Protein 5HSQ (pdb70)

Sequence (488 aa):
LDSCGAEPIHIPGAIQEHGALLVLSAREFSVVQASDNLANYIGVDLPIGAVATEANLPFISVLSAWYSGAASNFRRYAWAEKKLDVSAHRSGTLVILEVEKAGVGESAEEKLMMGELTSLAKKKYLNSAPSLEDALFRTAQLVSSSISGHDRTLIYDFGLDWSGHHVVAEAGSGALPSYLGLRFPAGDIPPQARQLYTINRLRMIPDVDYKKPVPIRRPEEVNAETGAVLDMSFSQLRSVSPVHLEYMRNMGTAASMSVSIVVNNGALWGLIACHHATPHSVSLAVREACDFAAQLLSMMRIAMEQQSSQDASRRVELGHIQARLLKGMAAAAAWVDGLLGGEGEREDLLKKQVGADGAALVLGDDYELVGNTPSREQVEELILWLGEEREIADVFATDNLAGNYPTAAAYASVASSGIIAMRVSELHGSWLIWFRPEVIKTVRWGGDPHKTVQESGRIHPRKSSFEIWKEQLRNTSFFPWSEPELAAARELRGAIIGIVLRKKTEE

CATH classification: 3.30.450.40 (+2 more: 3.30.450.20, 3.30.450.270)

Organism: Agrobacterium fabrum (strain C58 / ATCC 33970) (NCBI:txid176299)

Foldseek 3Di:
DDPLQPPPFQFPQWFFDQKWKFKAFQPQRFTQKIWPCHCVQQVDDRDHRHGDDCVSPVCVVVVNVVSPDDDAKDWDQPPVSQKIKMWGDDPRMIMIMIGHHDPPDDPVVLVVLLVVLLVCLVVPPDLLSNQQSLQVSLCVQQVFQKKWWWFADPQQWTATRYMDGDPPADDQHGAIADNSLQHPVNQVLCLVAFKEKDQFLPTDITGMPPQARPVVRHGDRRSNPRRRDGDPQNSLVCVLRQFGIKMKGFQAAPSHGGIITIGTHNHGGDDHPSSRVSSNSSSPSSNVSVNVVVVVVLVVVLVVLVVLLVQLLVLLLVDPHSCCSQVVDPSNVVSLCVNQVFQKKWWCDPPDTDIGGFDDDPVVVVVVLVVVVPDDDPFKDWFQACCVVVVVCLVPQQKALIKIKGDAEPDPSTMMMGGHHKDWDKHWHQPDNPDWDDDPHDTHDDNGRPIDIDGDTSGGDHGDPSSVVSSRVSRVSRHVSNVVVVVD

Nearest PDB structures (foldseek):
  5hsq-assembly1_A-2  TM=1.002E+00  e=4.784E-102  Agrobacterium fabrum str. C58
  5i5l-assembly1_A-2  TM=8.794E-01  e=1.548E-91  Agrobacterium fabrum str. C58
  6r27-assembly1_A  TM=8.948E-01  e=1.274E-88  Agrobacterium fabrum str. C58
  6r26-assembly1_A-2  TM=8.748E-01  e=3.936E-88  Agrobacterium fabrum str. C58
  6r27-assembly1_B  TM=9.181E-01  e=3.206E-86  Agrobacterium fabrum str. C58

GO terms:
  GO:0004673 protein histidine kinase activity (F, TAS)
  GO:0009585 red, far-red light phototransduction (P, TAS)
  GO:0009883 red or far-red light photoreceptor activity (F, TAS)

B-factor: mean 38.37, std 11.37, range [20.73, 107.76]

Secondary structure (DSSP, 8-state):
--HHHHS-TT--SEE-TTEEEEEEETTT-BEEEEETTHHHHHSS---TTPBP-TTT-TTHHHHHHHHTSS-SEEEEEEGGGTEEEEEEEETTEEEEEEEEPPSS--HHHHHHHHHHHHHHHTT-S-HHHHHHHHHHHHHHHH--SEEEEEEE-TTS-EEEEEEEE-SSS---TT-EE-GGGS-HHHHHHHHH--EEEES-TTPPPEEEESSS-TTTSS----TT-TTBPPPHHHHHHHHHHT-SEEEEEEEEETTEEEEEEEEEESS-----HHHHHHHHHHHHHHHHHHHHHHHHHHHHHHHHHHHHHHHHHHHHHHSSSTTHHHHSSHHHHHHHHHTTT-SEEEEEETTEEEEEES---HHHHHHHHHHHHTS--SS-EEES-HHHH-GGGGGGHHHHSEEEEEE-SSSTT-EEEEEE----EEEEEES-TT-EEEETTEEEE-S--SEEEEEE-S-PSPPPHHHHHHHHHHHHHHHHHHHHHH--

Structure (mmCIF, N/CA/C/O backbone):
data_5HSQ
#
_entry.id   5HSQ
#
_cell.length_a   69.348
_cell.length_b   69.348
_cell.length_c   236.839
_cell.angle_alpha   90.00
_cell.angle_beta   90.00
_cell.angle_gamma   90.00
#
_symmetry.space_group_name_H-M   'P 43 21 2'
#
loop_
_entity.id
_entity.type
_entity.pdbx_description
1 polymer 'Bacteriophytochrome protein'
2 non-polymer 'BILIVERDINE IX ALPHA'
3 non-polymer 'CALCIUM ION'
4 non-polymer GLYCEROL
5 non-polymer IMIDAZOLE
6 water water
#
loop_
_atom_site.group_PDB
_atom_site.id
_atom_site.type_symbol
_atom_site.label_atom_id
_atom_site.label_alt_id
_atom_site.label_comp_id
_atom_site.label_asym_id
_atom_site.label_entity_id
_atom_site.label_seq_id
_atom_site.pdbx_PDB_ins_code
_atom_site.Cartn_x
_atom_site.Cartn_y
_atom_site.Cartn_z
_atom_site.occupancy
_atom_site.B_iso_or_equiv
_atom_site.auth_seq_id
_atom_site.auth_comp_id
_atom_site.auth_asym_id
_atom_site.auth_atom_id
_atom_site.pdbx_PDB_model_num
ATOM 1 N N . LEU A 1 8 ? 18.216 -12.550 -17.600 1.00 71.67 17 LEU A N 1
ATOM 2 C CA . LEU A 1 8 ? 17.923 -11.691 -16.417 1.00 73.26 17 LEU A CA 1
ATOM 3 C C . LEU A 1 8 ? 16.783 -12.348 -15.575 1.00 67.84 17 LEU A C 1
ATOM 4 O O . LEU A 1 8 ? 15.765 -12.799 -16.136 1.00 69.27 17 LEU A O 1
ATOM 9 N N . ASP A 1 9 ? 16.951 -12.410 -14.254 1.00 62.87 18 ASP A N 1
ATOM 10 C CA . ASP A 1 9 ? 15.953 -13.069 -13.375 1.00 56.90 18 ASP A CA 1
ATOM 11 C C . ASP A 1 9 ? 15.722 -12.219 -12.089 1.00 55.70 18 ASP A C 1
ATOM 12 O O . ASP A 1 9 ? 16.434 -12.385 -11.049 1.00 51.11 18 ASP A O 1
ATOM 17 N N . SER A 1 10 ? 14.725 -11.314 -12.148 1.00 52.71 19 SER A N 1
ATOM 18 C CA . SER A 1 10 ? 14.422 -10.424 -10.993 1.00 51.02 19 SER A CA 1
ATOM 19 C C . SER A 1 10 ? 13.983 -11.215 -9.764 1.00 47.94 19 SER A C 1
ATOM 20 O O . SER A 1 10 ? 14.359 -10.876 -8.601 1.00 47.34 19 SER A O 1
ATOM 23 N N . CYS A 1 11 ? 13.251 -12.299 -9.997 1.00 43.30 20 CYS A N 1
ATOM 24 C CA . CYS A 1 11 ? 12.951 -13.215 -8.864 1.00 42.46 20 CYS A CA 1
ATOM 25 C C . CYS A 1 11 ? 14.203 -13.732 -8.141 1.00 42.33 20 CYS A C 1
ATOM 26 O O . CYS A 1 11 ? 14.240 -13.824 -6.834 1.00 41.00 20 CYS A O 1
ATOM 29 N N . GLY A 1 12 ? 15.193 -14.116 -8.960 1.00 40.67 21 GLY A N 1
ATOM 30 C CA . GLY A 1 12 ? 16.439 -14.694 -8.460 1.00 41.89 21 GLY A CA 1
ATOM 31 C C . GLY A 1 12 ? 17.367 -13.665 -7.811 1.00 42.96 21 GLY A C 1
ATOM 32 O O . GLY A 1 12 ? 18.311 -14.048 -7.120 1.00 42.98 21 GLY A O 1
ATOM 33 N N . ALA A 1 13 ? 17.134 -12.380 -8.066 1.00 44.13 22 ALA A N 1
ATOM 34 C CA . ALA A 1 13 ? 17.993 -11.314 -7.530 1.00 46.30 22 ALA A CA 1
ATOM 35 C C . ALA A 1 13 ? 17.634 -10.830 -6.115 1.00 46.68 22 ALA A C 1
ATOM 36 O O . ALA A 1 13 ? 18.499 -10.239 -5.437 1.00 48.03 22 ALA A O 1
ATOM 38 N N . GLU A 1 14 ? 16.429 -11.121 -5.618 1.00 44.09 23 GLU A N 1
ATOM 39 C CA . GLU A 1 14 ? 16.085 -10.714 -4.263 1.00 43.70 23 GLU A CA 1
ATOM 40 C C . GLU A 1 14 ? 17.103 -11.273 -3.245 1.00 41.37 23 GLU A C 1
ATOM 41 O O . GLU A 1 14 ? 17.350 -12.502 -3.206 1.00 40.80 23 GLU A O 1
ATOM 47 N N . PRO A 1 15 ? 17.674 -10.391 -2.411 1.00 41.08 24 PRO A N 1
ATOM 48 C CA . PRO A 1 15 ? 18.646 -10.859 -1.445 1.00 40.59 24 PRO A CA 1
ATOM 49 C C . PRO A 1 15 ? 17.940 -11.460 -0.192 1.00 38.57 24 PRO A C 1
ATOM 50 O O . PRO A 1 15 ? 17.883 -10.839 0.873 1.00 38.97 24 PRO A O 1
ATOM 54 N N . ILE A 1 16 ? 17.444 -12.675 -0.356 1.00 36.46 25 ILE A N 1
ATOM 55 C CA . ILE A 1 16 ? 16.611 -13.313 0.649 1.00 35.54 25 ILE A CA 1
ATOM 56 C C . ILE A 1 16 ? 17.319 -13.577 1.996 1.00 35.06 25 ILE A C 1
ATOM 57 O O . ILE A 1 16 ? 16.653 -13.685 3.051 1.00 34.55 25 ILE A O 1
ATOM 62 N N . HIS A 1 17 ? 18.649 -13.682 1.960 1.00 35.56 26 HIS A N 1
ATOM 63 C CA . HIS A 1 17 ? 19.434 -13.944 3.196 1.00 35.62 26 HIS A CA 1
ATOM 64 C C . HIS A 1 17 ? 19.714 -12.721 4.118 1.00 35.90 26 HIS A C 1
ATOM 65 O O . HIS A 1 17 ? 20.318 -12.921 5.208 1.00 35.80 26 HIS A O 1
ATOM 72 N N . ILE A 1 18 ? 19.297 -11.519 3.723 1.00 36.22 27 ILE A N 1
ATOM 73 C CA . ILE A 1 18 ? 19.474 -10.292 4.463 1.00 36.55 27 ILE A CA 1
ATOM 74 C C . ILE A 1 18 ? 18.237 -9.419 4.594 1.00 36.80 27 ILE A C 1
ATOM 75 O O . ILE A 1 18 ? 18.249 -8.214 4.323 1.00 37.69 27 ILE A O 1
ATOM 80 N N . PRO A 1 19 ? 17.151 -9.984 5.114 1.00 35.72 28 PRO A N 1
ATOM 81 C CA . PRO A 1 19 ? 15.936 -9.167 5.272 1.00 35.69 28 PRO A CA 1
ATOM 82 C C . PRO A 1 19 ? 15.932 -8.201 6.517 1.00 35.74 28 PRO A C 1
ATOM 83 O O . PRO A 1 19 ? 15.105 -7.286 6.606 1.00 35.94 28 PRO A O 1
ATOM 87 N N . GLY A 1 20 ? 16.871 -8.345 7.406 1.00 35.32 29 GLY A N 1
ATOM 88 C CA . GLY A 1 20 ? 16.950 -7.517 8.665 1.00 35.68 29 GLY A CA 1
ATOM 89 C C . GLY A 1 20 ? 15.756 -7.633 9.651 1.00 35.93 29 GLY A C 1
ATOM 90 O O . GLY A 1 20 ? 15.442 -6.705 10.442 1.00 36.34 29 GLY A O 1
ATOM 91 N N . ALA A 1 21 ? 15.093 -8.782 9.603 1.00 34.43 30 ALA A N 1
ATOM 92 C CA . ALA A 1 21 ? 13.889 -9.025 10.371 1.00 34.68 30 ALA A CA 1
ATOM 93 C C . ALA A 1 21 ? 13.724 -10.511 10.514 1.00 33.23 30 ALA A C 1
ATOM 94 O O . ALA A 1 21 ? 14.301 -11.266 9.755 1.00 33.55 30 ALA A O 1
ATOM 96 N N . ILE A 1 22 ? 12.905 -10.926 11.485 1.00 33.34 31 ILE A N 1
ATOM 97 C CA . ILE A 1 22 ? 12.568 -12.298 11.721 1.00 31.35 31 ILE A CA 1
ATOM 98 C C . ILE A 1 22 ? 11.070 -12.451 11.766 1.00 31.71 31 ILE A C 1
ATOM 99 O O . ILE A 1 22 ? 10.285 -11.461 11.752 1.00 31.56 31 ILE A O 1
ATOM 104 N N . GLN A 1 23 ? 10.654 -13.713 11.824 1.00 30.81 32 GLN A N 1
ATOM 105 C CA . GLN A 1 23 ? 9.255 -14.018 12.043 1.00 31.24 32 GLN A CA 1
ATOM 106 C C . GLN A 1 23 ? 8.928 -13.822 13.560 1.00 31.67 32 GLN A C 1
ATOM 107 O O . GLN A 1 23 ? 9.825 -13.494 14.368 1.00 31.87 32 GLN A O 1
ATOM 113 N N . GLU A 1 24 ? 7.668 -14.037 13.952 1.00 32.74 33 GLU A N 1
ATOM 114 C CA . GLU A 1 24 ? 7.146 -13.644 15.289 1.00 34.53 33 GLU A CA 1
ATOM 115 C C . GLU A 1 24 ? 7.267 -14.709 16.357 1.00 33.85 33 GLU A C 1
ATOM 116 O O . GLU A 1 24 ? 7.134 -14.407 17.549 1.00 34.82 33 GLU A O 1
ATOM 122 N N . HIS A 1 25 ? 7.508 -15.939 15.933 1.00 31.71 34 HIS A N 1
ATOM 123 C CA . HIS A 1 25 ? 7.450 -17.051 16.858 1.00 32.14 34 HIS A CA 1
ATOM 124 C C . HIS A 1 25 ? 8.737 -17.263 17.615 1.00 31.46 34 HIS A C 1
ATOM 125 O O . HIS A 1 25 ? 8.880 -18.296 18.231 1.00 31.56 34 HIS A O 1
ATOM 132 N N . GLY A 1 26 ? 9.664 -16.318 17.552 1.00 31.07 35 GLY A N 1
ATOM 133 C CA . GLY A 1 26 ? 10.884 -16.452 18.343 1.00 31.56 35 GLY A CA 1
ATOM 134 C C . GLY A 1 26 ? 11.611 -15.145 18.408 1.00 31.43 35 GLY A C 1
ATOM 135 O O . GLY A 1 26 ? 11.192 -14.209 17.794 1.00 30.87 35 GLY A O 1
ATOM 136 N N . ALA A 1 27 ? 12.710 -15.128 19.143 1.00 31.11 36 ALA A N 1
ATOM 137 C CA . ALA A 1 27 ? 13.586 -13.968 19.123 1.00 32.18 36 ALA A CA 1
ATOM 138 C C . ALA A 1 27 ? 15.021 -14.317 18.823 1.00 31.07 36 ALA A C 1
ATOM 139 O O . ALA A 1 27 ? 15.435 -15.480 18.929 1.00 29.68 36 ALA A O 1
ATOM 141 N N . LEU A 1 28 ? 15.761 -13.292 18.419 1.00 31.77 37 LEU A N 1
ATOM 142 C CA . LEU A 1 28 ? 17.147 -13.432 17.901 1.00 32.04 37 LEU A CA 1
ATOM 143 C C . LEU A 1 28 ? 18.102 -12.450 18.624 1.00 34.09 37 LEU A C 1
ATOM 144 O O . LEU A 1 28 ? 17.763 -11.281 18.868 1.00 34.71 37 LEU A O 1
ATOM 149 N N . LEU A 1 29 ? 19.279 -12.939 18.987 1.00 33.71 38 LEU A N 1
ATOM 150 C CA . LEU A 1 29 ? 20.322 -12.162 19.602 1.00 35.51 38 LEU A CA 1
ATOM 151 C C . LEU A 1 29 ? 21.633 -12.431 18.848 1.00 34.81 38 LEU A C 1
ATOM 152 O O . LEU A 1 29 ? 21.933 -13.620 18.591 1.00 34.35 38 LEU A O 1
ATOM 157 N N . VAL A 1 30 ? 22.371 -11.390 18.441 1.00 35.29 39 VAL A N 1
ATOM 158 C CA . VAL A 1 30 ? 23.695 -11.548 17.882 1.00 35.19 39 VAL A CA 1
ATOM 159 C C . VAL A 1 30 ? 24.738 -11.195 18.912 1.00 37.80 39 VAL A C 1
ATOM 160 O O . VAL A 1 30 ? 24.803 -10.049 19.374 1.00 39.25 39 VAL A O 1
ATOM 164 N N . LEU A 1 31 ? 25.579 -12.175 19.253 1.00 38.28 40 LEU A N 1
ATOM 165 C CA . LEU A 1 31 ? 26.739 -11.971 20.118 1.00 41.23 40 LEU A CA 1
ATOM 166 C C . LEU A 1 31 ? 28.098 -11.941 19.389 1.00 42.97 40 LEU A C 1
ATOM 167 O O . LEU A 1 31 ? 28.270 -12.628 18.398 1.00 41.12 40 LEU A O 1
ATOM 172 N N . SER A 1 32 ? 29.049 -11.130 19.882 1.00 45.20 41 SER A N 1
ATOM 173 C CA . SER A 1 32 ? 30.449 -11.184 19.422 1.00 47.46 41 SER A CA 1
ATOM 174 C C . SER A 1 32 ? 31.121 -12.389 20.063 1.00 49.38 41 SER A C 1
ATOM 175 O O . SER A 1 32 ? 30.894 -12.680 21.234 1.00 48.25 41 SER A O 1
ATOM 178 N N . ALA A 1 33 ? 31.938 -13.104 19.312 1.00 52.83 42 ALA A N 1
ATOM 179 C CA . ALA A 1 33 ? 32.474 -14.399 19.799 1.00 56.44 42 ALA A CA 1
ATOM 180 C C . ALA A 1 33 ? 33.359 -14.264 20.998 1.00 59.05 42 ALA A C 1
ATOM 181 O O . ALA A 1 33 ? 33.190 -14.995 21.999 1.00 61.95 42 ALA A O 1
ATOM 183 N N . ARG A 1 34 ? 34.328 -13.368 20.902 1.00 62.26 43 ARG A N 1
ATOM 184 C CA . ARG A 1 34 ? 35.299 -13.233 21.994 1.00 65.13 43 ARG A CA 1
ATOM 185 C C . ARG A 1 34 ? 34.478 -12.988 23.291 1.00 67.18 43 ARG A C 1
ATOM 186 O O . ARG A 1 34 ? 34.235 -13.913 24.079 1.00 66.73 43 ARG A O 1
ATOM 188 N N . GLU A 1 35 ? 33.897 -11.802 23.392 1.00 65.55 44 GLU A N 1
ATOM 189 C CA . GLU A 1 35 ? 33.337 -11.306 24.654 1.00 63.99 44 GLU A CA 1
ATOM 190 C C . GLU A 1 35 ? 31.914 -11.893 24.928 1.00 58.65 44 GLU A C 1
ATOM 191 O O . GLU A 1 35 ? 31.455 -11.911 26.040 1.00 57.11 44 GLU A O 1
ATOM 197 N N . PHE A 1 36 ? 31.198 -12.367 23.913 1.00 53.16 45 PHE A N 1
ATOM 198 C CA . PHE A 1 36 ? 29.712 -12.483 24.000 1.00 50.63 45 PHE A CA 1
ATOM 199 C C . PHE A 1 36 ? 29.035 -11.121 24.328 1.00 50.92 45 PHE A C 1
ATOM 200 O O . PHE A 1 36 ? 28.055 -11.047 25.035 1.00 51.11 45 PHE A O 1
ATOM 208 N N . SER A 1 37 ? 29.525 -10.050 23.726 1.00 51.28 46 SER A N 1
ATOM 209 C CA . SER A 1 37 ? 28.865 -8.769 23.795 1.00 52.21 46 SER A CA 1
ATOM 210 C C . SER A 1 37 ? 27.643 -8.725 22.828 1.00 49.98 46 SER A C 1
ATOM 211 O O . SER A 1 37 ? 27.665 -9.357 21.785 1.00 47.65 46 SER A O 1
ATOM 214 N N . VAL A 1 38 ? 26.574 -8.023 23.212 1.00 48.56 47 VAL A N 1
ATOM 215 C CA . VAL A 1 38 ? 25.307 -8.004 22.471 1.00 47.92 47 VAL A CA 1
ATOM 216 C C . VAL A 1 38 ? 25.475 -6.996 21.345 1.00 46.63 47 VAL A C 1
ATOM 217 O O . VAL A 1 38 ? 25.686 -5.827 21.577 1.00 49.02 47 VAL A O 1
ATOM 221 N N . VAL A 1 39 ? 25.483 -7.462 20.130 1.00 45.07 48 VAL A N 1
ATOM 222 C CA . VAL A 1 39 ? 25.730 -6.594 18.988 1.00 45.28 48 VAL A CA 1
ATOM 223 C C . VAL A 1 39 ? 24.425 -6.202 18.300 1.00 43.98 48 VAL A C 1
ATOM 224 O O . VAL A 1 39 ? 24.321 -5.089 17.714 1.00 45.66 48 VAL A O 1
ATOM 228 N N . GLN A 1 40 ? 23.471 -7.126 18.240 1.00 41.15 49 GLN A N 1
ATOM 229 C CA . GLN A 1 40 ? 22.166 -6.871 17.633 1.00 39.68 49 GLN A CA 1
ATOM 230 C C . GLN A 1 40 ? 21.131 -7.719 18.315 1.00 38.26 49 GLN A C 1
ATOM 231 O O . GLN A 1 40 ? 21.439 -8.727 18.955 1.00 38.20 49 GLN A O 1
ATOM 237 N N . ALA A 1 41 ? 19.889 -7.299 18.185 1.00 37.93 50 ALA A N 1
ATOM 238 C CA . ALA A 1 41 ? 18.783 -8.052 18.771 1.00 36.87 50 ALA A CA 1
ATOM 239 C C . ALA A 1 41 ? 17.485 -7.768 18.028 1.00 35.93 50 ALA A C 1
ATOM 240 O O . ALA A 1 41 ? 17.230 -6.691 17.529 1.00 36.78 50 ALA A O 1
ATOM 242 N N . SER A 1 42 ? 16.663 -8.783 17.933 1.00 34.97 51 SER A N 1
ATOM 243 C CA . SER A 1 42 ? 15.306 -8.571 17.434 1.00 34.48 51 SER A CA 1
ATOM 244 C C . SER A 1 42 ? 14.534 -7.682 18.450 1.00 36.41 51 SER A C 1
ATOM 245 O O . SER A 1 42 ? 14.806 -7.748 19.672 1.00 36.96 51 SER A O 1
ATOM 248 N N . ASP A 1 43 ? 13.561 -6.930 17.955 1.00 37.94 52 ASP A N 1
ATOM 249 C CA . ASP A 1 43 ? 12.770 -5.946 18.760 1.00 40.95 52 ASP A CA 1
ATOM 250 C C . ASP A 1 43 ? 11.911 -6.639 19.833 1.00 41.20 52 ASP A C 1
ATOM 251 O O . ASP A 1 43 ? 11.577 -5.999 20.857 1.00 43.79 52 ASP A O 1
ATOM 256 N N . ASN A 1 44 ? 11.656 -7.941 19.631 1.00 39.89 53 ASN A N 1
ATOM 257 C CA . ASN A 1 44 ? 10.834 -8.737 20.543 1.00 41.34 53 ASN A CA 1
ATOM 258 C C . ASN A 1 44 ? 11.639 -9.574 21.570 1.00 41.65 53 ASN A C 1
ATOM 259 O O . ASN A 1 44 ? 11.055 -10.506 22.124 1.00 43.79 53 ASN A O 1
ATOM 264 N N . LEU A 1 45 ? 12.933 -9.278 21.783 1.00 42.79 54 LEU A N 1
ATOM 265 C CA . LEU A 1 45 ? 13.872 -10.106 22.632 1.00 45.13 54 LEU A CA 1
ATOM 266 C C . LEU A 1 45 ? 13.498 -10.152 24.057 1.00 48.29 54 LEU A C 1
ATOM 267 O O . LEU A 1 45 ? 13.186 -11.232 24.592 1.00 47.73 54 LEU A O 1
ATOM 272 N N . ALA A 1 46 ? 13.476 -8.974 24.701 1.00 51.74 55 ALA A N 1
ATOM 273 C CA . ALA A 1 46 ? 13.090 -8.866 26.137 1.00 56.58 55 ALA A CA 1
ATOM 274 C C . ALA A 1 46 ? 11.792 -9.646 26.484 1.00 58.27 55 ALA A C 1
ATOM 275 O O . ALA A 1 46 ? 11.754 -10.275 27.539 1.00 59.66 55 ALA A O 1
ATOM 277 N N . ASN A 1 47 ? 10.793 -9.629 25.579 1.00 58.89 56 ASN A N 1
ATOM 278 C CA . ASN A 1 47 ? 9.621 -10.527 25.618 1.00 60.01 56 ASN A CA 1
ATOM 279 C C . ASN A 1 47 ? 9.939 -12.028 25.820 1.00 60.01 56 ASN A C 1
ATOM 280 O O . ASN A 1 47 ? 9.525 -12.637 26.829 1.00 64.89 56 ASN A O 1
ATOM 285 N N . TYR A 1 48 ? 10.651 -12.639 24.884 1.00 54.65 57 TYR A N 1
ATOM 286 C CA . TYR A 1 48 ? 10.899 -14.078 24.979 1.00 52.72 57 TYR A CA 1
ATOM 287 C C . TYR A 1 48 ? 11.764 -14.423 26.168 1.00 49.56 57 TYR A C 1
ATOM 288 O O . TYR A 1 48 ? 11.531 -15.443 26.760 1.00 47.66 57 TYR A O 1
ATOM 297 N N . ILE A 1 49 ? 12.780 -13.618 26.452 1.00 50.45 58 ILE A N 1
ATOM 298 C CA . ILE A 1 49 ? 13.753 -13.948 27.447 1.00 50.87 58 ILE A CA 1
ATOM 299 C C . ILE A 1 49 ? 13.588 -13.191 28.779 1.00 56.64 58 ILE A C 1
ATOM 300 O O . ILE A 1 49 ? 14.259 -13.529 29.723 1.00 55.64 58 ILE A O 1
ATOM 305 N N . GLY A 1 50 ? 12.716 -12.193 28.843 1.00 62.20 59 GLY A N 1
ATOM 306 C CA . GLY A 1 50 ? 12.496 -11.424 30.093 1.00 68.70 59 GLY A CA 1
ATOM 307 C C . GLY A 1 50 ? 13.613 -10.557 30.687 1.00 72.65 59 GLY A C 1
ATOM 308 O O . GLY A 1 50 ? 13.589 -10.267 31.890 1.00 74.54 59 GLY A O 1
ATOM 309 N N . VAL A 1 51 ? 14.590 -10.142 29.887 1.00 72.14 60 VAL A N 1
ATOM 310 C CA . VAL A 1 51 ? 15.681 -9.291 30.390 1.00 74.33 60 VAL A CA 1
ATOM 311 C C . VAL A 1 51 ? 16.138 -8.448 29.221 1.00 76.12 60 VAL A C 1
ATOM 312 O O . VAL A 1 51 ? 16.289 -8.954 28.097 1.00 74.84 60 VAL A O 1
ATOM 314 N N . ASP A 1 52 ? 16.303 -7.150 29.446 1.00 80.13 61 ASP A N 1
ATOM 315 C CA . ASP A 1 52 ? 16.669 -6.252 28.337 1.00 82.86 61 ASP A CA 1
ATOM 316 C C . ASP A 1 52 ? 18.198 -6.251 28.215 1.00 79.83 61 ASP A C 1
ATOM 317 O O . ASP A 1 52 ? 18.915 -6.045 29.209 1.00 84.49 61 ASP A O 1
ATOM 322 N N . LEU A 1 53 ? 18.681 -6.512 27.001 1.00 72.20 62 LEU A N 1
ATOM 323 C CA . LEU A 1 53 ? 20.100 -6.594 26.748 1.00 68.20 62 LEU A CA 1
ATOM 324 C C . LEU A 1 53 ? 20.391 -5.389 25.920 1.00 67.47 62 LEU A C 1
ATOM 325 O O . LEU A 1 53 ? 20.055 -5.361 24.751 1.00 66.59 62 LEU A O 1
ATOM 330 N N . PRO A 1 54 ? 20.951 -4.337 26.545 1.00 70.16 63 PRO A N 1
ATOM 331 C CA . PRO A 1 54 ? 21.304 -3.219 25.681 1.00 69.50 63 PRO A CA 1
ATOM 332 C C . PRO A 1 54 ? 22.444 -3.625 24.774 1.00 65.50 63 PRO A C 1
ATOM 333 O O . PRO A 1 54 ? 23.246 -4.481 25.114 1.00 64.96 63 PRO A O 1
ATOM 337 N N . ILE A 1 55 ? 22.467 -3.003 23.619 1.00 63.17 64 ILE A N 1
ATOM 338 C CA . ILE A 1 55 ? 23.489 -3.214 22.645 1.00 61.78 64 ILE A CA 1
ATOM 339 C C . ILE A 1 55 ? 24.788 -2.738 23.225 1.00 61.94 64 ILE A C 1
ATOM 340 O O . ILE A 1 55 ? 24.832 -1.675 23.860 1.00 62.00 64 ILE A O 1
ATOM 345 N N . GLY A 1 56 ? 25.833 -3.547 23.050 1.00 59.60 65 GLY A N 1
ATOM 346 C CA . GLY A 1 56 ? 27.182 -3.226 23.523 1.00 59.50 65 GLY A CA 1
ATOM 347 C C . GLY A 1 56 ? 27.482 -3.831 24.871 1.00 59.83 65 GLY A C 1
ATOM 348 O O . GLY A 1 56 ? 28.636 -3.825 25.289 1.00 60.17 65 GLY A O 1
ATOM 349 N N . ALA A 1 57 ? 26.453 -4.351 25.543 1.00 59.70 66 ALA A N 1
ATOM 350 C CA . ALA A 1 57 ? 26.547 -4.865 26.878 1.00 62.21 66 ALA A CA 1
ATOM 351 C C . ALA A 1 57 ? 26.932 -6.329 26.831 1.00 62.38 66 ALA A C 1
ATOM 352 O O . ALA A 1 57 ? 26.675 -7.021 25.842 1.00 58.96 66 ALA A O 1
ATOM 354 N N . VAL A 1 58 ? 27.525 -6.784 27.913 1.00 64.23 67 VAL A N 1
ATOM 355 C CA . VAL A 1 58 ? 28.124 -8.092 27.980 1.00 66.38 67 VAL A CA 1
ATOM 356 C C . VAL A 1 58 ? 27.105 -9.025 28.575 1.00 65.65 67 VAL A C 1
ATOM 357 O O . VAL A 1 58 ? 26.576 -8.781 29.651 1.00 65.58 67 VAL A O 1
ATOM 361 N N . ALA A 1 59 ? 26.793 -10.078 27.834 1.00 65.22 68 ALA A N 1
ATOM 362 C CA . ALA A 1 59 ? 25.935 -11.126 28.342 1.00 63.83 68 ALA A CA 1
ATOM 363 C C . ALA A 1 59 ? 26.645 -11.788 29.487 1.00 63.75 68 ALA A C 1
ATOM 364 O O . ALA A 1 59 ? 27.824 -12.140 29.376 1.00 65.99 68 ALA A O 1
ATOM 366 N N . THR A 1 60 ? 25.918 -11.943 30.584 1.00 59.36 69 THR A N 1
ATOM 367 C CA . THR A 1 60 ? 26.373 -12.668 31.720 1.00 59.02 69 THR A CA 1
ATOM 368 C C . THR A 1 60 ? 25.450 -13.865 31.926 1.00 56.84 69 THR A C 1
ATOM 369 O O . THR A 1 60 ? 24.362 -13.923 31.360 1.00 53.51 69 THR A O 1
ATOM 373 N N . GLU A 1 61 ? 25.888 -14.758 32.798 1.00 58.46 70 GLU A N 1
ATOM 374 C CA . GLU A 1 61 ? 25.116 -15.911 33.250 1.00 58.25 70 GLU A CA 1
ATOM 375 C C . GLU A 1 61 ? 23.759 -15.547 33.830 1.00 59.14 70 GLU A C 1
ATOM 376 O O . GLU A 1 61 ? 22.822 -16.286 33.600 1.00 56.10 70 GLU A O 1
ATOM 382 N N . ALA A 1 62 ? 23.636 -14.431 34.576 1.00 60.87 71 ALA A N 1
ATOM 383 C CA . ALA A 1 62 ? 22.308 -13.981 35.094 1.00 62.94 71 ALA A CA 1
ATOM 384 C C . ALA A 1 62 ? 21.241 -13.699 34.002 1.00 64.88 71 ALA A C 1
ATOM 385 O O . ALA A 1 62 ? 20.080 -14.069 34.152 1.00 66.99 71 ALA A O 1
ATOM 387 N N . ASN A 1 63 ? 21.660 -13.062 32.905 1.00 64.65 72 ASN A N 1
ATOM 388 C CA . ASN A 1 63 ? 20.840 -12.817 31.706 1.00 63.63 72 ASN A CA 1
ATOM 389 C C . ASN A 1 63 ? 20.515 -14.135 30.922 1.00 59.53 72 ASN A C 1
ATOM 390 O O . ASN A 1 63 ? 19.437 -14.327 30.340 1.00 56.98 72 ASN A O 1
ATOM 395 N N . LEU A 1 64 ? 21.502 -15.029 30.913 1.00 56.25 73 LEU A N 1
ATOM 396 C CA . LEU A 1 64 ? 21.548 -16.186 30.018 1.00 51.91 73 LEU A CA 1
ATOM 397 C C . LEU A 1 64 ? 22.181 -17.382 30.771 1.00 49.51 73 LEU A C 1
ATOM 398 O O . LEU A 1 64 ? 23.407 -17.542 30.767 1.00 45.56 73 LEU A O 1
ATOM 403 N N . PRO A 1 65 ? 21.337 -18.166 31.498 1.00 49.80 74 PRO A N 1
ATOM 404 C CA . PRO A 1 65 ? 21.784 -19.274 32.335 1.00 51.00 74 PRO A CA 1
ATOM 405 C C . PRO A 1 65 ? 22.626 -20.325 31.610 1.00 48.51 74 PRO A C 1
ATOM 406 O O . PRO A 1 65 ? 23.479 -20.907 32.234 1.00 51.27 74 PRO A O 1
ATOM 410 N N . PHE A 1 66 ? 22.421 -20.465 30.314 1.00 46.52 75 PHE A N 1
ATOM 411 C CA . PHE A 1 66 ? 23.165 -21.369 29.469 1.00 45.24 75 PHE A CA 1
ATOM 412 C C . PHE A 1 66 ? 24.522 -20.832 28.950 1.00 45.59 75 PHE A C 1
ATOM 413 O O . PHE A 1 66 ? 25.167 -21.520 28.161 1.00 41.77 75 PHE A O 1
ATOM 421 N N . ILE A 1 67 ? 24.988 -19.652 29.399 1.00 45.43 76 ILE A N 1
ATOM 422 C CA . ILE A 1 67 ? 26.143 -19.007 28.722 1.00 44.83 76 ILE A CA 1
ATOM 423 C C . ILE A 1 67 ? 27.469 -19.836 28.903 1.00 42.70 76 ILE A C 1
ATOM 424 O O . ILE A 1 67 ? 28.332 -19.864 28.016 1.00 42.15 76 ILE A O 1
ATOM 429 N N . SER A 1 68 ? 27.612 -20.598 29.967 1.00 39.17 77 SER A N 1
ATOM 430 C CA . SER A 1 68 ? 28.834 -21.427 30.070 1.00 39.37 77 SER A CA 1
ATOM 431 C C . SER A 1 68 ? 28.778 -22.604 29.032 1.00 38.79 77 SER A C 1
ATOM 432 O O . SER A 1 68 ? 29.816 -23.030 28.464 1.00 38.14 77 SER A O 1
ATOM 435 N N . VAL A 1 69 ? 27.566 -23.064 28.757 1.00 37.78 78 VAL A N 1
ATOM 436 C CA . VAL A 1 69 ? 27.367 -24.160 27.814 1.00 36.30 78 VAL A CA 1
ATOM 437 C C . VAL A 1 69 ? 27.627 -23.558 26.427 1.00 36.26 78 VAL A C 1
ATOM 438 O O . VAL A 1 69 ? 28.269 -24.216 25.557 1.00 36.21 78 VAL A O 1
ATOM 442 N N . LEU A 1 70 ? 27.130 -22.339 26.193 1.00 36.09 79 LEU A N 1
ATOM 443 C CA . LEU A 1 70 ? 27.350 -21.692 24.933 1.00 35.67 79 LEU A CA 1
ATOM 444 C C . LEU A 1 70 ? 28.857 -21.501 24.699 1.00 36.69 79 LEU A C 1
ATOM 445 O O . LEU A 1 70 ? 29.374 -21.774 23.590 1.00 37.74 79 LEU A O 1
ATOM 450 N N . SER A 1 71 ? 29.544 -21.028 25.713 1.00 37.55 80 SER A N 1
ATOM 451 C CA . SER A 1 71 ? 31.001 -20.840 25.675 1.00 39.10 80 SER A CA 1
ATOM 452 C C . SER A 1 71 ? 31.795 -22.097 25.315 1.00 39.35 80 SER A C 1
ATOM 453 O O . SER A 1 71 ? 32.631 -22.069 24.410 1.00 40.93 80 SER A O 1
ATOM 456 N N . ALA A 1 72 ? 31.474 -23.206 25.962 1.00 39.57 81 ALA A N 1
ATOM 457 C CA . ALA A 1 72 ? 32.064 -24.507 25.688 1.00 39.78 81 ALA A CA 1
ATOM 458 C C . ALA A 1 72 ? 31.721 -24.999 24.293 1.00 39.90 81 ALA A C 1
ATOM 459 O O . ALA A 1 72 ? 32.574 -25.553 23.612 1.00 42.16 81 ALA A O 1
ATOM 461 N N . TRP A 1 73 ? 30.489 -24.760 23.839 1.00 39.35 82 TRP A N 1
ATOM 462 C CA . TRP A 1 73 ? 30.092 -25.126 22.516 1.00 37.54 82 TRP A CA 1
ATOM 463 C C . TRP A 1 73 ? 30.887 -24.332 21.486 1.00 39.54 82 TRP A C 1
ATOM 464 O O . TRP A 1 73 ? 31.326 -24.912 20.469 1.00 37.97 82 TRP A O 1
ATOM 475 N N . TYR A 1 74 ? 31.035 -23.031 21.746 1.00 41.13 83 TYR A N 1
ATOM 476 C CA . TYR A 1 74 ? 31.617 -22.143 20.782 1.00 44.31 83 TYR A CA 1
ATOM 477 C C . TYR A 1 74 ? 32.958 -22.654 20.334 1.00 48.44 83 TYR A C 1
ATOM 478 O O . TYR A 1 74 ? 33.208 -22.674 19.114 1.00 51.06 83 TYR A O 1
ATOM 487 N N . SER A 1 75 ? 33.775 -23.053 21.293 1.00 51.53 84 SER A N 1
ATOM 488 C CA . SER A 1 75 ? 35.131 -23.472 21.017 1.00 56.12 84 SER A CA 1
ATOM 489 C C . SER A 1 75 ? 35.332 -24.951 20.624 1.00 57.12 84 SER A C 1
ATOM 490 O O . SER A 1 75 ? 36.448 -25.358 20.359 1.00 61.10 84 SER A O 1
ATOM 493 N N . GLY A 1 76 ? 34.275 -25.745 20.543 1.00 58.39 85 GLY A N 1
ATOM 494 C CA . GLY A 1 76 ? 34.374 -27.111 20.028 1.00 57.15 85 GLY A CA 1
ATOM 495 C C . GLY A 1 76 ? 34.014 -27.217 18.574 1.00 57.98 85 GLY A C 1
ATOM 496 O O . GLY A 1 76 ? 34.003 -26.227 17.840 1.00 58.95 85 GLY A O 1
ATOM 497 N N . ALA A 1 77 ? 33.665 -28.430 18.172 1.00 58.85 86 ALA A N 1
ATOM 498 C CA . ALA A 1 77 ? 33.492 -28.777 16.766 1.00 58.00 86 ALA A CA 1
ATOM 499 C C . ALA A 1 77 ? 32.063 -28.743 16.276 1.00 55.30 86 ALA A C 1
ATOM 500 O O . ALA A 1 77 ? 31.865 -28.820 15.077 1.00 57.41 86 ALA A O 1
ATOM 502 N N . ALA A 1 78 ? 31.072 -28.721 17.165 1.00 49.62 87 ALA A N 1
ATOM 503 C CA . ALA A 1 78 ? 29.695 -28.928 16.729 1.00 47.30 87 ALA A CA 1
ATOM 504 C C . ALA A 1 78 ? 29.241 -27.696 15.990 1.00 46.13 87 ALA A C 1
ATOM 505 O O . ALA A 1 78 ? 29.623 -26.565 16.344 1.00 45.22 87 ALA A O 1
ATOM 507 N N . SER A 1 79 ? 28.476 -27.895 14.923 1.00 44.81 88 SER A N 1
ATOM 508 C CA . SER A 1 79 ? 28.130 -26.771 14.088 1.00 42.63 88 SER A CA 1
ATOM 509 C C . SER A 1 79 ? 26.972 -25.965 14.720 1.00 38.77 88 SER A C 1
ATOM 510 O O . SER A 1 79 ? 26.847 -24.778 14.476 1.00 38.08 88 SER A O 1
ATOM 513 N N . ASN A 1 80 ? 26.106 -26.621 15.466 1.00 37.10 89 ASN A N 1
ATOM 514 C CA . ASN A 1 80 ? 24.917 -25.986 16.016 1.00 35.31 89 ASN A CA 1
ATOM 515 C C . ASN A 1 80 ? 24.847 -26.236 17.524 1.00 35.02 89 ASN A C 1
ATOM 516 O O . ASN A 1 80 ? 25.220 -27.341 18.004 1.00 33.98 89 ASN A O 1
ATOM 521 N N . PHE A 1 81 ? 24.389 -25.186 18.225 1.00 33.14 90 PHE A N 1
ATOM 522 C CA . PHE A 1 81 ? 24.120 -25.175 19.660 1.00 32.06 90 PHE A CA 1
ATOM 523 C C . PHE A 1 81 ? 22.658 -25.502 19.894 1.00 30.78 90 PHE A C 1
ATOM 524 O O . PHE A 1 81 ? 21.868 -25.066 19.150 1.00 28.93 90 PHE A O 1
ATOM 532 N N . ARG A 1 82 ? 22.328 -26.308 20.915 1.00 30.31 91 ARG A N 1
ATOM 533 C CA A ARG A 1 82 ? 20.929 -26.510 21.336 0.50 30.81 91 ARG A CA 1
ATOM 534 C CA B ARG A 1 82 ? 20.947 -26.626 21.335 0.50 31.82 91 ARG A CA 1
ATOM 535 C C . ARG A 1 82 ? 20.915 -26.528 22.865 1.00 31.54 91 ARG A C 1
ATOM 536 O O . ARG A 1 82 ? 21.835 -27.093 23.492 1.00 32.66 91 ARG A O 1
ATOM 551 N N . TYR A 1 83 ? 19.894 -25.899 23.456 1.00 30.19 92 TYR A N 1
ATOM 552 C CA . TYR A 1 83 ? 19.765 -25.914 24.931 1.00 30.74 92 TYR A CA 1
ATOM 553 C C . TYR A 1 83 ? 18.310 -25.834 25.290 1.00 31.34 92 TYR A C 1
ATOM 554 O O . TYR A 1 83 ? 17.587 -24.962 24.732 1.00 30.75 92 TYR A O 1
ATOM 563 N N . ALA A 1 84 ? 17.838 -26.731 26.156 1.00 30.02 93 ALA A N 1
ATOM 564 C CA . ALA A 1 84 ? 16.434 -26.740 26.572 1.00 31.62 93 ALA A CA 1
ATOM 565 C C . ALA A 1 84 ? 16.263 -25.848 27.813 1.00 33.53 93 ALA A C 1
ATOM 566 O O . ALA A 1 84 ? 16.626 -26.267 28.938 1.00 34.03 93 ALA A O 1
ATOM 568 N N . TRP A 1 85 ? 15.768 -24.638 27.641 1.00 34.51 94 TRP A N 1
ATOM 569 C CA . TRP A 1 85 ? 15.654 -23.667 28.758 1.00 37.00 94 TRP A CA 1
ATOM 570 C C . TRP A 1 85 ? 14.315 -23.906 29.453 1.00 39.19 94 TRP A C 1
ATOM 571 O O . TRP A 1 85 ? 13.314 -23.235 29.166 1.00 39.47 94 TRP A O 1
ATOM 582 N N . ALA A 1 86 ? 14.308 -24.905 30.324 1.00 41.70 95 ALA A N 1
ATOM 583 C CA . ALA A 1 86 ? 13.060 -25.395 31.006 1.00 45.33 95 ALA A CA 1
ATOM 584 C C . ALA A 1 86 ? 12.223 -24.340 31.708 1.00 46.36 95 ALA A C 1
ATOM 585 O O . ALA A 1 86 ? 11.002 -24.328 31.574 1.00 45.39 95 ALA A O 1
ATOM 587 N N . GLU A 1 87 ? 12.890 -23.400 32.372 1.00 48.81 96 GLU A N 1
ATOM 588 C CA . GLU A 1 87 ? 12.256 -22.355 33.121 1.00 51.91 96 GLU A CA 1
ATOM 589 C C . GLU A 1 87 ? 11.366 -21.416 32.329 1.00 53.91 96 GLU A C 1
ATOM 590 O O . GLU A 1 87 ? 10.365 -20.894 32.839 1.00 56.57 96 GLU A O 1
ATOM 596 N N . LYS A 1 88 ? 11.786 -21.130 31.113 1.00 49.09 97 LYS A N 1
ATOM 597 C CA . LYS A 1 88 ? 11.061 -20.251 30.244 1.00 48.24 97 LYS A CA 1
ATOM 598 C C . LYS A 1 88 ? 10.289 -21.029 29.191 1.00 45.02 97 LYS A C 1
ATOM 599 O O . LYS A 1 88 ? 9.631 -20.412 28.355 1.00 45.37 97 LYS A O 1
ATOM 605 N N . LYS A 1 89 ? 10.380 -22.360 29.247 1.00 43.49 98 LYS A N 1
ATOM 606 C CA . LYS A 1 89 ? 9.845 -23.294 28.233 1.00 43.61 98 LYS A CA 1
ATOM 607 C C . LYS A 1 89 ? 10.258 -22.818 26.854 1.00 40.77 98 LYS A C 1
ATOM 608 O O . LYS A 1 89 ? 9.406 -22.685 25.986 1.00 40.75 98 LYS A O 1
ATOM 614 N N . LEU A 1 90 ? 11.562 -22.567 26.693 1.00 38.87 99 LEU A N 1
ATOM 615 C CA . LEU A 1 90 ? 12.154 -22.148 25.449 1.00 37.87 99 LEU A CA 1
ATOM 616 C C . LEU A 1 90 ? 13.152 -23.191 24.994 1.00 36.81 99 LEU A C 1
ATOM 617 O O . LEU A 1 90 ? 13.806 -23.849 25.827 1.00 34.19 99 LEU A O 1
ATOM 622 N N . ASP A 1 91 ? 13.229 -23.356 23.671 1.00 33.43 100 ASP A N 1
ATOM 623 C CA . ASP A 1 91 ? 14.337 -24.037 23.022 1.00 33.18 100 ASP A CA 1
ATOM 624 C C . ASP A 1 91 ? 15.283 -22.976 22.468 1.00 31.83 100 ASP A C 1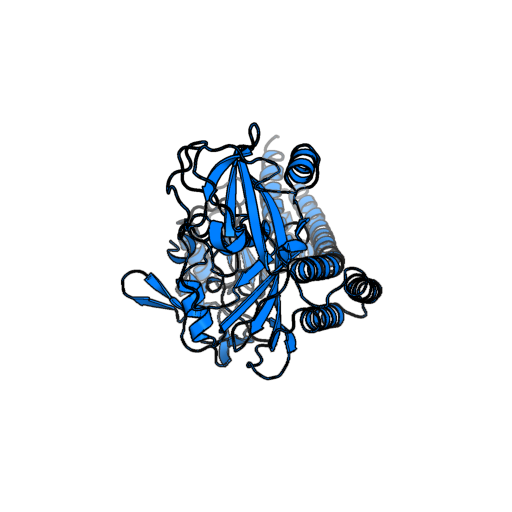
ATOM 625 O O . ASP A 1 91 ? 14.838 -22.071 21.734 1.00 31.29 100 ASP A O 1
ATOM 630 N N . VAL A 1 92 ? 16.566 -23.104 22.828 1.00 30.83 101 VAL A N 1
ATOM 631 C CA . VAL A 1 92 ? 17.623 -22.175 22.394 1.00 31.35 101 VAL A CA 1
ATOM 632 C C . VAL A 1 92 ? 18.489 -22.845 21.360 1.00 30.95 101 VAL A C 1
ATOM 633 O O . VAL A 1 92 ? 18.905 -23.999 21.552 1.00 31.19 101 VAL A O 1
ATOM 637 N N . SER A 1 93 ? 18.733 -22.167 20.235 1.00 30.70 102 SER A N 1
ATOM 638 C CA . SER A 1 93 ? 19.639 -22.691 19.261 1.00 31.13 102 SER A CA 1
ATOM 639 C C . SER A 1 93 ? 20.614 -21.598 18.839 1.00 32.03 102 SER A C 1
ATOM 640 O O . SER A 1 93 ? 20.396 -20.394 19.075 1.00 32.98 102 SER A O 1
ATOM 643 N N . ALA A 1 94 ? 21.750 -22.014 18.309 1.00 30.82 103 ALA A N 1
ATOM 644 C CA . ALA A 1 94 ? 22.689 -21.070 17.791 1.00 31.22 103 ALA A CA 1
ATOM 645 C C . ALA A 1 94 ? 23.579 -21.645 16.699 1.00 31.10 103 ALA A C 1
ATOM 646 O O . ALA A 1 94 ? 23.871 -22.853 16.692 1.00 31.51 103 ALA A O 1
ATOM 648 N N . HIS A 1 95 ? 24.125 -20.734 15.929 1.00 31.90 104 HIS A N 1
ATOM 649 C CA . HIS A 1 95 ? 25.182 -21.050 14.938 1.00 33.23 104 HIS A CA 1
ATOM 650 C C . HIS A 1 95 ? 26.268 -19.936 14.865 1.00 35.83 104 HIS A C 1
ATOM 651 O O . HIS A 1 95 ? 26.063 -18.809 15.364 1.00 36.18 104 HIS A O 1
ATOM 658 N N . ARG A 1 96 ? 27.406 -20.281 14.265 1.00 36.29 105 ARG A N 1
ATOM 659 C CA . ARG A 1 96 ? 28.569 -19.422 14.121 1.00 38.69 105 ARG A CA 1
ATOM 660 C C . ARG A 1 96 ? 28.462 -18.755 12.752 1.00 40.40 105 ARG A C 1
ATOM 661 O O . ARG A 1 96 ? 28.045 -19.425 11.765 1.00 36.77 105 ARG A O 1
ATOM 669 N N . SER A 1 97 ? 28.842 -17.487 12.662 1.00 41.15 106 SER A N 1
ATOM 670 C CA . SER A 1 97 ? 28.903 -16.800 11.350 1.00 43.80 106 SER A CA 1
ATOM 671 C C . SER A 1 97 ? 29.987 -15.755 11.445 1.00 45.41 106 SER A C 1
ATOM 672 O O . SER A 1 97 ? 29.882 -14.822 12.241 1.00 46.24 106 SER A O 1
ATOM 675 N N . GLY A 1 98 ? 31.094 -15.975 10.743 1.00 45.70 107 GLY A N 1
ATOM 676 C CA . GLY A 1 98 ? 32.243 -15.119 10.882 1.00 47.60 107 GLY A CA 1
ATOM 677 C C . GLY A 1 98 ? 32.728 -15.097 12.320 1.00 49.21 107 GLY A C 1
ATOM 678 O O . GLY A 1 98 ? 32.912 -16.147 12.920 1.00 47.19 107 GLY A O 1
ATOM 679 N N . THR A 1 99 ? 32.914 -13.891 12.873 1.00 51.35 108 THR A N 1
ATOM 680 C CA . THR A 1 99 ? 33.254 -13.717 14.309 1.00 51.75 108 THR A CA 1
ATOM 681 C C . THR A 1 99 ? 32.033 -13.662 15.266 1.00 49.85 108 THR A C 1
ATOM 682 O O . THR A 1 99 ? 32.217 -13.382 16.478 1.00 51.47 108 THR A O 1
ATOM 686 N N . LEU A 1 100 ? 30.825 -13.946 14.766 1.00 44.53 109 LEU A N 1
ATOM 687 C CA . LEU A 1 100 ? 29.612 -13.772 15.521 1.00 42.98 109 LEU A CA 1
ATOM 688 C C . LEU A 1 100 ? 29.011 -15.131 15.914 1.00 41.04 109 LEU A C 1
ATOM 689 O O . LEU A 1 100 ? 29.179 -16.148 15.205 1.00 40.79 109 LEU A O 1
ATOM 694 N N . VAL A 1 101 ? 28.202 -15.093 16.964 1.00 38.69 110 VAL A N 1
ATOM 695 C CA . VAL A 1 101 ? 27.243 -16.128 17.259 1.00 36.32 110 VAL A CA 1
ATOM 696 C C . VAL A 1 101 ? 25.869 -15.525 17.080 1.00 35.47 110 VAL A C 1
ATOM 697 O O . VAL A 1 101 ? 25.606 -14.468 17.643 1.00 36.61 110 VAL A O 1
ATOM 701 N N . ILE A 1 102 ? 25.021 -16.201 16.324 1.00 33.86 111 ILE A N 1
ATOM 702 C CA . ILE A 1 102 ? 23.634 -15.883 16.146 1.00 33.74 111 ILE A CA 1
ATOM 703 C C . ILE A 1 102 ? 22.799 -16.899 16.954 1.00 33.50 111 ILE A C 1
ATOM 704 O O . ILE A 1 102 ? 22.742 -18.137 16.639 1.00 32.01 111 ILE A O 1
ATOM 709 N N . LEU A 1 103 ? 22.124 -16.373 17.968 1.00 32.34 112 LEU A N 1
ATOM 710 C CA . LEU A 1 103 ? 21.367 -17.187 18.907 1.00 31.90 112 LEU A CA 1
ATOM 711 C C . LEU A 1 103 ? 19.898 -16.932 18.722 1.00 30.30 112 LEU A C 1
ATOM 712 O O . LEU A 1 103 ? 19.476 -15.817 18.432 1.00 30.69 112 LEU A O 1
ATOM 717 N N . GLU A 1 104 ? 19.114 -17.988 18.742 1.00 29.76 113 GLU A N 1
ATOM 718 C CA . GLU A 1 104 ? 17.667 -17.920 18.519 1.00 29.53 113 GLU A CA 1
ATOM 719 C C . GLU A 1 104 ? 16.972 -18.676 19.616 1.00 29.74 113 GLU A C 1
ATOM 720 O O . GLU A 1 104 ? 17.493 -19.710 20.100 1.00 30.14 113 GLU A O 1
ATOM 726 N N . VAL A 1 105 ? 15.778 -18.212 19.950 1.00 29.86 114 VAL A N 1
ATOM 727 C CA . VAL A 1 105 ? 14.950 -18.893 20.913 1.00 31.10 114 VAL A CA 1
ATOM 728 C C . VAL A 1 105 ? 13.529 -19.015 20.380 1.00 31.64 114 VAL A C 1
ATOM 729 O O . VAL A 1 105 ? 13.048 -18.093 19.726 1.00 31.09 114 VAL A O 1
ATOM 733 N N . GLU A 1 106 ? 12.835 -20.079 20.758 1.00 31.74 115 GLU A N 1
ATOM 734 C CA . GLU A 1 106 ? 11.415 -20.245 20.405 1.00 33.11 115 GLU A CA 1
ATOM 735 C C . GLU A 1 106 ? 10.711 -21.023 21.472 1.00 33.99 115 GLU A C 1
ATOM 736 O O . GLU A 1 106 ? 11.386 -21.590 22.351 1.00 33.43 115 GLU A O 1
ATOM 742 N N . LYS A 1 107 ? 9.390 -21.079 21.441 1.00 34.34 116 LYS A N 1
ATOM 743 C CA . LYS A 1 107 ? 8.724 -21.968 22.371 1.00 36.58 116 LYS A CA 1
ATOM 744 C C . LYS A 1 107 ? 9.140 -23.416 22.222 1.00 34.71 116 LYS A C 1
ATOM 745 O O . LYS A 1 107 ? 9.330 -23.959 21.111 1.00 32.80 116 LYS A O 1
ATOM 751 N N . ALA A 1 108 ? 9.323 -24.048 23.366 1.00 36.00 117 ALA A N 1
ATOM 752 C CA . ALA A 1 108 ? 9.690 -25.459 23.466 1.00 36.58 117 ALA A CA 1
ATOM 753 C C . ALA A 1 108 ? 8.546 -26.302 23.015 1.00 37.94 117 ALA A C 1
ATOM 754 O O . ALA A 1 108 ? 7.403 -25.869 23.095 1.00 38.82 117 ALA A O 1
ATOM 756 N N . GLY A 1 109 ? 8.835 -27.543 22.593 1.00 37.94 118 GLY A N 1
ATOM 757 C CA . GLY A 1 109 ? 7.744 -28.476 22.272 1.00 39.79 118 GLY A CA 1
ATOM 758 C C . GLY A 1 109 ? 7.037 -28.876 23.554 1.00 42.17 118 GLY A C 1
ATOM 759 O O . GLY A 1 109 ? 7.638 -28.820 24.632 1.00 43.55 118 GLY A O 1
ATOM 760 N N . VAL A 1 110 ? 5.766 -29.232 23.433 1.00 43.49 119 VAL A N 1
ATOM 761 C CA . VAL A 1 110 ? 4.984 -29.768 24.508 1.00 47.91 119 VAL A CA 1
ATOM 762 C C . VAL A 1 110 ? 4.707 -31.253 24.274 1.00 47.83 119 VAL A C 1
ATOM 763 O O . VAL A 1 110 ? 4.381 -31.690 23.155 1.00 46.69 119 VAL A O 1
ATOM 767 N N . GLY A 1 111 ? 4.927 -32.014 25.324 1.00 45.72 120 GLY A N 1
ATOM 768 C CA . GLY A 1 111 ? 4.654 -33.458 25.348 1.00 47.86 120 GLY A CA 1
ATOM 769 C C . GLY A 1 111 ? 5.430 -34.286 24.365 1.00 46.97 120 GLY A C 1
ATOM 770 O O . GLY A 1 111 ? 4.919 -35.289 23.866 1.00 47.83 120 GLY A O 1
ATOM 771 N N . GLU A 1 112 ? 6.678 -33.895 24.103 1.00 44.56 121 GLU A N 1
ATOM 772 C CA . GLU A 1 112 ? 7.537 -34.632 23.196 1.00 43.06 121 GLU A CA 1
ATOM 773 C C . GLU A 1 112 ? 8.679 -35.265 23.939 1.00 40.97 121 GLU A C 1
ATOM 774 O O . GLU A 1 112 ? 9.068 -34.788 25.003 1.00 41.94 121 GLU A O 1
ATOM 780 N N . SER A 1 113 ? 9.245 -36.328 23.396 1.00 39.75 122 SER A N 1
ATOM 781 C CA . SER A 1 113 ? 10.518 -36.842 23.928 1.00 39.41 122 SER A CA 1
ATOM 782 C C . SER A 1 113 ? 11.481 -37.208 22.882 1.00 38.06 122 SER A C 1
ATOM 783 O O . SER A 1 113 ? 11.084 -37.623 21.828 1.00 36.60 122 SER A O 1
ATOM 786 N N . ALA A 1 114 ? 12.760 -37.129 23.220 1.00 37.36 123 ALA A N 1
ATOM 787 C CA . ALA A 1 114 ? 13.810 -37.595 22.340 1.00 37.58 123 ALA A CA 1
ATOM 788 C C . ALA A 1 114 ? 13.663 -39.087 22.059 1.00 34.95 123 ALA A C 1
ATOM 789 O O . ALA A 1 114 ? 13.945 -39.577 20.950 1.00 31.47 123 ALA A O 1
ATOM 791 N N . GLU A 1 115 ? 13.286 -39.820 23.118 1.00 34.91 124 GLU A N 1
ATOM 792 C CA A GLU A 1 115 ? 13.197 -41.266 22.981 0.50 35.11 124 GLU A CA 1
ATOM 793 C CA B GLU A 1 115 ? 13.013 -41.278 23.169 0.50 36.05 124 GLU A CA 1
ATOM 794 C C . GLU A 1 115 ? 12.057 -41.689 22.027 1.00 34.40 124 GLU A C 1
ATOM 795 O O . GLU A 1 115 ? 12.264 -42.597 21.235 1.00 32.75 124 GLU A O 1
ATOM 806 N N . LYS A 1 116 ? 10.914 -41.038 22.054 1.00 34.90 125 LYS A N 1
ATOM 807 C CA . LYS A 1 116 ? 9.863 -41.341 21.050 1.00 34.96 125 LYS A CA 1
ATOM 808 C C . LYS A 1 116 ? 10.302 -41.032 19.611 1.00 32.89 125 LYS A C 1
ATOM 809 O O . LYS A 1 116 ? 10.190 -41.895 18.686 1.00 31.07 125 LYS A O 1
ATOM 815 N N . LEU A 1 117 ? 10.895 -39.855 19.437 1.00 31.92 126 LEU A N 1
ATOM 816 C CA . LEU A 1 117 ? 11.443 -39.490 18.090 1.00 31.99 126 LEU A CA 1
ATOM 817 C C . LEU A 1 117 ? 12.531 -40.440 17.665 1.00 32.09 126 LEU A C 1
ATOM 818 O O . LEU A 1 117 ? 12.516 -40.863 16.507 1.00 30.08 126 LEU A O 1
ATOM 823 N N . MET A 1 118 ? 13.403 -40.875 18.583 1.00 33.19 127 MET A N 1
ATOM 824 C CA A MET A 1 118 ? 14.446 -41.850 18.182 0.50 33.52 127 MET A CA 1
ATOM 825 C CA B MET A 1 118 ? 14.417 -41.870 18.224 0.50 34.28 127 MET A CA 1
ATOM 826 C C . MET A 1 118 ? 13.792 -43.160 17.739 1.00 33.38 127 MET A C 1
ATOM 827 O O . MET A 1 118 ? 14.216 -43.718 16.747 1.00 31.76 127 MET A O 1
ATOM 836 N N . GLY A 1 119 ? 12.780 -43.660 18.461 1.00 32.20 128 GLY A N 1
ATOM 837 C CA . GLY A 1 119 ? 12.178 -44.928 18.036 1.00 32.58 128 GLY A CA 1
ATOM 838 C C . GLY A 1 119 ? 11.525 -44.811 16.637 1.00 32.20 128 GLY A C 1
ATOM 839 O O . GLY A 1 119 ? 11.679 -45.686 15.800 1.00 31.25 128 GLY A O 1
ATOM 840 N N . GLU A 1 120 ? 10.879 -43.665 16.378 1.00 32.30 129 GLU A N 1
ATOM 841 C CA . GLU A 1 120 ? 10.239 -43.448 15.105 1.00 31.94 129 GLU A CA 1
ATOM 842 C C . GLU A 1 120 ? 11.254 -43.398 13.931 1.00 31.19 129 GLU A C 1
ATOM 843 O O . GLU A 1 120 ? 11.017 -43.967 12.876 1.00 29.39 129 GLU A O 1
ATOM 849 N N . LEU A 1 121 ? 12.343 -42.705 14.148 1.00 30.76 130 LEU A N 1
ATOM 850 C CA . LEU A 1 121 ? 13.393 -42.593 13.127 1.00 31.91 130 LEU A CA 1
ATOM 851 C C . LEU A 1 121 ? 14.131 -43.901 12.960 1.00 31.33 130 LEU A C 1
ATOM 852 O O . LEU A 1 121 ? 14.494 -44.251 11.858 1.00 29.42 130 LEU A O 1
ATOM 857 N N . THR A 1 122 ? 14.349 -44.634 14.039 1.00 30.16 131 THR A N 1
ATOM 858 C CA . THR A 1 122 ? 14.938 -45.982 13.912 1.00 31.74 131 THR A CA 1
ATOM 859 C C . THR A 1 122 ? 14.114 -46.917 13.072 1.00 31.08 131 THR A C 1
ATOM 860 O O . THR A 1 122 ? 14.654 -47.652 12.240 1.00 29.95 131 THR A O 1
ATOM 864 N N . SER A 1 123 ? 12.790 -46.879 13.259 1.00 30.61 132 SER A N 1
ATOM 865 C CA . SER A 1 123 ? 11.924 -47.711 12.457 1.00 30.67 132 SER A CA 1
ATOM 866 C C . SER A 1 123 ? 12.005 -47.280 10.978 1.00 30.12 132 SER A C 1
ATOM 867 O O . SER A 1 123 ? 11.982 -48.127 10.076 1.00 29.37 132 SER A O 1
ATOM 870 N N . LEU A 1 124 ? 11.966 -45.996 10.733 1.00 28.67 133 LEU A N 1
ATOM 871 C CA . LEU A 1 124 ? 12.194 -45.549 9.349 1.00 28.47 133 LEU A CA 1
ATOM 872 C C . LEU A 1 124 ? 13.537 -46.042 8.778 1.00 28.72 133 LEU A C 1
ATOM 873 O O . LEU A 1 124 ? 13.557 -46.514 7.615 1.00 28.97 133 LEU A O 1
ATOM 878 N N . ALA A 1 125 ? 14.632 -45.856 9.513 1.00 28.32 134 ALA A N 1
ATOM 879 C CA . ALA A 1 125 ? 15.962 -46.310 9.027 1.00 29.11 134 ALA A CA 1
ATOM 880 C C . ALA A 1 125 ? 15.928 -47.800 8.660 1.00 30.39 134 ALA A C 1
ATOM 881 O O . ALA A 1 125 ? 16.373 -48.218 7.598 1.00 30.10 134 ALA A O 1
ATOM 883 N N . LYS A 1 126 ? 15.284 -48.613 9.514 1.00 31.12 135 LYS A N 1
ATOM 884 C CA A LYS A 1 126 ? 15.190 -50.076 9.363 0.25 32.41 135 LYS A CA 1
ATOM 885 C CA B LYS A 1 126 ? 15.241 -50.077 9.314 0.25 32.30 135 LYS A CA 1
ATOM 886 C CA C LYS A 1 126 ? 15.272 -50.050 9.326 0.50 32.57 135 LYS A CA 1
ATOM 887 C C . LYS A 1 126 ? 14.476 -50.389 8.066 1.00 33.00 135 LYS A C 1
ATOM 888 O O . LYS A 1 126 ? 14.928 -51.228 7.256 1.00 34.82 135 LYS A O 1
ATOM 904 N N . TYR A 1 127 ? 13.367 -49.697 7.865 1.00 32.97 136 TYR A N 1
ATOM 905 C CA . TYR A 1 127 ? 12.513 -49.887 6.695 1.00 35.23 136 TYR A CA 1
ATOM 906 C C . TYR A 1 127 ? 13.321 -49.489 5.433 1.00 35.69 136 TYR A C 1
ATOM 907 O O . TYR A 1 127 ? 13.367 -50.263 4.499 1.00 38.99 136 TYR A O 1
ATOM 916 N N . LEU A 1 128 ? 13.925 -48.303 5.442 1.00 35.78 137 LEU A N 1
ATOM 917 C CA . LEU A 1 128 ? 14.772 -47.859 4.329 1.00 36.33 137 LEU A CA 1
ATOM 918 C C . LEU A 1 128 ? 15.924 -48.824 3.985 1.00 40.54 137 LEU A C 1
ATOM 919 O O . LEU A 1 128 ? 16.227 -48.997 2.803 1.00 40.10 137 LEU A O 1
ATOM 924 N N . ASN A 1 129 ? 16.508 -49.443 5.011 1.00 42.05 138 ASN A N 1
ATOM 925 C CA . ASN A 1 129 ? 17.624 -50.425 4.958 1.00 44.54 138 ASN A CA 1
ATOM 926 C C . ASN A 1 129 ? 17.221 -51.759 4.442 1.00 44.96 138 ASN A C 1
ATOM 927 O O . ASN A 1 129 ? 18.073 -52.535 4.204 1.00 42.13 138 ASN A O 1
ATOM 932 N N . SER A 1 130 ? 15.940 -52.057 4.286 1.00 48.20 139 SER A N 1
ATOM 933 C CA . SER A 1 130 ? 15.557 -53.110 3.364 1.00 55.38 139 SER A CA 1
ATOM 934 C C . SER A 1 130 ? 15.171 -52.403 2.035 1.00 61.33 139 SER A C 1
ATOM 935 O O . SER A 1 130 ? 15.864 -52.531 0.994 1.00 60.99 139 SER A O 1
ATOM 938 N N . ALA A 1 131 ? 14.071 -51.606 2.158 1.00 66.73 140 ALA A N 1
ATOM 939 C CA . ALA A 1 131 ? 13.395 -50.770 1.096 1.00 65.78 140 ALA A CA 1
ATOM 940 C C . ALA A 1 131 ? 12.988 -51.353 -0.252 1.00 63.97 140 ALA A C 1
ATOM 941 O O . ALA A 1 131 ? 13.411 -50.792 -1.301 1.00 69.61 140 ALA A O 1
ATOM 943 N N . PRO A 1 132 ? 12.062 -52.356 -0.256 1.00 64.13 141 PRO A N 1
ATOM 944 C CA . PRO A 1 132 ? 11.513 -52.904 -1.521 1.00 65.80 141 PRO A CA 1
ATOM 945 C C . PRO A 1 132 ? 11.826 -52.040 -2.769 1.00 57.86 141 PRO A C 1
ATOM 946 O O . PRO A 1 132 ? 12.536 -52.541 -3.690 1.00 55.68 141 PRO A O 1
ATOM 950 N N . SER A 1 133 ? 11.425 -50.746 -2.703 1.00 48.39 142 SER A N 1
ATOM 951 C CA . SER A 1 133 ? 11.501 -49.822 -3.846 1.00 44.29 142 SER A CA 1
ATOM 952 C C . SER A 1 133 ? 11.640 -48.394 -3.427 1.00 42.03 142 SER A C 1
ATOM 953 O O . SER A 1 133 ? 11.158 -47.981 -2.356 1.00 41.79 142 SER A O 1
ATOM 956 N N . LEU A 1 134 ? 12.236 -47.596 -4.279 1.00 41.44 143 LEU A N 1
ATOM 957 C CA . LEU A 1 134 ? 12.320 -46.172 -4.023 1.00 41.99 143 LEU A CA 1
ATOM 958 C C . LEU A 1 134 ? 10.936 -45.586 -3.754 1.00 38.36 143 LEU A C 1
ATOM 959 O O . LEU A 1 134 ? 10.802 -44.771 -2.864 1.00 34.76 143 LEU A O 1
ATOM 964 N N . GLU A 1 135 ? 9.952 -45.915 -4.615 1.00 37.34 144 GLU A N 1
ATOM 965 C CA . GLU A 1 135 ? 8.634 -45.353 -4.429 1.00 38.46 144 GLU A CA 1
ATOM 966 C C . GLU A 1 135 ? 8.178 -45.606 -2.968 1.00 35.65 144 GLU A C 1
ATOM 967 O O . GLU A 1 135 ? 7.740 -44.679 -2.321 1.00 34.48 144 GLU A O 1
ATOM 973 N N . ASP A 1 136 ? 8.300 -46.850 -2.497 1.00 34.84 145 ASP A N 1
ATOM 974 C CA . ASP A 1 136 ? 7.907 -47.232 -1.147 1.00 36.09 145 ASP A CA 1
ATOM 975 C C . ASP A 1 136 ? 8.702 -46.435 -0.127 1.00 33.26 145 ASP A C 1
ATOM 976 O O . ASP A 1 136 ? 8.124 -46.014 0.887 1.00 31.41 145 ASP A O 1
ATOM 981 N N . ALA A 1 137 ? 9.993 -46.208 -0.377 1.00 32.27 146 ALA A N 1
ATOM 982 C CA . ALA A 1 137 ? 10.854 -45.407 0.531 1.00 30.88 146 ALA A CA 1
ATOM 983 C C . ALA A 1 137 ? 10.362 -43.951 0.630 1.00 28.80 146 ALA A C 1
ATOM 984 O O . ALA A 1 137 ? 10.291 -43.366 1.688 1.00 28.47 146 ALA A O 1
ATOM 986 N N . LEU A 1 138 ? 9.951 -43.421 -0.512 1.00 27.88 147 LEU A N 1
ATOM 987 C CA . LEU A 1 138 ? 9.507 -42.049 -0.573 1.00 27.99 147 LEU A CA 1
ATOM 988 C C . LEU A 1 138 ? 8.190 -41.924 0.214 1.00 27.73 147 LEU A C 1
ATOM 989 O O . LEU A 1 138 ? 8.050 -41.004 1.009 1.00 26.80 147 LEU A O 1
ATOM 994 N N . PHE A 1 139 ? 7.268 -42.859 0.011 1.00 28.00 148 PHE A N 1
ATOM 995 C CA . PHE A 1 139 ? 5.949 -42.744 0.681 1.00 29.32 148 PHE A CA 1
ATOM 996 C C . PHE A 1 139 ? 6.100 -42.940 2.189 1.00 28.61 148 PHE A C 1
ATOM 997 O O . PHE A 1 139 ? 5.495 -42.217 2.992 1.00 27.31 148 PHE A O 1
ATOM 1005 N N . ARG A 1 140 ? 6.968 -43.869 2.579 1.00 28.86 149 ARG A N 1
ATOM 1006 C CA . ARG A 1 140 ? 7.187 -44.090 4.020 1.00 30.02 149 ARG A CA 1
ATOM 1007 C C . ARG A 1 140 ? 7.757 -42.873 4.660 1.00 27.95 149 ARG A C 1
ATOM 1008 O O . ARG A 1 140 ? 7.423 -42.579 5.833 1.00 26.78 149 ARG A O 1
ATOM 1016 N N . THR A 1 141 ? 8.658 -42.181 3.984 1.00 26.31 150 THR A N 1
ATOM 1017 C CA . THR A 1 141 ? 9.311 -41.030 4.561 1.00 26.26 150 THR A CA 1
ATOM 1018 C C . THR A 1 141 ? 8.304 -39.874 4.687 1.00 25.72 150 THR A C 1
ATOM 1019 O O . THR A 1 141 ? 8.255 -39.222 5.705 1.00 25.83 150 THR A O 1
ATOM 1023 N N . ALA A 1 142 ? 7.472 -39.676 3.654 1.00 26.14 151 ALA A N 1
ATOM 1024 C CA . ALA A 1 142 ? 6.424 -38.664 3.753 1.00 26.10 151 ALA A CA 1
ATOM 1025 C C . ALA A 1 142 ? 5.455 -38.971 4.871 1.00 26.50 151 ALA A C 1
ATOM 1026 O O . ALA A 1 142 ? 5.015 -38.066 5.528 1.00 26.34 151 ALA A O 1
ATOM 1028 N N . GLN A 1 143 ? 5.092 -40.227 5.032 1.00 27.35 152 GLN A N 1
ATOM 1029 C CA . GLN A 1 143 ? 4.146 -40.626 6.081 1.00 29.43 152 GLN A CA 1
ATOM 1030 C C . GL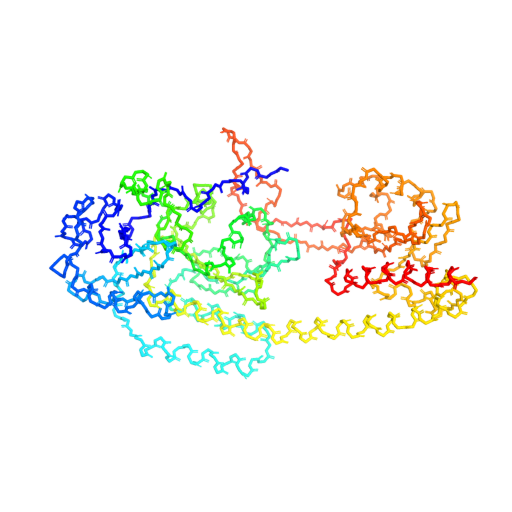N A 1 143 ? 4.747 -40.379 7.473 1.00 28.52 152 GLN A C 1
ATOM 1031 O O . GLN A 1 143 ? 4.046 -40.005 8.378 1.00 28.86 152 GLN A O 1
ATOM 1037 N N . LEU A 1 144 ? 6.030 -40.644 7.638 1.00 28.64 153 LEU A N 1
ATOM 1038 C CA . LEU A 1 144 ? 6.681 -40.417 8.940 1.00 30.16 153 LEU A CA 1
ATOM 1039 C C . LEU A 1 144 ? 6.664 -38.909 9.273 1.00 28.28 153 LEU A C 1
ATOM 1040 O O . LEU A 1 144 ? 6.328 -38.485 10.422 1.00 28.15 153 LEU A O 1
ATOM 1045 N N . VAL A 1 145 ? 7.138 -38.090 8.313 1.00 26.14 154 VAL A N 1
ATOM 1046 C CA . VAL A 1 145 ? 7.159 -36.680 8.484 1.00 25.90 154 VAL A CA 1
ATOM 1047 C C . VAL A 1 145 ? 5.744 -36.156 8.785 1.00 25.92 154 VAL A C 1
ATOM 1048 O O . VAL A 1 145 ? 5.590 -35.316 9.703 1.00 26.33 154 VAL A O 1
ATOM 1052 N N . SER A 1 146 ? 4.735 -36.636 8.057 1.00 25.58 155 SER A N 1
ATOM 1053 C CA . SER A 1 146 ? 3.354 -36.269 8.323 1.00 26.52 155 SER A CA 1
ATOM 1054 C C . SER A 1 146 ? 2.939 -36.569 9.791 1.00 28.07 155 SER A C 1
ATOM 1055 O O . SER A 1 146 ? 2.392 -35.706 10.466 1.00 29.51 155 SER A O 1
ATOM 1058 N N . SER A 1 147 ? 3.312 -37.761 10.263 1.00 28.45 156 SER A N 1
ATOM 1059 C CA A SER A 1 147 ? 2.975 -38.195 11.612 0.50 30.13 156 SER A CA 1
ATOM 1060 C CA B SER A 1 147 ? 3.029 -38.222 11.606 0.50 29.37 156 SER A CA 1
ATOM 1061 C C . SER A 1 147 ? 3.590 -37.297 12.664 1.00 29.24 156 SER A C 1
ATOM 1062 O O . SER A 1 147 ? 2.904 -36.885 13.607 1.00 30.18 156 SER A O 1
ATOM 1067 N N . ILE A 1 148 ? 4.846 -37.004 12.544 1.00 28.92 157 ILE A N 1
ATOM 1068 C CA . ILE A 1 148 ? 5.512 -36.269 13.577 1.00 28.83 157 ILE A CA 1
ATOM 1069 C C . ILE A 1 148 ? 5.278 -34.768 13.491 1.00 28.60 157 ILE A C 1
ATOM 1070 O O . ILE A 1 148 ? 5.306 -34.128 14.482 1.00 27.19 157 ILE A O 1
ATOM 1075 N N . SER A 1 149 ? 5.089 -34.207 12.282 1.00 27.51 158 SER A N 1
ATOM 1076 C CA . SER A 1 149 ? 4.959 -32.759 12.155 1.00 27.40 158 SER A CA 1
ATOM 1077 C C . SER A 1 149 ? 3.565 -32.251 12.384 1.00 28.30 158 SER A C 1
ATOM 1078 O O . SER A 1 149 ? 3.407 -31.112 12.851 1.00 29.24 158 SER A O 1
ATOM 1081 N N . GLY A 1 150 ? 2.549 -33.097 12.198 1.00 28.53 159 GLY A N 1
ATOM 1082 C CA . GLY A 1 150 ? 1.146 -32.727 12.360 1.00 29.32 159 GLY A CA 1
ATOM 1083 C C . GLY A 1 150 ? 0.586 -31.849 11.192 1.00 28.97 159 GLY A C 1
ATOM 1084 O O . GLY A 1 150 ? -0.595 -31.486 11.166 1.00 29.39 159 GLY A O 1
ATOM 1085 N N . HIS A 1 151 ? 1.356 -31.612 10.163 1.00 27.64 160 HIS A N 1
ATOM 1086 C CA . HIS A 1 151 ? 0.845 -30.805 9.042 1.00 28.22 160 HIS A CA 1
ATOM 1087 C C . HIS A 1 151 ? -0.277 -31.486 8.255 1.00 27.72 160 HIS A C 1
ATOM 1088 O O . HIS A 1 151 ? -0.325 -32.683 8.136 1.00 27.79 160 HIS A O 1
ATOM 1095 N N . ASP A 1 152 ? -1.161 -30.699 7.726 1.00 28.31 161 ASP A N 1
ATOM 1096 C CA . ASP A 1 152 ? -2.253 -31.157 6.898 1.00 29.03 161 ASP A CA 1
ATOM 1097 C C . ASP A 1 152 ? -1.733 -31.878 5.674 1.00 28.82 161 ASP A C 1
ATOM 1098 O O . ASP A 1 152 ? -2.450 -32.738 5.181 1.00 29.65 161 ASP A O 1
ATOM 1103 N N . ARG A 1 153 ? -0.579 -31.493 5.093 1.00 27.77 162 ARG A N 1
ATOM 1104 C CA . ARG A 1 153 ? -0.064 -32.226 3.926 1.00 27.51 162 ARG A CA 1
ATOM 1105 C C . ARG A 1 153 ? 1.426 -32.280 3.993 1.00 25.62 162 ARG A C 1
ATOM 1106 O O . ARG A 1 153 ? 2.053 -31.375 4.475 1.00 25.37 162 ARG A O 1
ATOM 1114 N N . THR A 1 154 ? 1.982 -33.403 3.619 1.00 25.05 163 THR A N 1
ATOM 1115 C CA . THR A 1 154 ? 3.412 -33.591 3.447 1.00 25.31 163 THR A CA 1
ATOM 1116 C C . THR A 1 154 ? 3.596 -34.187 2.086 1.00 25.63 163 THR A C 1
ATOM 1117 O O . THR A 1 154 ? 2.888 -35.149 1.751 1.00 25.82 163 THR A O 1
ATOM 1121 N N . LEU A 1 155 ? 4.494 -33.583 1.283 1.00 25.82 164 LEU A N 1
ATOM 1122 C CA . LEU A 1 155 ? 4.830 -34.176 0.020 1.00 25.86 164 LEU A CA 1
ATOM 1123 C C . LEU A 1 155 ? 6.339 -34.211 -0.210 1.00 26.15 164 LEU A C 1
ATOM 1124 O O . LEU A 1 155 ? 7.147 -33.532 0.493 1.00 25.91 164 LEU A O 1
ATOM 1129 N N . ILE A 1 156 ? 6.716 -35.032 -1.183 1.00 25.61 165 ILE A N 1
ATOM 1130 C CA . ILE A 1 156 ? 8.083 -35.092 -1.630 1.00 25.88 165 ILE A CA 1
ATOM 1131 C C . ILE A 1 156 ? 8.139 -34.610 -3.065 1.00 24.96 165 ILE A C 1
ATOM 1132 O O . ILE A 1 156 ? 7.411 -35.123 -3.955 1.00 26.37 165 ILE A O 1
ATOM 1137 N N . TYR A 1 157 ? 9.018 -33.657 -3.245 1.00 24.94 166 TYR A N 1
ATOM 1138 C CA . TYR A 1 157 ? 9.134 -32.876 -4.455 1.00 25.46 166 TYR A CA 1
ATOM 1139 C C . TYR A 1 157 ? 10.506 -33.197 -5.049 1.00 25.58 166 TYR A C 1
ATOM 1140 O O . TYR A 1 157 ? 11.513 -32.925 -4.441 1.00 24.57 166 TYR A O 1
ATOM 1149 N N . ASP A 1 158 ? 10.514 -33.817 -6.211 1.00 24.93 167 ASP A N 1
ATOM 1150 C CA . ASP A 1 158 ? 11.736 -34.328 -6.882 1.00 25.93 167 ASP A CA 1
ATOM 1151 C C . ASP A 1 158 ? 12.131 -33.381 -8.011 1.00 26.22 167 ASP A C 1
ATOM 1152 O O . ASP A 1 158 ? 11.407 -33.330 -9.023 1.00 25.58 167 ASP A O 1
ATOM 1157 N N . PHE A 1 159 ? 13.288 -32.750 -7.900 1.00 26.43 168 PHE A N 1
ATOM 1158 C CA . PHE A 1 159 ? 13.788 -31.859 -8.981 1.00 27.65 168 PHE A CA 1
ATOM 1159 C C . PHE A 1 159 ? 14.285 -32.562 -10.254 1.00 28.79 168 PHE A C 1
ATOM 1160 O O . PHE A 1 159 ? 14.975 -33.618 -10.217 1.00 27.78 168 PHE A O 1
ATOM 1168 N N . GLY A 1 160 ? 13.892 -31.982 -11.393 1.00 30.66 169 GLY A N 1
ATOM 1169 C CA . GLY A 1 160 ? 14.345 -32.400 -12.698 1.00 31.92 169 GLY A CA 1
ATOM 1170 C C . GLY A 1 160 ? 15.611 -31.636 -13.037 1.00 33.69 169 GLY A C 1
ATOM 1171 O O . GLY A 1 160 ? 16.080 -30.732 -12.307 1.00 31.41 169 GLY A O 1
ATOM 1172 N N . LEU A 1 161 ? 16.180 -32.044 -14.163 1.00 36.79 170 LEU A N 1
ATOM 1173 C CA . LEU A 1 161 ? 17.440 -31.479 -14.640 1.00 41.04 170 LEU A CA 1
ATOM 1174 C C . LEU A 1 161 ? 17.325 -29.982 -14.915 1.00 39.49 170 LEU A C 1
ATOM 1175 O O . LEU A 1 161 ? 18.242 -29.247 -14.673 1.00 39.34 170 LEU A O 1
ATOM 1180 N N . ASP A 1 162 ? 16.133 -29.545 -15.286 1.00 38.67 171 ASP A N 1
ATOM 1181 C CA . ASP A 1 162 ? 15.839 -28.118 -15.484 1.00 37.81 171 ASP A CA 1
ATOM 1182 C C . ASP A 1 162 ? 15.338 -27.385 -14.227 1.00 36.80 171 ASP A C 1
ATOM 1183 O O . ASP A 1 162 ? 14.907 -26.202 -14.277 1.00 34.35 171 ASP A O 1
ATOM 1188 N N . TRP A 1 163 ? 15.368 -28.086 -13.059 1.00 33.85 172 TRP A N 1
ATOM 1189 C CA . TRP A 1 163 ? 14.933 -27.476 -11.840 1.00 33.22 172 TRP A CA 1
ATOM 1190 C C . TRP A 1 163 ? 13.427 -27.251 -11.715 1.00 32.35 172 TRP A C 1
ATOM 1191 O O . TRP A 1 163 ? 12.975 -26.803 -10.662 1.00 32.04 172 TRP A O 1
ATOM 1202 N N . SER A 1 164 ? 12.654 -27.689 -12.712 1.00 31.99 173 SER A N 1
ATOM 1203 C CA . SER A 1 164 ? 11.246 -27.982 -12.489 1.00 31.49 173 SER A CA 1
ATOM 1204 C C . SER A 1 164 ? 11.204 -29.193 -11.551 1.00 30.21 173 SER A C 1
ATOM 1205 O O . SER A 1 164 ? 12.263 -29.794 -11.312 1.00 30.84 173 SER A O 1
ATOM 1208 N N . GLY A 1 165 ? 10.061 -29.467 -10.951 1.00 29.35 174 GLY A N 1
ATOM 1209 C CA . GLY A 1 165 ? 9.925 -30.612 -10.023 1.00 27.97 174 GLY A CA 1
ATOM 1210 C C . GLY A 1 165 ? 8.623 -31.324 -10.148 1.00 27.70 174 GLY A C 1
ATOM 1211 O O . GLY A 1 165 ? 7.658 -30.733 -10.688 1.00 27.75 174 GLY A O 1
ATOM 1212 N N A HIS A 1 166 ? 8.581 -32.632 -9.814 0.50 26.76 175 HIS A N 1
ATOM 1213 N N B HIS A 1 166 ? 8.582 -32.503 -9.513 0.50 28.08 175 HIS A N 1
ATOM 1214 C CA A HIS A 1 166 ? 7.304 -33.409 -9.799 0.50 26.60 175 HIS A CA 1
ATOM 1215 C CA B HIS A 1 166 ? 7.549 -33.516 -9.682 0.50 29.32 175 HIS A CA 1
ATOM 1216 C C A HIS A 1 166 ? 7.106 -33.861 -8.328 0.50 25.98 175 HIS A C 1
ATOM 1217 C C B HIS A 1 166 ? 7.141 -33.926 -8.250 0.50 27.45 175 HIS A C 1
ATOM 1218 O O A HIS A 1 166 ? 8.079 -34.205 -7.620 0.50 25.69 175 HIS A O 1
ATOM 1219 O O B HIS A 1 166 ? 8.026 -34.257 -7.445 0.50 27.03 175 HIS A O 1
ATOM 1232 N N . VAL A 1 167 ? 5.853 -33.882 -7.911 1.00 26.42 176 VAL A N 1
ATOM 1233 C CA . VAL A 1 167 ? 5.387 -34.446 -6.643 1.00 26.20 176 VAL A CA 1
ATOM 1234 C C . VAL A 1 167 ? 5.359 -35.955 -6.774 1.00 26.54 176 VAL A C 1
ATOM 1235 O O . VAL A 1 167 ? 4.565 -36.494 -7.567 1.00 26.81 176 VAL A O 1
ATOM 1239 N N . VAL A 1 168 ? 6.216 -36.614 -6.004 1.00 27.15 177 VAL A N 1
ATOM 1240 C CA . VAL A 1 168 ? 6.435 -38.080 -6.118 1.00 28.32 177 VAL A CA 1
ATOM 1241 C C . VAL A 1 168 ? 5.937 -38.916 -4.933 1.00 28.68 177 VAL A C 1
ATOM 1242 O O . VAL A 1 168 ? 5.860 -40.133 -5.075 1.00 29.24 177 VAL A O 1
ATOM 1246 N N . ALA A 1 169 ? 5.529 -38.267 -3.850 1.00 27.72 178 ALA A N 1
ATOM 1247 C CA . ALA A 1 169 ? 4.905 -38.930 -2.723 1.00 27.42 178 ALA A CA 1
ATOM 1248 C C . ALA A 1 169 ? 4.127 -37.869 -1.983 1.00 26.77 178 ALA A C 1
ATOM 1249 O O . ALA A 1 169 ? 4.420 -36.665 -2.119 1.00 25.16 178 ALA A O 1
ATOM 1251 N N . GLU A 1 170 ? 3.135 -38.291 -1.220 1.00 26.67 179 GLU A N 1
ATOM 1252 C CA . GLU A 1 170 ? 2.226 -37.376 -0.535 1.00 28.02 179 GLU A CA 1
ATOM 1253 C C . GLU A 1 170 ? 1.477 -38.109 0.593 1.00 28.99 179 GLU A C 1
ATOM 1254 O O . GLU A 1 170 ? 1.149 -39.313 0.469 1.00 28.43 179 GLU A O 1
ATOM 1260 N N . ALA A 1 171 ? 1.267 -37.405 1.685 1.00 28.85 180 ALA A N 1
ATOM 1261 C CA . ALA A 1 171 ? 0.453 -37.907 2.776 1.00 31.06 180 ALA A CA 1
ATOM 1262 C C . ALA A 1 171 ? -0.229 -36.717 3.425 1.00 31.84 180 ALA A C 1
ATOM 1263 O O . ALA A 1 171 ? 0.155 -35.583 3.168 1.00 30.98 180 ALA A O 1
ATOM 1265 N N . GLY A 1 172 ? -1.283 -36.973 4.205 1.00 31.70 181 GLY A N 1
ATOM 1266 C CA . GLY A 1 172 ? -2.016 -35.861 4.858 1.00 33.16 181 GLY A CA 1
ATOM 1267 C C . GLY A 1 172 ? -3.429 -36.133 5.293 1.00 34.34 181 GLY A C 1
ATOM 1268 O O . GLY A 1 172 ? -3.933 -37.215 5.066 1.00 34.63 181 GLY A O 1
ATOM 1269 N N . SER A 1 173 ? -4.049 -35.086 5.834 1.00 35.84 182 SER A N 1
ATOM 1270 C CA . SER A 1 173 ? -5.348 -35.118 6.500 1.00 37.40 182 SER A CA 1
ATOM 1271 C C . SER A 1 173 ? -6.524 -34.991 5.557 1.00 39.09 182 SER A C 1
ATOM 1272 O O . SER A 1 173 ? -7.613 -35.311 5.944 1.00 39.48 182 SER A O 1
ATOM 1275 N N . GLY A 1 174 ? -6.325 -34.536 4.317 1.00 38.91 183 GLY A N 1
ATOM 1276 C CA . GLY A 1 174 ? -7.440 -34.255 3.416 1.00 40.07 183 GLY A CA 1
ATOM 1277 C C . GLY A 1 174 ? -7.839 -32.788 3.440 1.00 40.45 183 GLY A C 1
ATOM 1278 O O . GLY A 1 174 ? -8.721 -32.358 2.660 1.00 41.08 183 GLY A O 1
ATOM 1279 N N . ALA A 1 175 ? -7.266 -31.999 4.357 1.00 38.32 184 ALA A N 1
ATOM 1280 C CA . ALA A 1 175 ? -7.704 -30.614 4.512 1.00 37.54 184 ALA A CA 1
ATOM 1281 C C . ALA A 1 175 ? -7.171 -29.684 3.382 1.00 36.39 184 ALA A C 1
ATOM 1282 O O . ALA A 1 175 ? -7.662 -28.543 3.186 1.00 35.00 184 ALA A O 1
ATOM 1284 N N . LEU A 1 176 ? -6.178 -30.182 2.628 1.00 33.56 185 LEU A N 1
ATOM 1285 C CA . LEU A 1 176 ? -5.586 -29.453 1.511 1.00 32.63 185 LEU A CA 1
ATOM 1286 C C . LEU A 1 176 ? -5.741 -30.325 0.253 1.00 32.57 185 LEU A C 1
ATOM 1287 O O . LEU A 1 176 ? -5.872 -31.538 0.357 1.00 32.80 185 LEU A O 1
ATOM 1292 N N . PRO A 1 177 ? -5.623 -29.741 -0.904 1.00 33.74 186 PRO A N 1
ATOM 1293 C CA . PRO A 1 177 ? -5.718 -30.579 -2.128 1.00 34.53 186 PRO A CA 1
ATOM 1294 C C . PRO A 1 177 ? -4.525 -31.523 -2.325 1.00 32.64 186 PRO A C 1
ATOM 1295 O O . PRO A 1 177 ? -3.471 -31.346 -1.691 1.00 32.61 186 PRO A O 1
ATOM 1299 N N . SER A 1 178 ? -4.689 -32.508 -3.183 1.00 31.80 187 SER A N 1
ATOM 1300 C CA . SER A 1 178 ? -3.639 -33.403 -3.584 1.00 30.61 187 SER A CA 1
ATOM 1301 C C . SER A 1 178 ? -2.936 -32.850 -4.812 1.00 30.13 187 SER A C 1
ATOM 1302 O O . SER A 1 178 ? -3.608 -32.481 -5.726 1.00 30.36 187 SER A O 1
ATOM 1305 N N . TYR A 1 179 ? -1.614 -32.822 -4.773 1.00 29.26 188 TYR A N 1
ATOM 1306 C CA . TYR A 1 179 ? -0.778 -32.487 -5.893 1.00 29.17 188 TYR A CA 1
ATOM 1307 C C . TYR A 1 179 ? 0.060 -33.642 -6.389 1.00 28.33 188 TYR A C 1
ATOM 1308 O O . TYR A 1 179 ? 0.924 -33.438 -7.263 1.00 27.41 188 TYR A O 1
ATOM 1317 N N . LEU A 1 180 ? -0.206 -34.859 -5.893 1.00 27.79 189 LEU A N 1
ATOM 1318 C CA . LEU A 1 180 ? 0.614 -36.021 -6.243 1.00 27.69 189 LEU A CA 1
ATOM 1319 C C . LEU A 1 180 ? 0.623 -36.176 -7.758 1.00 27.93 189 LEU A C 1
ATOM 1320 O O . LEU A 1 180 ? -0.460 -36.143 -8.394 1.00 28.76 189 LEU A O 1
ATOM 1325 N N . GLY A 1 181 ? 1.792 -36.405 -8.312 1.00 28.05 190 GLY A N 1
ATOM 1326 C CA . GLY A 1 181 ? 1.978 -36.584 -9.782 1.00 28.51 190 GLY A CA 1
ATOM 1327 C C . GLY A 1 181 ? 2.044 -35.272 -10.581 1.00 28.64 190 GLY A C 1
ATOM 1328 O O . GLY A 1 181 ? 2.320 -35.295 -11.801 1.00 29.88 190 GLY A O 1
ATOM 1329 N N . LEU A 1 182 ? 1.878 -34.121 -9.954 1.00 28.25 191 LEU A N 1
ATOM 1330 C CA . LEU A 1 182 ? 1.933 -32.850 -10.694 1.00 28.86 191 LEU A CA 1
ATOM 1331 C C . LEU A 1 182 ? 3.339 -32.282 -10.783 1.00 28.53 191 LEU A C 1
ATOM 1332 O O . LEU A 1 182 ? 4.182 -32.528 -9.893 1.00 27.64 191 LEU A O 1
ATOM 1337 N N . ARG A 1 183 ? 3.566 -31.532 -11.880 1.00 29.30 192 ARG A N 1
ATOM 1338 C CA . ARG A 1 183 ? 4.792 -30.819 -12.099 1.00 30.52 192 ARG A CA 1
ATOM 1339 C C . ARG A 1 183 ? 4.618 -29.303 -11.810 1.00 29.88 192 ARG A C 1
ATOM 1340 O O . ARG A 1 183 ? 3.539 -28.723 -12.058 1.00 28.63 192 ARG A O 1
ATOM 1348 N N . PHE A 1 184 ? 5.667 -28.693 -11.265 1.00 28.43 193 PHE A N 1
ATOM 1349 C CA . PHE A 1 184 ? 5.643 -27.283 -10.916 1.00 28.59 193 PHE A CA 1
ATOM 1350 C C . PHE A 1 184 ? 6.886 -26.683 -11.565 1.00 28.72 193 PHE A C 1
ATOM 1351 O O . PHE A 1 184 ? 7.932 -27.349 -11.672 1.00 29.12 193 PHE A O 1
ATOM 1359 N N . PRO A 1 185 ? 6.798 -25.426 -12.032 1.00 28.64 194 PRO A N 1
ATOM 1360 C CA . PRO A 1 185 ? 7.934 -24.925 -12.808 1.00 29.04 194 PRO A CA 1
ATOM 1361 C C . PRO A 1 185 ? 9.099 -24.531 -12.010 1.00 28.94 194 PRO A C 1
ATOM 1362 O O . PRO A 1 185 ? 8.968 -24.297 -10.771 1.00 27.38 194 PRO A O 1
ATOM 1366 N N . ALA A 1 186 ? 10.248 -24.461 -12.670 1.00 28.94 195 ALA A N 1
ATOM 1367 C CA . ALA A 1 186 ? 11.485 -24.067 -11.987 1.00 30.36 195 ALA A CA 1
ATOM 1368 C C . ALA A 1 186 ? 11.366 -22.752 -11.188 1.00 29.50 195 ALA A C 1
ATOM 1369 O O . ALA A 1 186 ? 11.945 -22.642 -10.120 1.00 28.33 195 ALA A O 1
ATOM 1371 N N . GLY A 1 187 ? 10.675 -21.772 -11.743 1.00 29.25 196 GLY A N 1
ATOM 1372 C CA . GLY A 1 187 ? 10.593 -20.453 -11.117 1.00 29.93 196 GLY A CA 1
ATOM 1373 C C . GLY A 1 187 ? 9.804 -20.339 -9.781 1.00 28.86 196 GLY A C 1
ATOM 1374 O O . GLY A 1 187 ? 9.963 -19.370 -9.063 1.00 29.47 196 GLY A O 1
ATOM 1375 N N . ASP A 1 1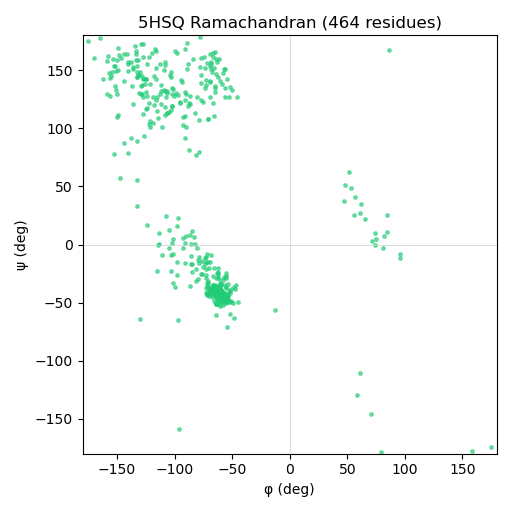88 ? 9.097 -21.378 -9.379 1.00 28.47 197 ASP A N 1
ATOM 1376 C CA . ASP A 1 188 ? 8.466 -21.434 -8.038 1.00 28.01 197 ASP A CA 1
ATOM 1377 C C . ASP A 1 188 ? 9.496 -21.427 -6.917 1.00 27.44 197 ASP A C 1
ATOM 1378 O O . ASP A 1 188 ? 9.136 -21.039 -5.782 1.00 27.75 197 ASP A O 1
ATOM 1383 N N . ILE A 1 189 ? 10.697 -21.953 -7.187 1.00 27.35 198 ILE A N 1
ATOM 1384 C CA . ILE A 1 189 ? 11.843 -21.857 -6.263 1.00 28.09 198 ILE A CA 1
ATOM 1385 C C . ILE A 1 189 ? 13.022 -21.272 -6.989 1.00 29.04 198 ILE A C 1
ATOM 1386 O O . ILE A 1 189 ? 13.747 -21.958 -7.621 1.00 29.38 198 ILE A O 1
ATOM 1391 N N . PRO A 1 190 ? 13.201 -19.955 -6.921 1.00 30.48 199 PRO A N 1
ATOM 1392 C CA . PRO A 1 190 ? 14.291 -19.330 -7.689 1.00 32.29 199 PRO A CA 1
ATOM 1393 C C . PRO A 1 190 ? 15.707 -19.753 -7.267 1.00 32.02 199 PRO A C 1
ATOM 1394 O O . PRO A 1 190 ? 15.883 -20.282 -6.161 1.00 30.65 199 PRO A O 1
ATOM 1398 N N . PRO A 1 191 ? 16.700 -19.561 -8.155 1.00 32.53 200 PRO A N 1
ATOM 1399 C CA . PRO A 1 191 ? 17.996 -20.147 -7.976 1.00 32.52 200 PRO A CA 1
ATOM 1400 C C . PRO A 1 191 ? 18.681 -19.727 -6.693 1.00 32.19 200 PRO A C 1
ATOM 1401 O O . PRO A 1 191 ? 19.426 -20.524 -6.147 1.00 33.07 200 PRO A O 1
ATOM 1405 N N . GLN A 1 192 ? 18.500 -18.511 -6.205 1.00 32.68 201 GLN A N 1
ATOM 1406 C CA . GLN A 1 192 ? 19.195 -18.176 -4.929 1.00 32.90 201 GLN A CA 1
ATOM 1407 C C . GLN A 1 192 ? 18.576 -18.906 -3.758 1.00 31.46 201 GLN A C 1
ATOM 1408 O O . GLN A 1 192 ? 19.311 -19.212 -2.814 1.00 30.64 201 GLN A O 1
ATOM 1414 N N . ALA A 1 193 ? 17.259 -19.143 -3.806 1.00 30.67 202 ALA A N 1
ATOM 1415 C CA . ALA A 1 193 ? 16.570 -19.931 -2.806 1.00 30.81 202 ALA A CA 1
ATOM 1416 C C . ALA A 1 193 ? 17.095 -21.369 -2.906 1.00 30.05 202 ALA A C 1
ATOM 1417 O O . ALA A 1 193 ? 17.491 -21.938 -1.894 1.00 28.49 202 ALA A O 1
ATOM 1419 N N . ARG A 1 194 ? 17.151 -21.931 -4.115 1.00 29.82 203 ARG A N 1
ATOM 1420 C CA . ARG A 1 194 ? 17.700 -23.306 -4.290 1.00 31.14 203 ARG A CA 1
ATOM 1421 C C . ARG A 1 194 ? 19.145 -23.461 -3.696 1.00 31.04 203 ARG A C 1
ATOM 1422 O O . ARG A 1 194 ? 19.432 -24.492 -3.037 1.00 30.94 203 ARG A O 1
ATOM 1430 N N . GLN A 1 195 ? 19.995 -22.471 -3.959 1.00 31.99 204 GLN A N 1
ATOM 1431 C CA . GLN A 1 195 ? 21.364 -22.445 -3.401 1.00 33.11 204 GLN A CA 1
ATOM 1432 C C . GLN A 1 195 ? 21.337 -22.424 -1.881 1.00 31.31 204 GLN A C 1
ATOM 1433 O O . GLN A 1 195 ? 22.028 -23.211 -1.237 1.00 31.11 204 GLN A O 1
ATOM 1439 N N . LEU A 1 196 ? 20.570 -21.500 -1.345 1.00 30.44 205 LEU A N 1
ATOM 1440 C CA . LEU A 1 196 ? 20.457 -21.377 0.109 1.00 30.51 205 LEU A CA 1
ATOM 1441 C C . LEU A 1 196 ? 19.973 -22.697 0.734 1.00 29.22 205 LEU A C 1
ATOM 1442 O O . LEU A 1 196 ? 20.550 -23.168 1.793 1.00 28.82 205 LEU A O 1
ATOM 1447 N N . TYR A 1 197 ? 19.005 -23.304 0.059 1.00 28.05 206 TYR A N 1
ATOM 1448 C CA . TYR A 1 197 ? 18.398 -24.532 0.539 1.00 27.61 206 TYR A CA 1
ATOM 1449 C C . TYR A 1 197 ? 19.321 -25.729 0.387 1.00 27.36 206 TYR A C 1
ATOM 1450 O O . TYR A 1 197 ? 19.086 -26.759 0.983 1.00 28.12 206 TYR A O 1
ATOM 1459 N N . THR A 1 198 ? 20.378 -25.599 -0.409 1.00 28.34 207 THR A N 1
ATOM 1460 C CA . THR A 1 198 ? 21.401 -26.644 -0.516 1.00 29.39 207 THR A CA 1
ATOM 1461 C C . THR A 1 198 ? 22.269 -26.689 0.770 1.00 29.34 207 THR A C 1
ATOM 1462 O O . THR A 1 198 ? 22.650 -27.783 1.195 1.00 29.69 207 THR A O 1
ATOM 1466 N N . ILE A 1 199 ? 22.568 -25.528 1.365 1.00 30.48 208 ILE A N 1
ATOM 1467 C CA . ILE A 1 199 ? 23.467 -25.383 2.518 1.00 30.88 208 ILE A CA 1
ATOM 1468 C C . ILE A 1 199 ? 22.696 -25.303 3.866 1.00 29.54 208 ILE A C 1
ATOM 1469 O O . ILE A 1 199 ? 23.182 -25.748 4.902 1.00 29.10 208 ILE A O 1
ATOM 1474 N N . ASN A 1 200 ? 21.434 -24.840 3.835 1.00 27.05 209 ASN A N 1
ATOM 1475 C CA . ASN A 1 200 ? 20.556 -24.763 4.973 1.00 27.29 209 ASN A CA 1
ATOM 1476 C C . ASN A 1 200 ? 19.325 -25.583 4.657 1.00 26.02 209 ASN A C 1
ATOM 1477 O O . ASN A 1 200 ? 18.408 -25.174 3.899 1.00 25.44 209 ASN A O 1
ATOM 1482 N N . ARG A 1 201 ? 19.307 -26.775 5.209 1.00 25.21 210 ARG A N 1
ATOM 1483 C CA . ARG A 1 201 ? 18.380 -27.816 4.850 1.00 25.10 210 ARG A CA 1
ATOM 1484 C C . ARG A 1 201 ? 17.015 -27.728 5.511 1.00 25.41 210 ARG A C 1
ATOM 1485 O O . ARG A 1 201 ? 16.154 -28.568 5.213 1.00 24.42 210 ARG A O 1
ATOM 1493 N N . LEU A 1 202 ? 16.770 -26.729 6.349 1.00 24.92 211 LEU A N 1
ATOM 1494 C CA . LEU A 1 202 ? 15.469 -26.598 7.042 1.00 25.27 211 LEU A CA 1
ATOM 1495 C C . LEU A 1 202 ? 14.915 -25.190 6.964 1.00 25.21 211 LEU A C 1
ATOM 1496 O O . LEU A 1 202 ? 15.674 -24.225 6.922 1.00 25.11 211 LEU A O 1
ATOM 1501 N N . ARG A 1 203 ? 13.587 -25.113 6.850 1.00 25.42 212 ARG A N 1
ATOM 1502 C CA . ARG A 1 203 ? 12.833 -23.866 6.961 1.00 24.58 212 ARG A CA 1
ATOM 1503 C C . ARG A 1 203 ? 11.421 -24.068 7.469 1.00 24.08 212 ARG A C 1
ATOM 1504 O O . ARG A 1 203 ? 10.834 -25.131 7.324 1.00 22.97 212 ARG A O 1
ATOM 1512 N N . MET A 1 204 ? 10.863 -23.024 8.106 1.00 23.83 213 MET A N 1
ATOM 1513 C CA . MET A 1 204 ? 9.569 -23.056 8.652 1.00 24.20 213 MET A CA 1
ATOM 1514 C C . MET A 1 204 ? 8.924 -21.709 8.690 1.00 24.37 213 MET A C 1
ATOM 1515 O O . MET A 1 204 ? 9.593 -20.708 8.957 1.00 25.53 213 MET A O 1
ATOM 1520 N N . ILE A 1 205 ? 7.650 -21.690 8.302 1.00 23.82 214 ILE A N 1
ATOM 1521 C CA . ILE A 1 205 ? 6.836 -20.496 8.225 1.00 25.16 214 ILE A CA 1
ATOM 1522 C C . ILE A 1 205 ? 5.498 -20.814 8.917 1.00 26.28 214 ILE A C 1
ATOM 1523 O O . ILE A 1 205 ? 4.540 -21.314 8.284 1.00 26.75 214 ILE A O 1
ATOM 1528 N N . PRO A 1 206 ? 5.423 -20.587 10.229 1.00 27.44 215 PRO A N 1
ATOM 1529 C CA . PRO A 1 206 ? 4.239 -21.025 10.941 1.00 28.59 215 PRO A CA 1
ATOM 1530 C C . PRO A 1 206 ? 2.980 -20.264 10.714 1.00 29.02 215 PRO A C 1
ATOM 1531 O O . PRO A 1 206 ? 1.928 -20.775 11.037 1.00 29.39 215 PRO A O 1
ATOM 1535 N N . ASP A 1 207 ? 3.112 -19.035 10.245 1.00 29.60 216 ASP A N 1
ATOM 1536 C CA . ASP A 1 207 ? 1.990 -18.176 9.927 1.00 30.68 216 ASP A CA 1
ATOM 1537 C C . ASP A 1 207 ? 2.310 -17.231 8.811 1.00 30.06 216 ASP A C 1
ATOM 1538 O O . ASP A 1 207 ? 3.100 -16.333 8.942 1.00 29.37 216 ASP A O 1
ATOM 1543 N N . VAL A 1 208 ? 1.664 -17.457 7.671 1.00 30.59 217 VAL A N 1
ATOM 1544 C CA . VAL A 1 208 ? 1.894 -16.638 6.475 1.00 30.50 217 VAL A CA 1
ATOM 1545 C C . VAL A 1 208 ? 1.682 -15.140 6.688 1.00 31.61 217 VAL A C 1
ATOM 1546 O O . VAL A 1 208 ? 2.271 -14.293 5.992 1.00 32.08 217 VAL A O 1
ATOM 1550 N N . ASP A 1 209 ? 0.868 -14.792 7.682 1.00 32.30 218 ASP A N 1
ATOM 1551 C CA . ASP A 1 209 ? 0.542 -13.432 7.909 1.00 33.60 218 ASP A CA 1
ATOM 1552 C C . ASP A 1 209 ? 1.214 -12.874 9.141 1.00 33.76 218 ASP A C 1
ATOM 1553 O O . ASP A 1 209 ? 0.793 -11.833 9.640 1.00 33.94 218 ASP A O 1
ATOM 1558 N N . TYR A 1 210 ? 2.325 -13.451 9.537 1.00 33.05 219 TYR A N 1
ATOM 1559 C CA . TYR A 1 210 ? 3.150 -12.810 10.592 1.00 34.03 219 TYR A CA 1
ATOM 1560 C C . TYR A 1 210 ? 3.540 -11.393 10.205 1.00 35.89 219 TYR A C 1
ATOM 1561 O O . TYR A 1 210 ? 3.641 -11.054 9.001 1.00 36.74 219 TYR A O 1
ATOM 1570 N N . LYS A 1 211 ? 3.718 -10.566 11.229 1.00 37.35 220 LYS A N 1
ATOM 1571 C CA A LYS A 1 211 ? 4.281 -9.230 11.106 0.40 38.51 220 LYS A CA 1
ATOM 1572 C CA B LYS A 1 211 ? 4.299 -9.242 11.071 0.60 38.69 220 LYS A CA 1
ATOM 1573 C C . LYS A 1 211 ? 5.789 -9.314 11.350 1.00 37.95 220 LYS A C 1
ATOM 1574 O O . LYS A 1 211 ? 6.196 -9.663 12.451 1.00 37.30 220 LYS A O 1
ATOM 1585 N N . PRO A 1 212 ? 6.616 -8.940 10.375 1.00 37.53 221 PRO A N 1
ATOM 1586 C CA . PRO A 1 212 ? 8.043 -9.051 10.649 1.00 36.19 221 PRO A CA 1
ATOM 1587 C C . PRO A 1 212 ? 8.528 -8.223 11.817 1.00 36.41 221 PRO A C 1
ATOM 1588 O O . PRO A 1 212 ? 8.154 -7.094 11.952 1.00 37.52 221 PRO A O 1
ATOM 1592 N N . VAL A 1 213 ? 9.433 -8.777 12.595 1.00 35.72 222 VAL A N 1
ATOM 1593 C CA . VAL A 1 213 ? 10.044 -8.124 13.719 1.00 36.50 222 VAL A CA 1
ATOM 1594 C C . VAL A 1 213 ? 11.444 -7.659 13.335 1.00 36.59 222 VAL A C 1
ATOM 1595 O O . VAL A 1 213 ? 12.284 -8.488 13.028 1.00 36.07 222 VAL A O 1
ATOM 1599 N N . PRO A 1 214 ? 11.695 -6.361 13.400 1.00 38.59 223 PRO A N 1
ATOM 1600 C CA . PRO A 1 214 ? 13.005 -5.807 13.095 1.00 39.23 223 PRO A CA 1
ATOM 1601 C C . PRO A 1 214 ? 14.165 -6.259 13.998 1.00 39.22 223 PRO A C 1
ATOM 1602 O O . PRO A 1 214 ? 13.977 -6.530 15.216 1.00 39.98 223 PRO A O 1
ATOM 1606 N N . ILE A 1 215 ? 15.320 -6.412 13.378 1.00 38.65 224 ILE A N 1
ATOM 1607 C CA . ILE A 1 215 ? 16.578 -6.563 14.061 1.00 40.45 224 ILE A CA 1
ATOM 1608 C C . ILE A 1 215 ? 17.251 -5.209 14.116 1.00 42.84 224 ILE A C 1
ATOM 1609 O O . ILE A 1 215 ? 17.319 -4.513 13.079 1.00 41.72 224 ILE A O 1
ATOM 1614 N N . ARG A 1 216 ? 17.666 -4.802 15.308 1.00 44.68 225 ARG A N 1
ATOM 1615 C CA A ARG A 1 216 ? 18.368 -3.530 15.454 0.50 46.87 225 ARG A CA 1
ATOM 1616 C CA B ARG A 1 216 ? 18.305 -3.491 15.588 0.50 46.89 225 ARG A CA 1
ATOM 1617 C C . ARG A 1 216 ? 19.630 -3.690 16.310 1.00 47.16 225 ARG A C 1
ATOM 1618 O O . ARG A 1 216 ? 19.713 -4.571 17.132 1.00 45.04 225 ARG A O 1
ATOM 1633 N N . PRO A 1 217 ? 20.658 -2.871 16.057 1.00 48.33 226 PRO A N 1
ATOM 1634 C CA . PRO A 1 217 ? 20.719 -1.878 14.975 1.00 49.37 226 PRO A CA 1
ATOM 1635 C C . PRO A 1 217 ? 20.798 -2.542 13.622 1.00 49.53 226 PRO A C 1
ATOM 1636 O O . PRO A 1 217 ? 21.099 -3.746 13.499 1.00 48.87 226 PRO A O 1
ATOM 1640 N N . GLU A 1 218 ? 20.347 -1.769 12.653 1.00 50.65 227 GLU A N 1
ATOM 1641 C CA A GLU A 1 218 ? 20.470 -2.076 11.241 0.50 50.34 227 GLU A CA 1
ATOM 1642 C CA B GLU A 1 218 ? 20.484 -2.045 11.212 0.50 51.23 227 GLU A CA 1
ATOM 1643 C C . GLU A 1 218 ? 21.896 -2.551 10.828 1.00 50.20 227 GLU A C 1
ATOM 1644 O O . GLU A 1 218 ? 22.059 -3.600 10.190 1.00 49.19 227 GLU A O 1
ATOM 1655 N N . VAL A 1 219 ? 22.920 -1.818 11.237 1.00 50.54 228 VAL A N 1
ATOM 1656 C CA . VAL A 1 219 ? 24.276 -2.166 10.878 1.00 50.36 228 VAL A CA 1
ATOM 1657 C C . VAL A 1 219 ? 24.891 -2.832 12.094 1.00 49.02 228 VAL A C 1
ATOM 1658 O O . VAL A 1 219 ? 24.838 -2.279 13.222 1.00 49.37 228 VAL A O 1
ATOM 1662 N N . ASN A 1 220 ? 25.494 -3.995 11.881 1.00 46.88 229 ASN A N 1
ATOM 1663 C CA . ASN A 1 220 ? 26.194 -4.707 12.977 1.00 45.63 229 ASN A CA 1
ATOM 1664 C C . ASN A 1 220 ? 27.547 -4.027 13.210 1.00 47.03 229 ASN A C 1
ATOM 1665 O O . ASN A 1 220 ? 28.330 -4.018 12.277 1.00 45.94 229 ASN A O 1
ATOM 1670 N N . ALA A 1 221 ? 27.842 -3.579 14.448 1.00 47.37 230 ALA A N 1
ATOM 1671 C CA . ALA A 1 221 ? 29.018 -2.752 14.633 1.00 51.33 230 ALA A CA 1
ATOM 1672 C C . ALA A 1 221 ? 30.324 -3.593 14.518 1.00 52.95 230 ALA A C 1
ATOM 1673 O O . ALA A 1 221 ? 31.386 -3.047 14.197 1.00 51.91 230 ALA A O 1
ATOM 1675 N N . GLU A 1 222 ? 30.243 -4.924 14.812 1.00 51.04 231 GLU A N 1
ATOM 1676 C CA . GLU A 1 222 ? 31.427 -5.796 14.661 1.00 52.03 231 GLU A CA 1
ATOM 1677 C C . GLU A 1 222 ? 31.810 -5.952 13.203 1.00 51.51 231 GLU A C 1
ATOM 1678 O O . GLU A 1 222 ? 32.956 -6.051 12.896 1.00 53.26 231 GLU A O 1
ATOM 1684 N N . THR A 1 223 ? 30.853 -6.047 12.306 1.00 51.47 232 THR A N 1
ATOM 1685 C CA . THR A 1 223 ? 31.180 -6.286 10.880 1.00 51.47 232 THR A CA 1
ATOM 1686 C C . THR A 1 223 ? 31.070 -5.030 10.031 1.00 52.92 232 THR A C 1
ATOM 1687 O O . THR A 1 223 ? 31.650 -4.956 8.913 1.00 52.74 232 THR A O 1
ATOM 1691 N N . GLY A 1 224 ? 30.278 -4.069 10.508 1.00 53.31 233 GLY A N 1
ATOM 1692 C CA . GLY A 1 224 ? 29.968 -2.858 9.728 1.00 54.94 233 GLY A CA 1
ATOM 1693 C C . GLY A 1 224 ? 28.985 -3.020 8.559 1.00 53.69 233 GLY A C 1
ATOM 1694 O O . GLY A 1 224 ? 28.776 -2.091 7.783 1.00 53.79 233 GLY A O 1
ATOM 1695 N N . ALA A 1 225 ? 28.350 -4.191 8.477 1.00 51.71 234 ALA A N 1
ATOM 1696 C CA . ALA A 1 225 ? 27.350 -4.503 7.454 1.00 51.31 234 ALA A CA 1
ATOM 1697 C C . ALA A 1 225 ? 26.106 -5.059 8.163 1.00 49.08 234 ALA A C 1
ATOM 1698 O O . ALA A 1 225 ? 26.094 -5.297 9.406 1.00 47.46 234 ALA A O 1
ATOM 1700 N N . VAL A 1 226 ? 25.066 -5.225 7.338 1.00 48.22 235 VAL A N 1
ATOM 1701 C CA . VAL A 1 226 ? 23.836 -5.902 7.765 1.00 46.04 235 VAL A CA 1
ATOM 1702 C C . VAL A 1 226 ? 24.095 -7.349 8.128 1.00 43.11 235 VAL A C 1
ATOM 1703 O O . VAL A 1 226 ? 25.061 -7.972 7.683 1.00 41.50 235 VAL A O 1
ATOM 1707 N N . LEU A 1 227 ? 23.208 -7.906 8.952 1.00 41.15 236 LEU A N 1
ATOM 1708 C CA . LEU A 1 227 ? 23.364 -9.279 9.429 1.00 38.71 236 LEU A CA 1
ATOM 1709 C C . LEU A 1 227 ? 23.171 -10.312 8.339 1.00 37.56 236 LEU A C 1
ATOM 1710 O O . LEU A 1 227 ? 22.156 -10.291 7.639 1.00 36.45 236 LEU A O 1
ATOM 1715 N N . ASP A 1 228 ? 24.133 -11.210 8.176 1.00 37.13 237 ASP A N 1
ATOM 1716 C CA . ASP A 1 228 ? 23.931 -12.322 7.212 1.00 36.55 237 ASP A CA 1
ATOM 1717 C C . ASP A 1 228 ? 23.037 -13.354 7.919 1.00 34.60 237 ASP A C 1
ATOM 1718 O O . ASP A 1 228 ? 23.522 -14.083 8.737 1.00 34.26 237 ASP A O 1
ATOM 1723 N N . MET A 1 229 ? 21.772 -13.461 7.518 1.00 34.02 238 MET A N 1
ATOM 1724 C CA . MET A 1 229 ? 20.833 -14.384 8.122 1.00 32.07 238 MET A CA 1
ATOM 1725 C C . MET A 1 229 ? 20.653 -15.697 7.399 1.00 31.15 238 MET A C 1
ATOM 1726 O O . MET A 1 229 ? 19.661 -16.404 7.643 1.00 30.55 238 MET A O 1
ATOM 1731 N N . SER A 1 230 ? 21.629 -16.103 6.601 1.00 31.09 239 SER A N 1
ATOM 1732 C CA . SER A 1 230 ? 21.525 -17.341 5.848 1.00 30.63 239 SER A CA 1
ATOM 1733 C C . SER A 1 230 ? 21.150 -18.559 6.710 1.00 30.89 239 SER A C 1
ATOM 1734 O O . SER A 1 230 ? 20.417 -19.447 6.261 1.00 30.76 239 SER A O 1
ATOM 1737 N N . PHE A 1 231 ? 21.748 -18.641 7.895 1.00 31.10 240 PHE A N 1
ATOM 1738 C CA . PHE A 1 231 ? 21.511 -19.772 8.779 1.00 31.49 240 PHE A CA 1
ATOM 1739 C C . PHE A 1 231 ? 20.596 -19.441 9.969 1.00 32.40 240 PHE A C 1
ATOM 1740 O O . PHE A 1 231 ? 20.414 -20.297 10.816 1.00 32.41 240 PHE A O 1
ATOM 1748 N N . SER A 1 232 ? 19.917 -18.291 9.958 1.00 31.99 241 SER A N 1
ATOM 1749 C CA . SER A 1 232 ? 18.905 -17.938 10.908 1.00 32.05 241 SER A CA 1
ATOM 1750 C C . SER A 1 232 ? 17.626 -18.683 10.617 1.00 31.59 241 SER A C 1
ATOM 1751 O O . SER A 1 232 ? 17.072 -18.549 9.498 1.00 30.99 241 SER A O 1
ATOM 1754 N N . GLN A 1 233 ? 17.144 -19.426 11.583 1.00 29.97 242 GLN A N 1
ATOM 1755 C CA . GLN A 1 233 ? 15.966 -20.265 11.440 1.00 29.57 242 GLN A CA 1
ATOM 1756 C C . GLN A 1 233 ? 14.709 -19.367 11.497 1.00 29.23 242 GLN A C 1
ATOM 1757 O O . GLN A 1 233 ? 13.665 -19.759 11.031 1.00 29.80 242 GLN A O 1
ATOM 1763 N N . LEU A 1 234 ? 14.802 -18.220 12.134 1.00 27.67 243 LEU A N 1
ATOM 1764 C CA . LEU A 1 234 ? 13.675 -17.292 12.310 1.00 28.43 243 LEU A CA 1
ATOM 1765 C C . LEU A 1 234 ? 13.575 -16.261 11.183 1.00 28.76 243 LEU A C 1
ATOM 1766 O O . LEU A 1 234 ? 12.687 -15.396 11.212 1.00 29.34 243 LEU A O 1
ATOM 1771 N N . ARG A 1 235 ? 14.474 -16.352 10.206 1.00 28.08 244 ARG A N 1
ATOM 1772 C CA . ARG A 1 235 ? 14.621 -15.305 9.176 1.00 29.12 244 ARG A CA 1
ATOM 1773 C C . ARG A 1 235 ? 13.260 -14.959 8.552 1.00 29.16 244 ARG A C 1
ATOM 1774 O O . ARG A 1 235 ? 12.519 -15.865 8.207 1.00 27.8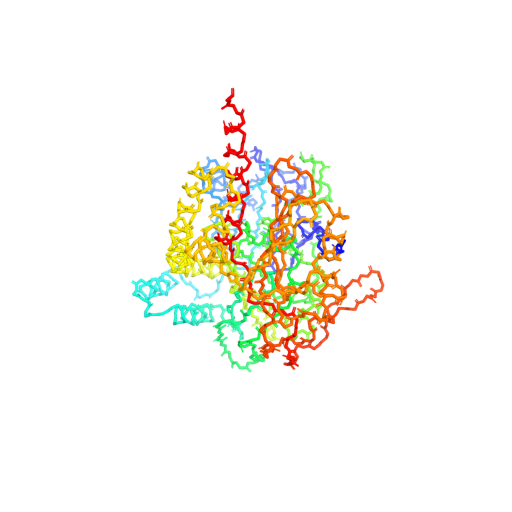1 244 ARG A O 1
ATOM 1782 N N . SER A 1 236 ? 12.936 -13.680 8.418 1.00 29.64 245 SER A N 1
ATOM 1783 C CA . SER A 1 236 ? 11.760 -13.280 7.663 1.00 30.23 245 SER A CA 1
ATOM 1784 C C . SER A 1 236 ? 11.943 -13.650 6.180 1.00 30.17 245 SER A C 1
ATOM 1785 O O . SER A 1 236 ? 12.981 -13.424 5.584 1.00 30.45 245 SER A O 1
ATOM 1788 N N . VAL A 1 237 ? 10.906 -14.191 5.603 1.00 29.92 246 VAL A N 1
ATOM 1789 C CA . VAL A 1 237 ? 11.004 -14.767 4.261 1.00 30.15 246 VAL A CA 1
ATOM 1790 C C . VAL A 1 237 ? 10.508 -13.803 3.191 1.00 30.55 246 VAL A C 1
ATOM 1791 O O . VAL A 1 237 ? 9.847 -12.821 3.455 1.00 29.55 246 VAL A O 1
ATOM 1795 N N . SER A 1 238 ? 10.876 -14.147 1.952 1.00 30.61 247 SER A N 1
ATOM 1796 C CA . SER A 1 238 ? 10.503 -13.332 0.813 1.00 31.95 247 SER A CA 1
ATOM 1797 C C . SER A 1 238 ? 8.986 -13.047 0.756 1.00 31.71 247 SER A C 1
ATOM 1798 O O . SER A 1 238 ? 8.190 -13.959 0.815 1.00 29.81 247 SER A O 1
ATOM 1801 N N . PRO A 1 239 ? 8.582 -11.763 0.655 1.00 33.96 248 PRO A N 1
ATOM 1802 C CA . PRO A 1 239 ? 7.170 -11.376 0.469 1.00 34.51 248 PRO A CA 1
ATOM 1803 C C . PRO A 1 239 ? 6.462 -12.094 -0.665 1.00 34.13 248 PRO A C 1
ATOM 1804 O O . PRO A 1 239 ? 5.271 -12.347 -0.590 1.00 34.23 248 PRO A O 1
ATOM 1808 N N . VAL A 1 240 ? 7.175 -12.318 -1.755 1.00 33.48 249 VAL A N 1
ATOM 1809 C CA . VAL A 1 240 ? 6.556 -12.913 -2.922 1.00 33.09 249 VAL A CA 1
ATOM 1810 C C . VAL A 1 240 ? 6.272 -14.391 -2.650 1.00 30.94 249 VAL A C 1
ATOM 1811 O O . VAL A 1 240 ? 5.287 -14.901 -3.085 1.00 30.66 249 VAL A O 1
ATOM 1815 N N . HIS A 1 241 ? 7.106 -15.070 -1.865 1.00 29.27 250 HIS A N 1
ATOM 1816 C CA . HIS A 1 241 ? 6.764 -16.444 -1.485 1.00 27.61 250 HIS A CA 1
ATOM 1817 C C . HIS A 1 241 ? 5.540 -16.470 -0.588 1.00 27.62 250 HIS A C 1
ATOM 1818 O O . HIS A 1 241 ? 4.767 -17.371 -0.665 1.00 26.53 250 HIS A O 1
ATOM 1825 N N . LEU A 1 242 ? 5.377 -15.466 0.283 1.00 28.79 251 LEU A N 1
ATOM 1826 C CA . LEU A 1 242 ? 4.209 -15.411 1.128 1.00 28.83 251 LEU A CA 1
ATOM 1827 C C . LEU A 1 242 ? 2.960 -15.232 0.305 1.00 29.99 251 LEU A C 1
ATOM 1828 O O . LEU A 1 242 ? 1.954 -15.815 0.608 1.00 29.22 251 LEU A O 1
ATOM 1833 N N . GLU A 1 243 ? 3.071 -14.424 -0.762 1.00 30.15 252 GLU A N 1
ATOM 1834 C CA . GLU A 1 243 ? 1.973 -14.269 -1.726 1.00 31.31 252 GLU A CA 1
ATOM 1835 C C . GLU A 1 243 ? 1.654 -15.621 -2.361 1.00 29.29 252 GLU A C 1
ATOM 1836 O O . GLU A 1 243 ? 0.472 -15.979 -2.528 1.00 28.95 252 GLU A O 1
ATOM 1842 N N . TYR A 1 244 ? 2.679 -16.376 -2.737 1.00 28.40 253 TYR A N 1
ATOM 1843 C CA . TYR A 1 244 ? 2.495 -17.717 -3.340 1.00 28.03 253 TYR A CA 1
ATOM 1844 C C . TYR A 1 244 ? 1.728 -18.645 -2.358 1.00 27.47 253 TYR A C 1
ATOM 1845 O O . TYR A 1 244 ? 0.799 -19.345 -2.727 1.00 27.25 253 TYR A O 1
ATOM 1854 N N . MET A 1 245 ? 2.134 -18.598 -1.076 1.00 27.43 254 MET A N 1
ATOM 1855 C CA . MET A 1 245 ? 1.467 -19.401 -0.066 1.00 26.91 254 MET A CA 1
ATOM 1856 C C . MET A 1 245 ? -0.015 -19.026 0.032 1.00 28.21 254 MET A C 1
ATOM 1857 O O . MET A 1 245 ? -0.865 -19.888 0.080 1.00 29.64 254 MET A O 1
ATOM 1862 N N . ARG A 1 246 ? -0.307 -17.748 0.116 1.00 29.63 255 ARG A N 1
ATOM 1863 C CA . ARG A 1 246 ? -1.719 -17.237 0.161 1.00 30.99 255 ARG A CA 1
ATOM 1864 C C . ARG A 1 246 ? -2.500 -17.707 -1.027 1.00 31.46 255 ARG A C 1
ATOM 1865 O O . ARG A 1 246 ? -3.653 -18.206 -0.914 1.00 30.94 255 ARG A O 1
ATOM 1873 N N . ASN A 1 247 ? -1.864 -17.605 -2.191 1.00 31.62 256 ASN A N 1
ATOM 1874 C CA . ASN A 1 247 ? -2.539 -18.082 -3.421 1.00 32.11 256 ASN A CA 1
ATOM 1875 C C . ASN A 1 247 ? -2.795 -19.579 -3.397 1.00 32.75 256 ASN A C 1
ATOM 1876 O O . ASN A 1 247 ? -3.815 -20.041 -3.898 1.00 34.42 256 ASN A O 1
ATOM 1881 N N . MET A 1 248 ? -1.884 -20.351 -2.813 1.00 32.57 257 MET A N 1
ATOM 1882 C CA . MET A 1 248 ? -2.038 -21.782 -2.674 1.00 33.27 257 MET A CA 1
ATOM 1883 C C . MET A 1 248 ? -3.051 -22.148 -1.551 1.00 33.86 257 MET A C 1
ATOM 1884 O O . MET A 1 248 ? -3.534 -23.243 -1.510 1.00 35.33 257 MET A O 1
ATOM 1889 N N . GLY A 1 249 ? -3.329 -21.236 -0.639 1.00 33.08 258 GLY A N 1
ATOM 1890 C CA . GLY A 1 249 ? -4.218 -21.496 0.454 1.00 33.22 258 GLY A CA 1
ATOM 1891 C C . GLY A 1 249 ? -3.509 -22.173 1.599 1.00 32.31 258 GLY A C 1
ATOM 1892 O O . GLY A 1 249 ? -4.155 -22.865 2.403 1.00 33.75 258 GLY A O 1
ATOM 1893 N N . THR A 1 250 ? -2.202 -21.983 1.713 1.00 29.95 259 THR A N 1
ATOM 1894 C CA . THR A 1 250 ? -1.452 -22.539 2.809 1.00 29.02 259 THR A CA 1
ATOM 1895 C C . THR A 1 250 ? -1.051 -21.440 3.804 1.00 29.31 259 THR A C 1
ATOM 1896 O O . THR A 1 250 ? -0.315 -20.537 3.481 1.00 29.82 259 THR A O 1
ATOM 1900 N N . ALA A 1 251 ? -1.615 -21.495 5.000 1.00 28.38 260 ALA A N 1
ATOM 1901 C CA . ALA A 1 251 ? -1.304 -20.556 6.045 1.00 28.85 260 ALA A CA 1
ATOM 1902 C C . ALA A 1 251 ? 0.016 -20.873 6.794 1.00 27.92 260 ALA A C 1
ATOM 1903 O O . ALA A 1 251 ? 0.540 -20.005 7.459 1.00 29.13 260 ALA A O 1
ATOM 1905 N N . ALA A 1 252 ? 0.585 -22.061 6.626 1.00 27.19 261 ALA A N 1
ATOM 1906 C CA . ALA A 1 252 ? 1.852 -22.440 7.271 1.00 26.74 261 ALA A CA 1
ATOM 1907 C C . ALA A 1 252 ? 2.580 -23.435 6.415 1.00 26.27 261 ALA A C 1
ATOM 1908 O O . ALA A 1 252 ? 1.932 -24.197 5.684 1.00 25.99 261 ALA A O 1
ATOM 1910 N N . SER A 1 253 ? 3.899 -23.418 6.474 1.00 25.65 262 SER A N 1
ATOM 1911 C CA . SER A 1 253 ? 4.702 -24.377 5.782 1.00 25.02 262 SER A CA 1
ATOM 1912 C C . SER A 1 253 ? 5.932 -24.751 6.590 1.00 24.66 262 SER A C 1
ATOM 1913 O O . SER A 1 253 ? 6.278 -24.076 7.567 1.00 25.55 262 SER A O 1
ATOM 1916 N N . MET A 1 254 ? 6.534 -25.854 6.174 1.00 23.87 263 MET A N 1
ATOM 1917 C CA . MET A 1 254 ? 7.830 -26.323 6.670 1.00 24.50 263 MET A CA 1
ATOM 1918 C C . MET A 1 254 ? 8.395 -27.210 5.567 1.00 24.42 263 MET A C 1
ATOM 1919 O O . MET A 1 254 ? 7.666 -28.070 5.031 1.00 24.61 263 MET A O 1
ATOM 1924 N N . SER A 1 255 ? 9.634 -26.920 5.155 1.00 24.41 264 SER A N 1
ATOM 1925 C CA . SER A 1 255 ? 10.292 -27.794 4.237 1.00 24.22 264 SER A CA 1
ATOM 1926 C C . SER A 1 255 ? 11.717 -28.131 4.599 1.00 23.55 264 SER A C 1
ATOM 1927 O O . SER A 1 255 ? 12.340 -27.496 5.408 1.00 23.80 264 SER A O 1
ATOM 1930 N N . VAL A 1 256 ? 12.159 -29.239 4.035 1.00 23.40 265 VAL A N 1
ATOM 1931 C CA . VAL A 1 256 ? 13.352 -29.946 4.354 1.00 23.11 265 VAL A CA 1
ATOM 1932 C C . VAL A 1 256 ? 14.056 -30.354 3.074 1.00 22.83 265 VAL A C 1
ATOM 1933 O O . VAL A 1 256 ? 13.473 -30.998 2.236 1.00 22.42 265 VAL A O 1
ATOM 1937 N N . SER A 1 257 ? 15.279 -29.925 2.888 1.00 23.03 266 SER A N 1
ATOM 1938 C CA . SER A 1 257 ? 16.083 -30.326 1.711 1.00 23.61 266 SER A CA 1
ATOM 1939 C C . SER A 1 257 ? 16.482 -31.793 1.771 1.00 24.41 266 SER A C 1
ATOM 1940 O O . SER A 1 257 ? 16.775 -32.298 2.847 1.00 23.88 266 SER A O 1
ATOM 1943 N N . ILE A 1 258 ? 16.445 -32.464 0.636 1.00 23.95 267 ILE A N 1
ATOM 1944 C CA . ILE A 1 258 ? 16.967 -33.789 0.435 1.00 24.45 267 ILE A CA 1
ATOM 1945 C C . ILE A 1 258 ? 18.218 -33.599 -0.418 1.00 25.25 267 ILE A C 1
ATOM 1946 O O . ILE A 1 258 ? 18.127 -33.168 -1.620 1.00 25.94 267 ILE A O 1
ATOM 1951 N N . VAL A 1 259 ? 19.354 -33.856 0.208 1.00 25.73 268 VAL A N 1
ATOM 1952 C CA . VAL A 1 259 ? 20.653 -33.584 -0.393 1.00 28.18 268 VAL A CA 1
ATOM 1953 C C . VAL A 1 259 ? 21.304 -34.919 -0.675 1.00 29.31 268 VAL A C 1
ATOM 1954 O O . VAL A 1 259 ? 21.545 -35.709 0.263 1.00 26.13 268 VAL A O 1
ATOM 1958 N N . VAL A 1 260 ? 21.607 -35.149 -1.944 1.00 30.00 269 VAL A N 1
ATOM 1959 C CA . VAL A 1 260 ? 22.153 -36.395 -2.404 1.00 31.82 269 VAL A CA 1
ATOM 1960 C C . VAL A 1 260 ? 23.452 -36.113 -3.114 1.00 36.28 269 VAL A C 1
ATOM 1961 O O . VAL A 1 260 ? 23.450 -35.363 -4.080 1.00 33.06 269 VAL A O 1
ATOM 1965 N N . ASN A 1 261 ? 24.563 -36.652 -2.560 1.00 39.09 270 ASN A N 1
ATOM 1966 C CA A ASN A 1 261 ? 25.915 -36.486 -3.166 0.50 40.04 270 ASN A CA 1
ATOM 1967 C CA B ASN A 1 261 ? 25.888 -36.497 -3.183 0.50 39.86 270 ASN A CA 1
ATOM 1968 C C . ASN A 1 261 ? 26.204 -35.000 -3.350 1.00 39.44 270 ASN A C 1
ATOM 1969 O O . ASN A 1 261 ? 26.675 -34.565 -4.381 1.00 40.34 270 ASN A O 1
ATOM 1978 N N . GLY A 1 262 ? 25.868 -34.226 -2.308 1.00 38.84 271 GLY A N 1
ATOM 1979 C CA . GLY A 1 262 ? 26.081 -32.774 -2.261 1.00 37.81 271 GLY A CA 1
ATOM 1980 C C . GLY A 1 262 ? 25.166 -31.889 -3.096 1.00 37.15 271 GLY A C 1
ATOM 1981 O O . GLY A 1 262 ? 25.376 -30.682 -3.155 1.00 37.86 271 GLY A O 1
ATOM 1982 N N . ALA A 1 263 ? 2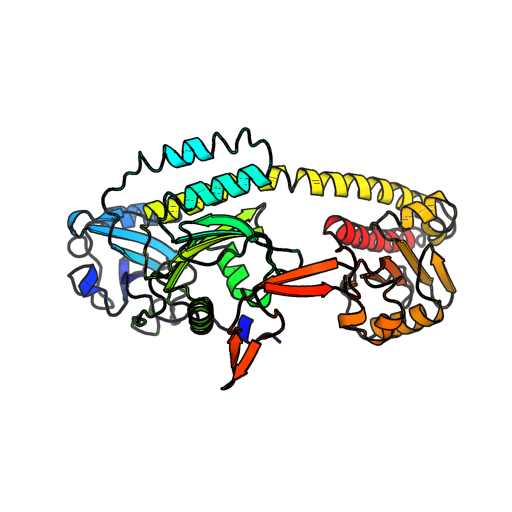4.212 -32.457 -3.838 1.00 34.38 272 ALA A N 1
ATOM 1983 C CA . ALA A 1 263 ? 23.362 -31.630 -4.651 1.00 32.48 272 ALA A CA 1
ATOM 1984 C C . ALA A 1 263 ? 21.932 -31.726 -4.167 1.00 30.91 272 ALA A C 1
ATOM 1985 O O . ALA A 1 263 ? 21.521 -32.721 -3.520 1.00 30.51 272 ALA A O 1
ATOM 1987 N N . LEU A 1 264 ? 21.193 -30.662 -4.386 1.00 29.02 273 LEU A N 1
ATOM 1988 C CA . LEU A 1 264 ? 19.775 -30.636 -3.974 1.00 28.20 273 LEU A CA 1
ATOM 1989 C C . LEU A 1 264 ? 18.893 -31.556 -4.835 1.00 27.66 273 LEU A C 1
ATOM 1990 O O . LEU A 1 264 ? 18.631 -31.278 -6.044 1.00 30.10 273 LEU A O 1
ATOM 1995 N N . TRP A 1 265 ? 18.456 -32.664 -4.270 1.00 26.62 274 TRP A N 1
ATOM 1996 C CA . TRP A 1 265 ? 17.761 -33.681 -4.996 1.00 26.33 274 TRP A CA 1
ATOM 1997 C C . TRP A 1 265 ? 16.268 -33.310 -5.008 1.00 25.75 274 TRP A C 1
ATOM 1998 O O . TRP A 1 265 ? 15.590 -33.507 -6.029 1.00 25.25 274 TRP A O 1
ATOM 2009 N N . GLY A 1 266 ? 15.776 -32.716 -3.909 1.00 24.33 275 GLY A N 1
ATOM 2010 C CA . GLY A 1 266 ? 14.371 -32.510 -3.764 1.00 24.88 275 GLY A CA 1
ATOM 2011 C C . GLY A 1 266 ? 14.081 -31.930 -2.363 1.00 24.76 275 GLY A C 1
ATOM 2012 O O . GLY A 1 266 ? 15.019 -31.488 -1.658 1.00 24.37 275 GLY A O 1
ATOM 2013 N N . LEU A 1 267 ? 12.803 -31.823 -2.088 1.00 24.64 276 LEU A N 1
ATOM 2014 C CA . LEU A 1 267 ? 12.290 -31.303 -0.822 1.00 25.65 276 LEU A CA 1
ATOM 2015 C C . LEU A 1 267 ? 11.252 -32.240 -0.276 1.00 24.45 276 LEU A C 1
ATOM 2016 O O . LEU A 1 267 ? 10.481 -32.837 -1.048 1.00 25.01 276 LEU A O 1
ATOM 2021 N N . ILE A 1 268 ? 11.211 -32.346 1.032 1.00 23.91 277 ILE A N 1
ATOM 2022 C CA . ILE A 1 268 ? 10.018 -32.761 1.775 1.00 24.07 277 ILE A CA 1
ATOM 2023 C C . ILE A 1 268 ? 9.287 -31.479 2.156 1.00 24.17 277 ILE A C 1
ATOM 2024 O O . ILE A 1 268 ? 9.845 -30.629 2.810 1.00 24.04 277 ILE A O 1
ATOM 2029 N N . ALA A 1 269 ? 8.143 -31.224 1.539 1.00 24.78 278 ALA A N 1
ATOM 2030 C CA . ALA A 1 269 ? 7.422 -29.957 1.744 1.00 24.81 278 ALA A CA 1
ATOM 2031 C C . ALA A 1 269 ? 6.119 -30.244 2.485 1.00 25.35 278 ALA A C 1
ATOM 2032 O O . ALA A 1 269 ? 5.299 -31.073 2.010 1.00 25.87 278 ALA A O 1
ATOM 2034 N N . CYS A 1 270 ? 5.877 -29.461 3.514 1.00 25.01 279 CYS A N 1
ATOM 2035 C CA . CYS A 1 270 ? 4.729 -29.607 4.386 1.00 24.69 279 CYS A CA 1
ATOM 2036 C C . CYS A 1 270 ? 3.954 -28.332 4.450 1.00 24.69 279 CYS A C 1
ATOM 2037 O O . CYS A 1 270 ? 4.537 -27.233 4.463 1.00 25.87 279 CYS A O 1
ATOM 2040 N N . HIS A 1 271 ? 2.642 -28.460 4.506 1.00 25.60 280 HIS A N 1
ATOM 2041 C CA . HIS A 1 271 ? 1.732 -27.324 4.588 1.00 26.09 280 HIS A CA 1
ATOM 2042 C C . HIS A 1 271 ? 0.544 -27.571 5.525 1.00 26.18 280 HIS A C 1
ATOM 2043 O O . HIS A 1 271 ? 0.086 -28.726 5.731 1.00 25.50 280 HIS A O 1
ATOM 2050 N N . HIS A 1 272 ? 0.019 -26.438 6.010 1.00 26.65 281 HIS A N 1
ATOM 2051 C CA . HIS A 1 272 ? -1.186 -26.422 6.863 1.00 27.58 281 HIS A CA 1
ATOM 2052 C C . HIS A 1 272 ? -2.150 -25.413 6.372 1.00 28.22 281 HIS A C 1
ATOM 2053 O O . HIS A 1 272 ? -1.737 -24.357 5.889 1.00 27.33 281 HIS A O 1
ATOM 2060 N N . ALA A 1 273 ? -3.432 -25.725 6.525 1.00 29.71 282 ALA A N 1
ATOM 2061 C CA . ALA A 1 273 ? -4.496 -24.846 6.092 1.00 31.63 282 ALA A CA 1
ATOM 2062 C C . ALA A 1 273 ? -4.708 -23.687 7.115 1.00 32.36 282 ALA A C 1
ATOM 2063 O O . ALA A 1 273 ? -5.277 -22.665 6.771 1.00 32.84 282 ALA A O 1
ATOM 2065 N N . THR A 1 274 ? -4.177 -23.828 8.322 1.00 31.75 283 THR A N 1
ATOM 2066 C CA . THR A 1 274 ? -4.205 -22.782 9.349 1.00 32.26 283 THR A CA 1
ATOM 2067 C C . THR A 1 274 ? -2.814 -22.666 9.982 1.00 31.60 283 THR A C 1
ATOM 2068 O O . THR A 1 274 ? -1.944 -23.473 9.702 1.00 30.75 283 THR A O 1
ATOM 2072 N N . PRO A 1 275 ? -2.582 -21.646 10.811 1.00 32.39 284 PRO A N 1
ATOM 2073 C CA . PRO A 1 275 ? -1.207 -21.546 11.301 1.00 31.77 284 PRO A CA 1
ATOM 2074 C C . PRO A 1 275 ? -0.732 -22.765 12.015 1.00 31.38 284 PRO A C 1
ATOM 2075 O O . PRO A 1 275 ? -1.517 -23.449 12.673 1.00 31.28 284 PRO A O 1
ATOM 2079 N N . HIS A 1 276 ? 0.540 -23.071 11.932 1.00 31.22 285 HIS A N 1
ATOM 2080 C CA . HIS A 1 276 ? 0.999 -24.336 12.526 1.00 31.53 285 HIS A CA 1
ATOM 2081 C C . HIS A 1 276 ? 2.472 -24.254 12.781 1.00 31.14 285 HIS A C 1
ATOM 2082 O O . HIS A 1 276 ? 3.209 -23.932 11.881 1.00 29.41 285 HIS A O 1
ATOM 2089 N N . SER A 1 277 ? 2.938 -24.571 13.974 1.00 31.34 286 SER A N 1
ATOM 2090 C CA . SER A 1 277 ? 4.395 -24.682 14.135 1.00 32.67 286 SER A CA 1
ATOM 2091 C C . SER A 1 277 ? 4.844 -26.048 14.563 1.00 33.27 286 SER A C 1
ATOM 2092 O O . SER A 1 277 ? 4.034 -26.906 14.987 1.00 32.43 286 SER A O 1
ATOM 2095 N N . VAL A 1 278 ? 6.153 -26.259 14.400 1.00 31.72 287 VAL A N 1
ATO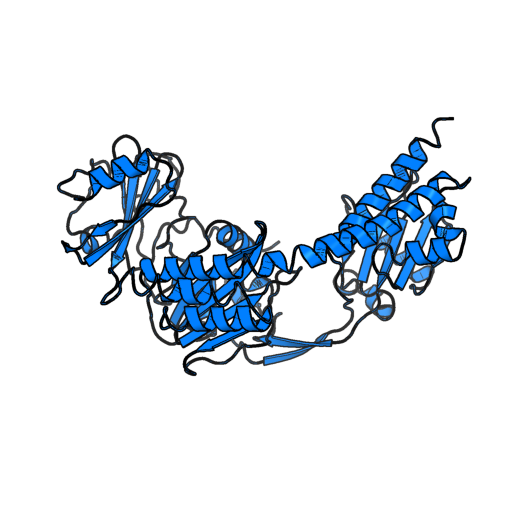M 2096 C CA . VAL A 1 278 ? 6.810 -27.485 14.687 1.00 32.87 287 VAL A CA 1
ATOM 2097 C C . VAL A 1 278 ? 7.993 -27.127 15.587 1.00 31.24 287 VAL A C 1
ATOM 2098 O O . VAL A 1 278 ? 8.734 -26.184 15.252 1.00 29.77 287 VAL A O 1
ATOM 2102 N N . SER A 1 279 ? 8.216 -27.942 16.635 1.00 28.55 288 SER A N 1
ATOM 2103 C CA . SER A 1 279 ? 9.353 -27.735 17.504 1.00 29.44 288 SER A CA 1
ATOM 2104 C C . SER A 1 279 ? 10.700 -27.957 16.851 1.00 28.66 288 SER A C 1
ATOM 2105 O O . SER A 1 279 ? 10.847 -28.672 15.884 1.00 27.90 288 SER A O 1
ATOM 2108 N N . LEU A 1 280 ? 11.723 -27.420 17.486 1.00 28.97 289 LEU A N 1
ATOM 2109 C CA . LEU A 1 280 ? 13.099 -27.675 17.069 1.00 28.71 289 LEU A CA 1
ATOM 2110 C C . LEU A 1 280 ? 13.352 -29.170 17.002 1.00 28.39 289 LEU A C 1
ATOM 2111 O O . LEU A 1 280 ? 13.946 -29.619 16.024 1.00 27.37 289 LEU A O 1
ATOM 2116 N N . ALA A 1 281 ? 12.986 -29.931 18.066 1.00 28.03 290 ALA A N 1
ATOM 2117 C CA . ALA A 1 281 ? 13.313 -31.378 18.021 1.00 27.65 290 ALA A CA 1
ATOM 2118 C C . ALA A 1 281 ? 12.638 -32.059 16.845 1.00 27.15 290 ALA A C 1
ATOM 2119 O O . ALA A 1 281 ? 13.235 -32.924 16.214 1.00 26.72 290 ALA A O 1
ATOM 2121 N N . VAL A 1 282 ? 11.403 -31.674 16.552 1.00 27.33 291 VAL A N 1
ATOM 2122 C CA . VAL A 1 282 ? 10.709 -32.321 15.452 1.00 27.43 291 VAL A CA 1
ATOM 2123 C C . VAL A 1 282 ? 11.314 -31.870 14.100 1.00 26.75 291 VAL A C 1
ATOM 2124 O O . VAL A 1 282 ? 11.495 -32.709 13.204 1.00 26.59 291 VAL A O 1
ATOM 2128 N N . ARG A 1 283 ? 11.641 -30.604 13.946 1.00 27.13 292 ARG A N 1
ATOM 2129 C CA . ARG A 1 283 ? 12.358 -30.157 12.711 1.00 27.86 292 ARG A CA 1
ATOM 2130 C C . ARG A 1 283 ? 13.658 -30.953 12.462 1.00 27.31 292 ARG A C 1
ATOM 2131 O O . ARG A 1 283 ? 13.868 -31.493 11.395 1.00 27.64 292 ARG A O 1
ATOM 2139 N N . GLU A 1 284 ? 14.430 -31.157 13.521 1.00 28.07 293 GLU A N 1
ATOM 2140 C CA . GLU A 1 284 ? 15.649 -31.869 13.411 1.00 29.02 293 GLU A CA 1
ATOM 2141 C C . GLU A 1 284 ? 15.404 -33.328 13.071 1.00 27.25 293 GLU A C 1
ATOM 2142 O O . GLU A 1 284 ? 16.194 -33.921 12.307 1.00 27.16 293 GLU A O 1
ATOM 2148 N N . ALA A 1 285 ? 14.326 -33.890 13.596 1.00 26.34 294 ALA A N 1
ATOM 2149 C CA . ALA A 1 285 ? 13.968 -35.254 13.245 1.00 26.07 294 ALA A CA 1
ATOM 2150 C C . ALA A 1 285 ? 13.591 -35.368 11.726 1.00 25.38 294 ALA A C 1
ATOM 2151 O O . ALA A 1 285 ? 13.916 -36.380 11.099 1.00 25.27 294 ALA A O 1
ATOM 2153 N N . CYS A 1 286 ? 12.966 -34.327 11.202 1.00 24.73 295 CYS A N 1
ATOM 2154 C CA . CYS A 1 286 ? 12.540 -34.301 9.777 1.00 25.13 295 CYS A CA 1
ATOM 2155 C C . CYS A 1 286 ? 13.762 -34.208 8.878 1.00 24.83 295 CYS A C 1
ATOM 2156 O O . CYS A 1 286 ? 13.824 -34.835 7.819 1.00 24.57 295 CYS A O 1
ATOM 2159 N N . ASP A 1 287 ? 14.780 -33.441 9.281 1.00 24.77 296 ASP A N 1
ATOM 2160 C CA . ASP A 1 287 ? 16.071 -33.368 8.591 1.00 24.49 296 ASP A CA 1
ATOM 2161 C C . ASP A 1 287 ? 16.754 -34.742 8.541 1.00 23.64 296 ASP A C 1
ATOM 2162 O O . ASP A 1 287 ? 17.178 -35.255 7.545 0.50 20.73 296 ASP A O 1
ATOM 2167 N N . PHE A 1 288 ? 16.701 -35.379 9.758 1.00 24.57 297 PHE A N 1
ATOM 2168 C CA . PHE A 1 288 ? 17.259 -36.699 9.881 1.00 25.69 297 PHE A CA 1
ATOM 2169 C C . PHE A 1 288 ? 16.566 -37.697 8.927 1.00 24.75 297 PHE A C 1
ATOM 2170 O O . PHE A 1 288 ? 17.237 -38.484 8.247 1.00 24.12 297 PHE A O 1
ATOM 2178 N N . ALA A 1 289 ? 15.227 -37.636 8.870 1.00 24.15 298 ALA A N 1
ATOM 2179 C CA . ALA A 1 289 ? 14.410 -38.482 8.015 1.00 24.78 298 ALA A CA 1
ATOM 2180 C C . ALA A 1 289 ? 14.814 -38.258 6.537 1.00 24.39 298 ALA A C 1
ATOM 2181 O O . ALA A 1 289 ? 15.039 -39.233 5.832 1.00 24.05 298 ALA A O 1
ATOM 2183 N N . ALA A 1 290 ? 15.027 -36.996 6.139 1.00 23.99 299 ALA A N 1
ATOM 2184 C CA . ALA A 1 290 ? 15.429 -36.664 4.782 1.00 24.97 299 ALA A CA 1
ATOM 2185 C C . ALA A 1 290 ? 16.830 -37.209 4.447 1.00 25.95 299 ALA A C 1
ATOM 2186 O O . ALA A 1 290 ? 17.091 -37.723 3.356 1.00 24.91 299 ALA A O 1
ATOM 2188 N N . GLN A 1 291 ? 17.701 -37.131 5.428 1.00 25.81 300 GLN A N 1
ATOM 2189 C CA . GLN A 1 291 ? 19.053 -37.703 5.297 1.00 28.43 300 GLN A CA 1
ATOM 2190 C C . GLN A 1 291 ? 19.056 -39.202 5.155 1.00 26.87 300 GLN A C 1
ATOM 2191 O O . GLN A 1 291 ? 19.820 -39.733 4.362 1.00 25.92 300 GLN A O 1
ATOM 2197 N N . LEU A 1 292 ? 18.208 -39.889 5.929 1.00 25.42 301 LEU A N 1
ATOM 2198 C CA . LEU A 1 292 ? 18.037 -41.301 5.790 1.00 25.79 301 LEU A CA 1
ATOM 2199 C C . LEU A 1 292 ? 17.576 -41.651 4.383 1.00 26.43 301 LEU A C 1
ATOM 2200 O O . LEU A 1 292 ? 18.133 -42.554 3.736 1.00 27.97 301 LEU A O 1
ATOM 2205 N N . LEU A 1 293 ? 16.553 -40.977 3.907 1.00 25.01 302 LEU A N 1
ATOM 2206 C CA . LEU A 1 293 ? 16.015 -41.207 2.621 1.00 26.35 302 LEU A CA 1
ATOM 2207 C C . LEU A 1 293 ? 17.120 -40.936 1.528 1.00 26.07 302 LEU A C 1
ATOM 2208 O O . LEU A 1 293 ? 17.271 -41.711 0.571 1.00 27.22 302 LEU A O 1
ATOM 2213 N N . SER A 1 294 ? 17.838 -39.844 1.727 1.00 26.88 303 SER A N 1
ATOM 2214 C CA . SER A 1 294 ? 18.895 -39.470 0.804 1.00 28.14 303 SER A CA 1
ATOM 2215 C C . SER A 1 294 ? 19.894 -40.622 0.587 1.00 28.94 303 SER A C 1
ATOM 2216 O O . SER A 1 294 ? 20.436 -40.747 -0.509 1.00 29.48 303 SER A O 1
ATOM 2219 N N . MET A 1 295 ? 20.156 -41.450 1.618 1.00 28.44 304 MET A N 1
ATOM 2220 C CA A MET A 1 295 ? 21.146 -42.514 1.548 0.50 30.12 304 MET A CA 1
ATOM 2221 C CA B MET A 1 295 ? 21.147 -42.523 1.487 0.50 29.40 304 MET A CA 1
ATOM 2222 C C . MET A 1 295 ? 20.608 -43.600 0.589 1.00 29.91 304 MET A C 1
ATOM 2223 O O . MET A 1 295 ? 21.348 -44.190 -0.227 1.00 29.61 304 MET A O 1
ATOM 2232 N N . ARG A 1 296 ? 19.289 -43.852 0.657 1.00 29.48 305 ARG A N 1
ATOM 2233 C CA . ARG A 1 296 ? 18.670 -44.831 -0.227 1.00 32.05 305 ARG A CA 1
ATOM 2234 C C . ARG A 1 296 ? 18.639 -44.288 -1.678 1.00 31.21 305 ARG A C 1
ATOM 2235 O O . ARG A 1 296 ? 18.913 -44.996 -2.686 1.00 33.34 305 ARG A O 1
ATOM 2243 N N . ILE A 1 297 ? 18.288 -43.025 -1.794 1.00 29.58 306 ILE A N 1
ATOM 2244 C CA . ILE A 1 297 ? 18.243 -42.409 -3.098 1.00 30.07 306 ILE A CA 1
ATOM 2245 C C . ILE A 1 297 ? 19.624 -42.505 -3.755 1.00 31.10 306 ILE A C 1
ATOM 2246 O O . ILE A 1 297 ? 19.741 -42.929 -4.884 1.00 34.07 306 ILE A O 1
ATOM 2251 N N . ALA A 1 298 ? 20.627 -42.152 -3.010 1.00 33.54 307 ALA A N 1
ATOM 2252 C CA . ALA A 1 298 ? 22.019 -42.187 -3.458 1.00 35.53 307 ALA A CA 1
ATOM 2253 C C . ALA A 1 298 ? 22.477 -43.527 -3.953 1.00 37.14 307 ALA A C 1
ATOM 2254 O O . ALA A 1 298 ? 23.064 -43.624 -5.087 1.00 37.30 307 ALA A O 1
ATOM 2256 N N . MET A 1 299 ? 22.153 -44.580 -3.210 1.00 36.68 308 MET A N 1
ATOM 2257 C CA . MET A 1 299 ? 22.480 -45.921 -3.683 1.00 38.28 308 MET A CA 1
ATOM 2258 C C . MET A 1 299 ? 21.975 -46.071 -5.098 1.00 39.04 308 MET A C 1
ATOM 2259 O O . MET A 1 299 ? 22.708 -46.548 -5.986 1.00 39.75 308 MET A O 1
ATOM 2264 N N . GLU A 1 300 ? 20.711 -45.694 -5.315 1.00 36.43 309 GLU A N 1
ATOM 2265 C CA . GLU A 1 300 ? 20.070 -45.972 -6.555 1.00 39.44 309 GLU A CA 1
ATOM 2266 C C . GLU A 1 300 ? 20.623 -45.097 -7.665 1.00 38.94 309 GLU A C 1
ATOM 2267 O O . GLU A 1 300 ? 20.944 -45.602 -8.770 1.00 39.26 309 GLU A O 1
ATOM 2273 N N . GLN A 1 301 ? 20.811 -43.810 -7.349 1.00 38.69 310 GLN A N 1
ATOM 2274 C CA A GLN A 1 301 ? 21.269 -42.736 -8.301 0.50 38.63 310 GLN A CA 1
ATOM 2275 C CA B GLN A 1 301 ? 21.100 -42.908 -8.457 0.50 38.68 310 GLN A CA 1
ATOM 2276 C C . GLN A 1 301 ? 22.650 -43.059 -8.817 1.00 40.11 310 GLN A C 1
ATOM 2277 O O . GLN A 1 301 ? 22.927 -43.108 -10.039 1.00 38.15 310 GLN A O 1
ATOM 2288 N N . SER A 1 302 ? 23.548 -43.280 -7.842 1.00 39.27 311 SER A N 1
ATOM 2289 C CA . SER A 1 302 ? 24.952 -43.568 -8.170 1.00 43.38 311 SER A CA 1
ATOM 2290 C C . SER A 1 302 ? 25.119 -44.865 -8.947 1.00 42.76 311 SER A C 1
ATOM 2291 O O . SER A 1 302 ? 25.909 -44.884 -9.904 1.00 43.58 311 SER A O 1
ATOM 2294 N N . SER A 1 303 ? 24.440 -45.955 -8.559 1.00 38.48 312 SER A N 1
ATOM 2295 C CA . SER A 1 303 ? 24.519 -47.162 -9.394 1.00 38.57 312 SER A CA 1
ATOM 2296 C C . SER A 1 303 ? 24.138 -46.850 -10.847 1.00 37.08 312 SER A C 1
ATOM 2297 O O . SER A 1 303 ? 24.822 -47.286 -11.773 1.00 35.84 312 SER A O 1
ATOM 2300 N N . GLN A 1 304 ? 23.071 -46.085 -11.062 1.00 36.33 313 GLN A N 1
ATOM 2301 C CA . GLN A 1 304 ? 22.606 -45.929 -12.427 1.00 37.67 313 GLN A CA 1
ATOM 2302 C C . GLN A 1 304 ? 23.577 -45.078 -13.263 1.00 35.87 313 GLN A C 1
ATOM 2303 O O . GLN A 1 304 ? 23.836 -45.409 -14.432 1.00 34.74 313 GLN A O 1
ATOM 2309 N N . ASP A 1 305 ? 24.016 -43.997 -12.646 1.00 35.50 314 ASP A N 1
ATOM 2310 C CA . ASP A 1 305 ? 24.922 -43.016 -13.223 1.00 36.41 314 ASP A CA 1
ATOM 2311 C C . ASP A 1 305 ? 26.232 -43.744 -13.579 1.00 35.83 314 ASP A C 1
ATOM 2312 O O . ASP A 1 305 ? 26.760 -43.613 -14.684 1.00 31.99 314 ASP A O 1
ATOM 2317 N N . ALA A 1 306 ? 26.781 -44.436 -12.586 1.00 34.29 315 ALA A N 1
ATOM 2318 C CA . ALA A 1 306 ? 28.049 -45.141 -12.779 1.00 34.74 315 ALA A CA 1
ATOM 2319 C C . ALA A 1 306 ? 27.938 -46.185 -13.889 1.00 33.42 315 ALA A C 1
ATOM 2320 O O . ALA A 1 306 ? 28.861 -46.339 -14.731 1.00 33.43 315 ALA A O 1
ATOM 2322 N N . SER A 1 307 ? 26.820 -46.892 -13.972 1.00 32.59 316 SER A N 1
ATOM 2323 C CA . SER A 1 307 ? 26.652 -47.904 -14.983 1.00 33.54 316 SER A CA 1
ATOM 2324 C C . SER A 1 307 ? 26.661 -47.231 -16.357 1.00 33.83 316 SER A C 1
ATOM 2325 O O . SER A 1 307 ? 27.239 -47.735 -17.319 1.00 32.09 316 SER A O 1
ATOM 2328 N N . ARG A 1 308 ? 25.935 -46.094 -16.436 1.00 32.23 317 ARG A N 1
ATOM 2329 C CA . ARG A 1 308 ? 25.884 -45.377 -17.701 1.00 32.19 317 ARG A CA 1
ATOM 2330 C C . ARG A 1 308 ? 27.279 -44.881 -18.101 1.00 32.63 317 ARG A C 1
ATOM 2331 O O . ARG A 1 308 ? 27.609 -44.933 -19.283 1.00 30.66 317 ARG A O 1
ATOM 2339 N N . ARG A 1 309 ? 28.049 -44.351 -17.161 1.00 33.13 318 ARG A N 1
ATOM 2340 C CA . ARG A 1 309 ? 29.418 -43.913 -17.494 1.00 33.80 318 ARG A CA 1
ATOM 2341 C C . ARG A 1 309 ? 30.255 -45.064 -17.989 1.00 34.11 318 ARG A C 1
ATOM 2342 O O . ARG A 1 309 ? 31.059 -44.880 -18.909 1.00 31.72 318 ARG A O 1
ATOM 2350 N N . VAL A 1 310 ? 30.088 -46.268 -17.421 1.00 35.52 319 VAL A N 1
ATOM 2351 C CA . VAL A 1 310 ? 30.863 -47.461 -17.887 1.00 37.26 319 VAL A CA 1
ATOM 2352 C C . VAL A 1 310 ? 30.506 -47.770 -19.322 1.00 37.69 319 VAL A C 1
ATOM 2353 O O . VAL A 1 310 ? 31.351 -47.945 -20.206 1.00 36.33 319 VAL A O 1
ATOM 2357 N N . GLU A 1 311 ? 29.221 -47.762 -19.568 1.00 37.57 320 GLU A N 1
ATOM 2358 C CA . GLU A 1 311 ? 28.705 -48.031 -20.865 1.00 37.80 320 GLU A CA 1
ATOM 2359 C C . GLU A 1 311 ? 29.238 -47.048 -21.898 1.00 34.19 320 GLU A C 1
ATOM 2360 O O . GLU A 1 311 ? 29.681 -47.466 -22.979 1.00 34.45 320 GLU A O 1
ATOM 2366 N N . LEU A 1 312 ? 29.176 -45.762 -21.599 1.00 30.90 321 LEU A N 1
ATOM 2367 C CA . LEU A 1 312 ? 29.564 -44.745 -22.583 1.00 29.62 321 LEU A CA 1
ATOM 2368 C C . LEU A 1 312 ? 31.089 -44.738 -22.741 1.00 30.28 321 LEU A C 1
ATOM 2369 O O . LEU A 1 312 ? 31.609 -44.375 -23.823 1.00 28.62 321 LEU A O 1
ATOM 2374 N N . GLY A 1 313 ? 31.798 -45.108 -21.663 1.00 30.09 322 GLY A N 1
ATOM 2375 C CA . GLY A 1 313 ? 33.284 -45.388 -21.677 1.00 31.56 322 GLY A CA 1
ATOM 2376 C C . GLY A 1 313 ? 33.737 -46.476 -22.713 1.00 32.05 322 GLY A C 1
ATOM 2377 O O . GLY A 1 313 ? 34.772 -46.364 -23.372 1.00 31.68 322 GLY A O 1
ATOM 2378 N N . HIS A 1 314 ? 32.980 -47.547 -22.800 1.00 32.93 323 HIS A N 1
ATOM 2379 C CA . HIS A 1 314 ? 33.249 -48.598 -23.730 1.00 33.61 323 HIS A CA 1
ATOM 2380 C C . HIS A 1 314 ? 33.112 -48.104 -25.131 1.00 32.26 323 HIS A C 1
ATOM 2381 O O . HIS A 1 314 ? 33.970 -48.376 -25.929 1.00 30.82 323 HIS A O 1
ATOM 2388 N N . ILE A 1 315 ? 32.072 -47.340 -25.385 1.00 30.83 324 ILE A N 1
ATOM 2389 C CA . ILE A 1 315 ? 31.835 -46.749 -26.695 1.00 31.10 324 ILE A CA 1
ATOM 2390 C C . ILE A 1 315 ? 32.940 -45.752 -26.970 1.00 30.96 324 ILE A C 1
ATOM 2391 O O . ILE A 1 315 ? 33.530 -45.755 -28.061 1.00 30.13 324 ILE A O 1
ATOM 2396 N N . GLN A 1 316 ? 33.325 -44.985 -25.948 1.00 30.05 325 GLN A N 1
ATOM 2397 C CA . GLN A 1 316 ? 34.407 -44.027 -26.131 1.00 30.56 325 GLN A CA 1
ATOM 2398 C C . GLN A 1 316 ? 35.749 -44.687 -26.525 1.00 30.52 325 GLN A C 1
ATOM 2399 O O . GLN A 1 316 ? 36.392 -44.220 -27.490 1.00 31.64 325 GLN A O 1
ATOM 2405 N N . ALA A 1 317 ? 36.128 -45.738 -25.826 1.00 30.34 326 ALA A N 1
ATOM 2406 C CA . ALA A 1 317 ? 37.361 -46.477 -26.112 1.00 31.54 326 ALA A CA 1
ATOM 2407 C C . ALA A 1 317 ? 37.389 -46.952 -27.609 1.00 31.13 326 ALA A C 1
ATOM 2408 O O . ALA A 1 317 ? 38.388 -46.774 -28.328 1.00 30.84 326 ALA A O 1
ATOM 2410 N N . ARG A 1 318 ? 36.263 -47.473 -28.070 1.00 31.42 327 ARG A N 1
ATOM 2411 C CA . ARG A 1 318 ? 36.196 -47.914 -29.492 1.00 31.14 327 ARG A CA 1
ATOM 2412 C C . ARG A 1 318 ? 36.352 -46.731 -30.461 1.00 31.15 327 ARG A C 1
ATOM 2413 O O . ARG A 1 318 ? 37.050 -46.854 -31.501 1.00 31.63 327 ARG A O 1
ATOM 2421 N N . LEU A 1 319 ? 35.717 -45.598 -30.171 1.00 29.40 328 LEU A N 1
ATOM 2422 C CA . LEU A 1 319 ? 35.783 -44.471 -31.075 1.00 29.66 328 LEU A CA 1
ATOM 2423 C C . LEU A 1 319 ? 37.210 -43.928 -31.139 1.00 30.23 328 LEU A C 1
ATOM 2424 O O . LEU A 1 319 ? 37.738 -43.574 -32.207 1.00 29.57 328 LEU A O 1
ATOM 2429 N N . LEU A 1 320 ? 37.837 -43.828 -29.989 1.00 31.00 329 LEU A N 1
ATOM 2430 C CA . LEU A 1 320 ? 39.186 -43.214 -29.873 1.00 31.41 329 LEU A CA 1
ATOM 2431 C C . LEU A 1 320 ? 40.202 -44.108 -30.529 1.00 31.48 329 LEU A C 1
ATOM 2432 O O . LEU A 1 320 ? 41.048 -43.632 -31.279 1.00 30.90 329 LEU A O 1
ATOM 2437 N N . LYS A 1 321 ? 40.070 -45.411 -30.356 1.00 31.89 330 LYS A N 1
ATOM 2438 C CA . LYS A 1 321 ? 40.936 -46.346 -31.064 1.00 33.26 330 LYS A CA 1
ATOM 2439 C C . LYS A 1 321 ? 40.810 -46.256 -32.610 1.00 32.66 330 LYS A C 1
ATOM 2440 O O . LYS A 1 321 ? 41.806 -46.182 -33.320 1.00 31.93 330 LYS A O 1
ATOM 2446 N N . GLY A 1 322 ? 39.585 -46.219 -33.104 1.00 32.38 331 GLY A N 1
ATOM 2447 C CA . GLY A 1 322 ? 39.351 -46.120 -34.595 1.00 32.69 331 GLY A CA 1
ATOM 2448 C C . GLY A 1 322 ? 39.815 -44.783 -35.112 1.00 33.08 331 GLY A C 1
ATOM 2449 O O . GLY A 1 322 ? 40.380 -44.697 -36.220 1.00 34.73 331 GLY A O 1
ATOM 2450 N N . MET A 1 323 ? 39.603 -43.697 -34.351 1.00 32.30 332 MET A N 1
ATOM 2451 C CA . MET A 1 323 ? 40.097 -42.379 -34.774 1.00 32.87 332 MET A CA 1
ATOM 2452 C C . MET A 1 323 ? 41.642 -42.302 -34.918 1.00 35.07 332 MET A C 1
ATOM 2453 O O . MET A 1 323 ? 42.207 -41.700 -35.873 1.00 35.81 332 MET A O 1
ATOM 2458 N N . ALA A 1 324 ? 42.341 -42.937 -33.992 1.00 35.58 333 ALA A N 1
ATOM 2459 C CA . ALA A 1 324 ? 43.781 -43.053 -34.085 1.00 38.08 333 ALA A CA 1
ATOM 2460 C C . ALA A 1 324 ? 44.317 -43.988 -35.148 1.00 38.73 333 ALA A C 1
ATOM 2461 O O . ALA A 1 324 ? 45.392 -43.727 -35.696 1.00 39.91 333 ALA A O 1
ATOM 2463 N N . ALA A 1 325 ? 43.640 -45.101 -35.422 1.00 39.40 334 ALA A N 1
ATOM 2464 C CA . ALA A 1 325 ? 44.164 -46.075 -36.391 1.00 40.50 334 ALA A CA 1
ATOM 2465 C C . ALA A 1 325 ? 43.972 -45.621 -37.860 1.00 42.26 334 ALA A C 1
ATOM 2466 O O . ALA A 1 325 ? 44.692 -46.042 -38.731 1.00 40.90 334 ALA A O 1
ATOM 2468 N N . ALA A 1 326 ? 42.987 -44.793 -38.109 1.00 43.42 335 ALA A N 1
ATOM 2469 C CA . ALA A 1 326 ? 42.645 -44.380 -39.448 1.00 45.13 335 ALA A CA 1
ATOM 2470 C C . ALA A 1 326 ? 43.606 -43.312 -39.946 1.00 47.13 335 ALA A C 1
ATOM 2471 O O . ALA A 1 326 ? 44.151 -42.533 -39.172 1.00 45.00 335 ALA A O 1
ATOM 2473 N N . ALA A 1 327 ? 43.780 -43.261 -41.284 1.00 48.09 336 ALA A N 1
ATOM 2474 C CA . ALA A 1 327 ? 44.540 -42.173 -41.917 1.00 48.76 336 ALA A CA 1
ATOM 2475 C C . ALA A 1 327 ? 43.931 -40.811 -41.586 1.00 47.52 336 ALA A C 1
ATOM 2476 O O . ALA A 1 327 ? 44.585 -39.862 -41.161 1.00 52.59 336 ALA A O 1
ATOM 2478 N N . ALA A 1 328 ? 42.627 -40.761 -41.670 1.00 46.76 337 ALA A N 1
ATOM 2479 C CA . ALA A 1 328 ? 41.906 -39.565 -41.372 1.00 46.16 337 ALA A CA 1
ATOM 2480 C C . ALA A 1 328 ? 41.025 -39.897 -40.135 1.00 44.41 337 ALA A C 1
ATOM 2481 O O . ALA A 1 328 ? 40.270 -40.888 -40.159 1.00 42.20 337 ALA A O 1
ATOM 2483 N N . TRP A 1 329 ? 41.172 -39.103 -39.067 1.00 42.03 338 TRP A N 1
ATOM 2484 C CA . TRP A 1 329 ? 40.409 -39.292 -37.837 1.00 41.08 338 TRP A CA 1
ATOM 2485 C C . TRP A 1 329 ? 38.906 -39.473 -38.039 1.00 39.51 338 TRP A C 1
ATOM 2486 O O . TRP A 1 329 ? 38.254 -40.180 -37.276 1.00 37.67 338 TRP A O 1
ATOM 2497 N N . VAL A 1 330 ? 38.339 -38.758 -39.004 1.00 38.97 339 VAL A N 1
ATOM 2498 C CA . VAL A 1 330 ? 36.929 -38.848 -39.282 1.00 38.81 339 VAL A CA 1
ATOM 2499 C C . VAL A 1 330 ? 36.456 -40.282 -39.570 1.00 37.04 339 VAL A C 1
ATOM 2500 O O . VAL A 1 330 ? 35.278 -40.618 -39.322 1.00 35.38 339 VAL A O 1
ATOM 2504 N N . ASP A 1 331 ? 37.311 -41.130 -40.100 1.00 37.18 340 ASP A N 1
ATOM 2505 C CA . ASP A 1 331 ? 36.906 -42.510 -40.405 1.00 37.62 340 ASP A CA 1
ATOM 2506 C C . ASP A 1 331 ? 36.759 -43.385 -39.195 1.00 36.58 340 ASP A C 1
ATOM 2507 O O . ASP A 1 331 ? 36.126 -44.440 -39.230 1.00 34.74 340 ASP A O 1
ATOM 2512 N N . GLY A 1 332 ? 37.239 -42.886 -38.067 1.00 33.03 341 GLY A N 1
ATOM 2513 C CA . GLY A 1 332 ? 36.900 -43.572 -36.800 1.00 31.97 341 GLY A CA 1
ATOM 2514 C C . GLY A 1 332 ? 35.429 -43.376 -36.478 1.00 30.65 341 GLY A C 1
ATOM 2515 O O . GLY A 1 332 ? 34.857 -44.103 -35.615 1.00 29.78 341 GLY A O 1
ATOM 2516 N N . LEU A 1 333 ? 34.825 -42.350 -37.082 1.00 29.76 342 LEU A N 1
ATOM 2517 C CA . LEU A 1 333 ? 33.413 -42.108 -36.877 1.00 29.97 342 LEU A CA 1
ATOM 2518 C C . LEU A 1 333 ? 32.518 -42.586 -38.036 1.00 29.44 342 LEU A C 1
ATOM 2519 O O . LEU A 1 333 ? 31.362 -42.935 -37.792 1.00 28.91 342 LEU A O 1
ATOM 2524 N N . LEU A 1 334 ? 33.052 -42.502 -39.256 1.00 29.70 343 LEU A N 1
ATOM 2525 C CA . LEU A 1 334 ? 32.300 -42.701 -40.521 1.00 29.68 343 LEU A CA 1
ATOM 2526 C C . LEU A 1 334 ? 32.745 -43.933 -41.319 1.00 30.27 343 LEU A C 1
ATOM 2527 O O . LEU A 1 334 ? 32.094 -44.271 -42.304 1.00 29.95 343 LEU A O 1
ATOM 2532 N N . GLY A 1 335 ? 33.726 -44.657 -40.812 1.00 30.73 344 GLY A N 1
ATOM 2533 C CA . GLY A 1 335 ? 34.443 -45.629 -41.638 1.00 33.07 344 GLY A CA 1
ATOM 2534 C C . GLY A 1 335 ? 33.917 -47.057 -41.622 1.00 33.10 344 GLY A C 1
ATOM 2535 O O . GLY A 1 335 ? 34.534 -47.958 -42.200 1.00 34.29 344 GLY A O 1
ATOM 2536 N N . GLY A 1 336 ? 32.805 -47.284 -40.976 1.00 32.60 345 GLY A N 1
ATOM 2537 C CA . GLY A 1 336 ? 32.194 -48.583 -40.993 1.00 32.59 345 GLY A CA 1
ATOM 2538 C C . GLY A 1 336 ? 30.882 -48.550 -40.273 1.00 32.02 345 GLY A C 1
ATOM 2539 O O . GLY A 1 336 ? 30.551 -47.538 -39.655 1.00 32.85 345 GLY A O 1
ATOM 2540 N N . GLU A 1 337 ? 30.166 -49.658 -40.299 1.00 31.24 346 GLU A N 1
ATOM 2541 C CA . GLU A 1 337 ? 28.853 -49.741 -39.654 1.00 31.08 346 GLU A CA 1
ATOM 2542 C C . GLU A 1 337 ? 29.001 -49.628 -38.101 1.00 29.74 346 GLU A C 1
ATOM 2543 O O . GLU A 1 337 ? 28.171 -49.013 -37.462 1.00 28.31 346 GLU A O 1
ATOM 2549 N N . GLY A 1 338 ? 30.013 -50.266 -37.529 1.00 29.22 347 GLY A N 1
ATOM 2550 C CA . GLY A 1 338 ? 30.187 -50.170 -36.051 1.00 29.26 347 GLY A CA 1
ATOM 2551 C C . GLY A 1 338 ? 30.520 -48.767 -35.627 1.00 29.12 347 GLY A C 1
ATOM 2552 O O . GLY A 1 338 ? 30.009 -48.285 -34.602 1.00 29.62 347 GLY A O 1
ATOM 2553 N N . GLU A 1 339 ? 31.349 -48.102 -36.429 1.00 29.28 348 GLU A N 1
ATOM 2554 C CA . GLU A 1 339 ? 31.834 -46.746 -36.123 1.00 29.59 348 GLU A CA 1
ATOM 2555 C C . GLU A 1 339 ? 30.648 -45.805 -36.102 1.00 28.72 348 GLU A C 1
ATOM 2556 O O . GLU A 1 339 ? 30.421 -45.035 -35.156 1.00 26.43 348 GLU A O 1
ATOM 2562 N N . ARG A 1 340 ? 29.817 -45.940 -37.130 1.00 27.76 349 ARG A N 1
ATOM 2563 C CA . ARG A 1 340 ? 28.690 -45.072 -37.205 1.00 28.21 349 ARG A CA 1
ATOM 2564 C C . ARG A 1 340 ? 27.702 -45.369 -36.122 1.00 28.22 349 ARG A C 1
ATOM 2565 O O . ARG A 1 340 ? 27.062 -44.452 -35.650 1.00 29.00 349 ARG A O 1
ATOM 2573 N N . GLU A 1 341 ? 27.443 -46.630 -35.811 1.00 29.07 350 GLU A N 1
ATOM 2574 C CA . GLU A 1 341 ? 26.544 -46.986 -34.702 1.00 30.92 350 GLU A CA 1
ATOM 2575 C C . GLU A 1 341 ? 27.099 -46.415 -33.375 1.00 29.27 350 GLU A C 1
ATOM 2576 O O . GLU A 1 341 ? 26.367 -45.838 -32.578 1.00 27.73 350 GLU A O 1
ATOM 2582 N N . ASP A 1 342 ? 28.389 -46.651 -33.129 1.00 28.88 351 ASP A N 1
ATOM 2583 C CA . ASP A 1 342 ? 29.012 -46.110 -31.876 1.00 28.48 351 ASP A CA 1
ATOM 2584 C C . ASP A 1 342 ? 28.875 -44.564 -31.806 1.00 27.93 351 ASP A C 1
ATOM 2585 O O . ASP A 1 342 ? 28.637 -43.989 -30.729 1.00 27.46 351 ASP A O 1
ATOM 2590 N N . LEU A 1 343 ? 29.060 -43.871 -32.932 1.00 28.01 352 LEU A N 1
ATOM 2591 C CA . LEU A 1 343 ? 28.940 -42.423 -32.952 1.00 27.54 352 LEU A CA 1
ATOM 2592 C C . LEU A 1 343 ? 27.605 -41.956 -32.403 1.00 28.51 352 LEU A C 1
ATOM 2593 O O . LEU A 1 343 ? 27.573 -41.007 -31.629 1.00 27.85 352 LEU A O 1
ATOM 2598 N N . LEU A 1 344 ? 26.521 -42.626 -32.826 1.00 28.74 353 LEU A N 1
ATOM 2599 C CA . LEU A 1 344 ? 25.221 -42.272 -32.357 1.00 29.61 353 LEU A CA 1
ATOM 2600 C C . LEU A 1 344 ? 25.011 -42.681 -30.899 1.00 29.04 353 LEU A C 1
ATOM 2601 O O . LEU A 1 344 ? 24.451 -41.900 -30.049 1.00 29.20 353 LEU A O 1
ATOM 2606 N N . LYS A 1 345 ? 25.467 -43.868 -30.572 1.00 29.82 354 LYS A N 1
ATOM 2607 C CA A LYS A 1 345 ? 25.331 -44.444 -29.230 0.50 29.61 354 LYS A CA 1
ATOM 2608 C CA B LYS A 1 345 ? 25.249 -44.361 -29.227 0.50 29.71 354 LYS A CA 1
ATOM 2609 C C . LYS A 1 345 ? 26.121 -43.665 -28.189 1.00 29.37 354 LYS A C 1
ATOM 2610 O O . LYS A 1 345 ? 25.837 -43.754 -26.996 1.00 27.73 354 LYS A O 1
ATOM 2621 N N . GLN A 1 346 ? 27.125 -42.920 -28.615 1.00 27.83 355 GLN A N 1
ATOM 2622 C CA . GLN A 1 346 ? 27.988 -42.252 -27.656 1.00 29.02 355 GLN A CA 1
ATOM 2623 C C . GLN A 1 346 ? 27.185 -41.350 -26.702 1.00 28.50 355 GLN A C 1
ATOM 2624 O O . GLN A 1 346 ? 27.591 -41.165 -25.591 1.00 28.16 355 GLN A O 1
ATOM 2630 N N . VAL A 1 347 ? 26.127 -40.733 -27.208 1.00 28.80 356 VAL A N 1
ATOM 2631 C CA . VAL A 1 347 ? 25.270 -39.845 -26.412 1.00 28.57 356 VAL A CA 1
ATOM 2632 C C . VAL A 1 347 ? 23.784 -40.265 -26.430 1.00 28.96 356 VAL A C 1
ATOM 2633 O O . VAL A 1 347 ? 22.895 -39.489 -26.034 1.00 29.91 356 VAL A O 1
ATOM 2637 N N . GLY A 1 348 ? 23.507 -41.500 -26.828 1.00 28.44 357 GLY A N 1
ATOM 2638 C CA . GLY A 1 348 ? 22.157 -41.971 -27.064 1.00 28.75 357 GLY A CA 1
ATOM 2639 C C . GLY A 1 348 ? 21.365 -41.099 -28.012 1.00 29.34 357 GLY A C 1
ATOM 2640 O O . GLY A 1 348 ? 20.213 -40.769 -27.753 1.00 28.64 357 GLY A O 1
ATOM 2641 N N . ALA A 1 349 ? 21.948 -40.760 -29.151 1.00 28.46 358 ALA A N 1
ATOM 2642 C CA . ALA A 1 349 ? 21.254 -39.968 -30.141 1.00 28.91 358 ALA A CA 1
ATOM 2643 C C . ALA A 1 349 ? 20.704 -40.847 -31.262 1.00 30.64 358 ALA A C 1
ATOM 2644 O O . ALA A 1 349 ? 21.089 -42.004 -31.378 1.00 32.30 358 ALA A O 1
ATOM 2646 N N . ASP A 1 350 ? 19.806 -40.294 -32.087 1.00 30.27 359 ASP A N 1
ATOM 2647 C CA . ASP A 1 350 ? 19.204 -40.993 -33.196 1.00 33.64 359 ASP A CA 1
ATOM 2648 C C . ASP A 1 350 ? 19.810 -40.515 -34.505 1.00 31.80 359 ASP A C 1
ATOM 2649 O O . ASP A 1 350 ? 19.463 -41.054 -35.545 1.00 32.31 359 ASP A O 1
ATOM 2654 N N . GLY A 1 351 ? 20.725 -39.520 -34.439 1.00 29.81 360 GLY A N 1
ATOM 2655 C CA . GLY A 1 351 ? 21.302 -38.936 -35.642 1.00 29.06 360 GLY A CA 1
ATOM 2656 C C . GLY A 1 351 ? 22.454 -38.030 -35.312 1.00 27.47 360 GLY A C 1
ATOM 2657 O O . GLY A 1 351 ? 22.548 -37.618 -34.172 1.00 27.65 360 GLY A O 1
ATOM 2658 N N . ALA A 1 352 ? 23.321 -37.741 -36.297 1.00 26.50 361 ALA A N 1
ATOM 2659 C CA . ALA A 1 352 ? 24.462 -36.827 -36.139 1.00 26.34 361 ALA A CA 1
ATOM 2660 C C . ALA A 1 352 ? 24.859 -36.216 -37.438 1.00 27.15 361 ALA A C 1
ATOM 2661 O O . ALA A 1 352 ? 24.573 -36.798 -38.508 1.00 27.15 361 ALA A O 1
ATOM 2663 N N . ALA A 1 353 ? 25.366 -34.979 -37.360 1.00 27.42 362 ALA A N 1
ATOM 2664 C CA . ALA A 1 353 ? 25.970 -34.327 -38.525 1.00 28.28 362 ALA A CA 1
ATOM 2665 C C . ALA A 1 353 ? 27.430 -34.062 -38.145 1.00 29.15 362 ALA A C 1
ATOM 2666 O O . ALA A 1 353 ? 27.711 -33.551 -37.079 1.00 27.86 362 ALA A O 1
ATOM 2668 N N . LEU A 1 354 ? 28.345 -34.522 -38.990 1.00 30.43 363 LEU A N 1
ATOM 2669 C CA . LEU A 1 354 ? 29.722 -34.152 -38.912 1.00 32.61 363 LEU A CA 1
ATOM 2670 C C . LEU A 1 354 ? 29.967 -33.197 -40.071 1.00 33.27 363 LEU A C 1
ATOM 2671 O O . LEU A 1 354 ? 29.859 -33.565 -41.260 1.00 32.29 363 LEU A O 1
ATOM 2676 N N . VAL A 1 355 ? 30.246 -31.961 -39.723 1.00 33.99 364 VAL A N 1
ATOM 2677 C CA . VAL A 1 355 ? 30.375 -30.903 -40.718 1.00 36.15 364 VAL A CA 1
ATOM 2678 C C . VAL A 1 355 ? 31.802 -30.426 -40.718 1.00 37.82 364 VAL A C 1
ATOM 2679 O O . VAL A 1 355 ? 32.262 -29.865 -39.747 1.00 36.95 364 VAL A O 1
ATOM 2683 N N . LEU A 1 356 ? 32.560 -30.731 -41.761 1.00 40.92 365 LEU A N 1
ATOM 2684 C CA . LEU A 1 356 ? 33.987 -30.355 -41.768 1.00 43.46 365 LEU A CA 1
ATOM 2685 C C . LEU A 1 356 ? 34.143 -29.416 -42.948 1.00 45.71 365 LEU A C 1
ATOM 2686 O O . LEU A 1 356 ? 34.060 -29.848 -44.153 1.00 42.24 365 LEU A O 1
ATOM 2691 N N . GLY A 1 357 ? 34.252 -28.119 -42.619 1.00 47.07 366 GLY A N 1
ATOM 2692 C CA . GLY A 1 357 ? 34.230 -27.075 -43.652 1.00 48.97 366 GLY A CA 1
ATOM 2693 C C . GLY A 1 357 ? 32.887 -27.097 -44.423 1.00 49.09 366 GLY A C 1
ATOM 2694 O O . GLY A 1 357 ? 31.858 -26.801 -43.876 1.00 50.06 366 GLY A O 1
ATOM 2695 N N . ASP A 1 358 ? 32.934 -27.495 -45.678 1.00 51.03 367 ASP A N 1
ATOM 2696 C CA . ASP A 1 358 ? 31.778 -27.554 -46.595 1.00 51.31 367 ASP A CA 1
ATOM 2697 C C . ASP A 1 358 ? 31.215 -28.973 -46.781 1.00 48.75 367 ASP A C 1
ATOM 2698 O O . ASP A 1 358 ? 30.202 -29.150 -47.466 1.00 46.71 367 ASP A O 1
ATOM 2703 N N . ASP A 1 359 ? 31.907 -29.990 -46.257 1.00 47.25 368 ASP A N 1
ATOM 2704 C CA . ASP A 1 359 ? 31.453 -31.390 -46.372 1.00 46.93 368 ASP A CA 1
ATOM 2705 C C . ASP A 1 359 ? 30.511 -31.728 -45.189 1.00 42.67 368 ASP A C 1
ATOM 2706 O O . ASP A 1 359 ? 30.942 -31.710 -44.042 1.00 41.32 368 ASP A O 1
ATOM 2711 N N . TYR A 1 360 ? 29.280 -32.083 -45.496 1.00 40.48 369 TYR A N 1
ATOM 2712 C CA . TYR A 1 360 ? 28.256 -32.411 -44.513 1.00 40.15 369 TYR A CA 1
ATOM 2713 C C . TYR A 1 360 ? 28.085 -33.886 -44.590 1.00 39.93 369 TYR A C 1
ATOM 2714 O O . TYR A 1 360 ? 27.925 -34.410 -45.709 1.00 42.35 369 TYR A O 1
ATOM 2723 N N . GLU A 1 361 ? 28.194 -34.574 -43.466 1.00 34.28 370 GLU A N 1
ATOM 2724 C CA . GLU A 1 361 ? 27.998 -36.008 -43.438 1.00 33.25 370 GLU A CA 1
ATOM 2725 C C . GLU A 1 361 ? 26.929 -36.268 -42.407 1.00 32.68 370 GLU A C 1
ATOM 2726 O O . GLU A 1 361 ? 27.169 -36.086 -41.193 1.00 30.27 370 GLU A O 1
ATOM 2732 N N . LEU A 1 362 ? 25.818 -36.794 -42.873 1.00 31.91 371 LEU A N 1
ATOM 2733 C CA . LEU A 1 362 ? 24.628 -36.962 -42.048 1.00 32.51 371 LEU A CA 1
ATOM 2734 C C . LEU A 1 362 ? 24.531 -38.437 -41.762 1.00 31.62 371 LEU A C 1
ATOM 2735 O O . LEU A 1 362 ? 24.554 -39.243 -42.692 1.00 31.09 371 LEU A O 1
ATOM 2740 N N . VAL A 1 363 ? 24.330 -38.783 -40.511 1.00 30.28 372 VAL A N 1
ATOM 2741 C CA . VAL A 1 363 ? 24.273 -40.164 -40.071 1.00 30.15 372 VAL A CA 1
ATOM 2742 C C . VAL A 1 363 ? 22.986 -40.394 -39.348 1.00 29.74 372 VAL A C 1
ATOM 2743 O O . VAL A 1 363 ? 22.649 -39.628 -38.470 1.00 29.05 372 VAL A O 1
ATOM 2747 N N . GLY A 1 364 ? 22.255 -41.458 -39.689 1.00 30.37 373 GLY A N 1
ATOM 2748 C CA . GLY A 1 364 ? 21.013 -41.733 -39.023 1.00 31.81 373 GLY A CA 1
ATOM 2749 C C . GLY A 1 364 ? 19.924 -40.736 -39.372 1.00 33.10 373 GLY A C 1
ATOM 2750 O O . GLY A 1 364 ? 19.897 -40.241 -40.479 1.00 34.79 373 GLY A O 1
ATOM 2751 N N . ASN A 1 365 ? 19.072 -40.451 -38.406 1.00 33.50 374 ASN A N 1
ATOM 2752 C CA . ASN A 1 365 ? 17.960 -39.547 -38.599 1.00 35.03 374 ASN A CA 1
ATOM 2753 C C . ASN A 1 365 ? 18.297 -38.107 -38.254 1.00 32.65 374 ASN A C 1
ATOM 2754 O O . ASN A 1 365 ? 18.498 -37.788 -37.118 1.00 31.14 374 ASN A O 1
ATOM 2759 N N . THR A 1 366 ? 18.351 -37.259 -39.304 1.00 31.50 375 THR A N 1
ATOM 2760 C CA . THR A 1 366 ? 18.805 -35.889 -39.150 1.00 30.95 375 THR A CA 1
ATOM 2761 C C . THR A 1 366 ? 17.837 -34.935 -39.884 1.00 31.16 375 THR A C 1
ATOM 2762 O O . THR A 1 366 ? 17.161 -35.344 -40.827 1.00 32.12 375 THR A O 1
ATOM 2766 N N . PRO A 1 367 ? 17.944 -33.657 -39.615 1.00 31.09 376 PRO A N 1
ATOM 2767 C CA . PRO A 1 367 ? 17.376 -32.621 -40.542 1.00 31.84 376 PRO A CA 1
ATOM 2768 C C . PRO A 1 367 ? 18.095 -32.650 -41.881 1.00 34.78 376 PRO A C 1
ATOM 2769 O O . PRO A 1 367 ? 19.126 -33.332 -42.039 1.00 33.53 376 PRO A O 1
ATOM 2773 N N . SER A 1 368 ? 17.509 -32.005 -42.897 1.00 35.25 377 SER A N 1
ATOM 2774 C CA . SER A 1 368 ? 18.163 -31.906 -44.161 1.00 37.08 377 SER A CA 1
ATOM 2775 C C . SER A 1 368 ? 19.491 -31.161 -44.069 1.00 37.25 377 SER A C 1
ATOM 2776 O O . SER A 1 368 ? 19.709 -30.372 -43.211 1.00 34.86 377 SER A O 1
ATOM 2779 N N . ARG A 1 369 ? 20.370 -31.366 -45.056 1.00 40.85 378 ARG A N 1
ATOM 2780 C CA . ARG A 1 369 ? 21.593 -30.532 -45.167 1.00 44.29 378 ARG A CA 1
ATOM 2781 C C . ARG A 1 369 ? 21.286 -29.025 -44.959 1.00 43.42 378 ARG A C 1
ATOM 2782 O O . ARG A 1 369 ? 21.903 -28.311 -44.185 1.00 44.67 378 ARG A O 1
ATOM 2790 N N . GLU A 1 370 ? 20.275 -28.568 -45.670 1.00 45.81 379 GLU A N 1
ATOM 2791 C CA . GLU A 1 370 ? 19.888 -27.154 -45.675 1.00 47.17 379 GLU A CA 1
ATOM 2792 C C . GLU A 1 370 ? 19.495 -26.723 -44.256 1.00 43.80 379 GLU A C 1
ATOM 2793 O O . GLU A 1 370 ? 19.888 -25.676 -43.734 1.00 43.45 379 GLU A O 1
ATOM 2799 N N . GLN A 1 371 ? 18.718 -27.564 -43.600 1.00 43.20 380 GLN A N 1
ATOM 2800 C CA . GLN A 1 371 ? 18.397 -27.284 -42.196 1.00 40.03 380 GLN A CA 1
ATOM 2801 C C . GLN A 1 371 ? 19.630 -27.231 -41.301 1.00 39.33 380 GLN A C 1
ATOM 2802 O O . GLN A 1 371 ? 19.757 -26.328 -40.437 1.00 37.29 380 GLN A O 1
ATOM 2808 N N . VAL A 1 372 ? 20.571 -28.144 -41.509 1.00 38.02 381 VAL A N 1
ATOM 2809 C CA . VAL A 1 372 ? 21.802 -28.117 -40.653 1.00 38.14 381 VAL A CA 1
ATOM 2810 C C . VAL A 1 372 ? 22.681 -26.892 -40.891 1.00 37.85 381 VAL A C 1
ATOM 2811 O O . VAL A 1 372 ? 23.171 -26.274 -39.938 1.00 37.91 381 VAL A O 1
ATOM 2815 N N . GLU A 1 373 ? 22.820 -26.529 -42.166 1.00 41.61 382 GLU A N 1
ATOM 2816 C CA . GLU A 1 373 ? 23.582 -25.339 -42.537 1.00 43.97 382 GLU A CA 1
ATOM 2817 C C . GLU A 1 373 ? 23.028 -24.119 -41.840 1.00 42.78 382 GLU A C 1
ATOM 2818 O O . GLU A 1 373 ? 23.756 -23.384 -41.160 1.00 41.36 382 GLU A O 1
ATOM 2824 N N . GLU A 1 374 ? 21.707 -23.954 -41.910 1.00 43.91 383 GLU A N 1
ATOM 2825 C CA . GLU A 1 374 ? 21.050 -22.858 -41.158 1.00 45.00 383 GLU A CA 1
ATOM 2826 C C . GLU A 1 374 ? 21.280 -22.984 -39.654 1.00 41.69 383 GLU A C 1
ATOM 2827 O O . GLU A 1 374 ? 21.522 -22.004 -38.957 1.00 39.76 383 GLU A O 1
ATOM 2833 N N . LEU A 1 375 ? 21.179 -24.202 -39.122 1.00 39.74 384 LEU A N 1
ATOM 2834 C CA . LEU A 1 375 ? 21.451 -24.370 -37.711 1.00 38.86 384 LEU A CA 1
ATOM 2835 C C . LEU A 1 375 ? 22.881 -23.944 -37.296 1.00 38.73 384 LEU A C 1
ATOM 2836 O O . LEU A 1 375 ? 23.103 -23.400 -36.184 1.00 38.10 384 LEU A O 1
ATOM 2841 N N . ILE A 1 376 ? 23.830 -24.299 -38.130 1.00 40.64 385 ILE A N 1
ATOM 2842 C CA . ILE A 1 376 ? 25.231 -23.976 -37.869 1.00 42.95 385 ILE A CA 1
ATOM 2843 C C . ILE A 1 376 ? 25.432 -22.480 -37.913 1.00 43.82 385 ILE A C 1
ATOM 2844 O O . ILE A 1 376 ? 26.113 -21.965 -37.064 1.00 44.00 385 ILE A O 1
ATOM 2849 N N . LEU A 1 377 ? 24.766 -21.792 -38.838 1.00 47.25 386 LEU A N 1
ATOM 2850 C CA . LEU A 1 377 ? 24.797 -20.324 -38.830 1.00 50.27 386 LEU A CA 1
ATOM 2851 C C . LEU A 1 377 ? 24.246 -19.765 -37.546 1.00 50.28 386 LEU A C 1
ATOM 2852 O O . LEU A 1 377 ? 24.858 -18.895 -36.934 1.00 50.30 386 LEU A O 1
ATOM 2857 N N . TRP A 1 378 ? 23.106 -20.306 -37.112 1.00 47.71 387 TRP A N 1
ATOM 2858 C CA . TRP A 1 378 ? 22.541 -19.899 -35.856 1.00 50.15 387 TRP A CA 1
ATOM 2859 C C . TRP A 1 378 ? 23.490 -20.140 -34.678 1.00 48.75 387 TRP A C 1
ATOM 2860 O O . TRP A 1 378 ? 23.616 -19.267 -33.842 1.00 50.06 387 TRP A O 1
ATOM 2871 N N . LEU A 1 379 ? 24.098 -21.330 -34.600 1.00 50.98 388 LEU A N 1
ATOM 2872 C CA . LEU A 1 379 ? 25.070 -21.655 -33.530 1.00 52.59 388 LEU A CA 1
ATOM 2873 C C . LEU A 1 379 ? 26.281 -20.733 -33.502 1.00 58.69 388 LEU A C 1
ATOM 2874 O O . LEU A 1 379 ? 26.730 -20.336 -32.393 1.00 59.70 388 LEU A O 1
ATOM 2879 N N . GLY A 1 380 ? 26.775 -20.424 -34.710 1.00 63.16 389 GLY A N 1
ATOM 2880 C CA . GLY A 1 380 ? 27.942 -19.560 -34.926 1.00 69.43 389 GLY A CA 1
ATOM 2881 C C . GLY A 1 380 ? 27.935 -18.268 -34.133 1.00 72.99 389 GLY A C 1
ATOM 2882 O O . GLY A 1 380 ? 28.999 -17.845 -33.649 1.00 72.54 389 GLY A O 1
ATOM 2883 N N . GLU A 1 381 ? 26.726 -17.698 -33.940 1.00 76.77 390 GLU A N 1
ATOM 2884 C CA A GLU A 1 381 ? 26.501 -16.403 -33.260 0.50 79.15 390 GLU A CA 1
ATOM 2885 C CA B GLU A 1 381 ? 26.587 -16.395 -33.246 0.50 78.80 390 GLU A CA 1
ATOM 2886 C C . GLU A 1 381 ? 26.427 -16.486 -31.711 1.00 81.37 390 GLU A C 1
ATOM 2887 O O . GLU A 1 381 ? 25.968 -15.537 -31.067 1.00 84.45 390 GLU A O 1
ATOM 2898 N N . ARG A 1 382 ? 26.848 -17.605 -31.101 1.00 85.41 391 ARG A N 1
ATOM 2899 C CA . ARG A 1 382 ? 26.806 -17.779 -29.629 1.00 85.31 391 ARG A CA 1
ATOM 2900 C C . ARG A 1 382 ? 28.189 -18.112 -29.095 1.00 85.88 391 ARG A C 1
ATOM 2901 O O . ARG A 1 382 ? 29.013 -18.651 -29.818 1.00 85.95 391 ARG A O 1
ATOM 2909 N N . GLU A 1 383 ? 28.444 -17.805 -27.828 1.00 87.79 392 GLU A N 1
ATOM 2910 C CA . GLU A 1 383 ? 29.674 -18.254 -27.156 1.00 91.52 392 GLU A CA 1
ATOM 2911 C C . GLU A 1 383 ? 29.453 -19.657 -26.554 1.00 87.28 392 GLU A C 1
ATOM 2912 O O . GLU A 1 383 ? 28.553 -19.835 -25.721 1.00 84.78 392 GLU A O 1
ATOM 2918 N N . ILE A 1 384 ? 30.265 -20.639 -26.973 1.00 82.37 393 ILE A N 1
ATOM 2919 C CA . ILE A 1 384 ? 30.124 -22.036 -26.515 1.00 78.85 393 ILE A CA 1
ATOM 2920 C C . ILE A 1 384 ? 31.414 -22.541 -25.856 1.00 75.39 393 ILE A C 1
ATOM 2921 O O . ILE A 1 384 ? 32.376 -22.866 -26.546 1.00 73.45 393 ILE A O 1
ATOM 2926 N N . ALA A 1 385 ? 31.398 -22.608 -24.521 1.00 72.70 394 ALA A N 1
ATOM 2927 C CA . ALA A 1 385 ? 32.540 -23.061 -23.691 1.00 72.36 394 ALA A CA 1
ATOM 2928 C C . ALA A 1 385 ? 33.087 -24.416 -24.138 1.00 70.60 394 ALA A C 1
ATOM 2929 O O . ALA A 1 385 ? 34.265 -24.524 -24.508 1.00 70.71 394 ALA A O 1
ATOM 2931 N N . ASP A 1 386 ? 32.224 -25.436 -24.102 1.00 67.10 395 ASP A N 1
ATOM 2932 C CA . ASP A 1 386 ? 32.551 -26.761 -24.662 1.00 63.38 395 ASP A CA 1
ATOM 2933 C C . ASP A 1 386 ? 31.422 -27.266 -25.609 1.00 56.31 395 ASP A C 1
ATOM 2934 O O . ASP A 1 386 ? 31.649 -27.423 -26.828 1.00 51.13 395 ASP A O 1
ATOM 2939 N N . VAL A 1 387 ? 30.220 -27.493 -25.061 1.00 50.93 396 VAL A N 1
ATOM 2940 C CA . VAL A 1 387 ? 29.128 -28.046 -25.840 1.00 46.28 396 VAL A CA 1
ATOM 2941 C C . VAL A 1 387 ? 27.863 -27.235 -25.607 1.00 44.63 396 VAL A C 1
ATOM 2942 O O . VAL A 1 387 ? 27.597 -26.803 -24.475 1.00 42.61 396 VAL A O 1
ATOM 2946 N N . PHE A 1 388 ? 27.060 -27.087 -26.654 1.00 39.53 397 PHE A N 1
ATOM 2947 C CA . PHE A 1 388 ? 25.680 -26.584 -26.511 1.00 39.49 397 PHE A CA 1
ATOM 2948 C C . PHE A 1 388 ? 24.692 -27.743 -26.506 1.00 37.24 397 PHE A C 1
ATOM 2949 O O . PHE A 1 388 ? 24.741 -28.598 -27.382 1.00 36.10 397 PHE A O 1
ATOM 2957 N N . ALA A 1 389 ? 23.788 -27.773 -25.540 1.00 34.88 398 ALA A N 1
ATOM 2958 C CA . ALA A 1 389 ? 22.870 -28.878 -25.419 1.00 34.29 398 ALA A CA 1
ATOM 2959 C C . ALA A 1 389 ? 21.510 -28.268 -25.119 1.00 35.11 398 ALA A C 1
ATOM 2960 O O . ALA A 1 389 ? 21.417 -27.289 -24.375 1.00 35.20 398 ALA A O 1
ATOM 2962 N N . THR A 1 390 ? 20.495 -28.786 -25.775 1.00 34.73 399 THR A N 1
ATOM 2963 C CA . THR A 1 390 ? 19.092 -28.470 -25.460 1.00 34.56 399 THR A CA 1
ATOM 2964 C C . THR A 1 390 ? 18.191 -29.638 -25.754 1.00 33.50 399 THR A C 1
ATOM 2965 O O . THR A 1 390 ? 18.440 -30.411 -26.714 1.00 30.56 399 THR A O 1
ATOM 2969 N N . ASP A 1 391 ? 17.088 -29.734 -24.988 1.00 34.14 400 ASP A N 1
ATOM 2970 C CA . ASP A 1 391 ? 16.038 -30.739 -25.254 1.00 34.29 400 ASP A CA 1
ATOM 2971 C C . ASP A 1 391 ? 14.852 -30.083 -25.975 1.00 34.60 400 ASP A C 1
ATOM 2972 O O . ASP A 1 391 ? 13.898 -30.773 -26.270 1.00 33.82 400 ASP A O 1
ATOM 2977 N N . ASN A 1 392 ? 14.963 -28.808 -26.324 1.00 33.80 401 ASN A N 1
ATOM 2978 C CA . ASN A 1 392 ? 13.869 -28.100 -26.996 1.00 33.94 401 ASN A CA 1
ATOM 2979 C C . ASN A 1 392 ? 14.482 -27.009 -27.832 1.00 34.38 401 ASN A C 1
ATOM 2980 O O . ASN A 1 392 ? 14.379 -25.849 -27.543 1.00 34.32 401 ASN A O 1
ATOM 2985 N N . LEU A 1 393 ? 15.030 -27.419 -28.983 1.00 32.62 402 LEU A N 1
ATOM 2986 C CA . LEU A 1 393 ? 15.700 -26.496 -29.883 1.00 32.69 402 LEU A CA 1
ATOM 2987 C C . LEU A 1 393 ? 14.791 -25.381 -30.406 1.00 33.86 402 LEU A C 1
ATOM 2988 O O . LEU A 1 393 ? 15.267 -24.222 -30.556 1.00 35.08 402 LEU A O 1
ATOM 2993 N N . ALA A 1 394 ? 13.513 -25.711 -30.715 1.00 34.41 403 ALA A N 1
ATOM 2994 C CA . ALA A 1 394 ? 12.506 -24.688 -31.192 1.00 36.62 403 ALA A CA 1
ATOM 2995 C C . ALA A 1 394 ? 12.319 -23.538 -30.186 1.00 36.72 403 ALA A C 1
ATOM 2996 O O . ALA A 1 394 ? 12.007 -22.407 -30.573 1.00 36.96 403 ALA A O 1
ATOM 2998 N N . GLY A 1 395 ? 12.548 -23.860 -28.952 1.00 36.79 404 GLY A N 1
ATOM 2999 C CA . GLY A 1 395 ? 12.535 -22.900 -27.834 1.00 39.14 404 GLY A CA 1
ATOM 3000 C C . GLY A 1 395 ? 13.336 -21.675 -28.091 1.00 42.24 404 GLY A C 1
ATOM 3001 O O . GLY A 1 395 ? 12.834 -20.581 -27.971 1.00 46.20 404 GLY A O 1
ATOM 3002 N N . ASN A 1 396 ? 14.568 -21.824 -28.512 1.00 46.93 405 ASN A N 1
ATOM 3003 C CA . ASN A 1 396 ? 15.359 -20.635 -28.781 1.00 49.84 405 ASN A CA 1
ATOM 3004 C C . ASN A 1 396 ? 15.731 -20.424 -30.216 1.00 48.02 405 ASN A C 1
ATOM 3005 O O . ASN A 1 396 ? 16.270 -19.386 -30.560 1.00 43.96 405 ASN A O 1
ATOM 3010 N N . TYR A 1 397 ? 15.279 -21.354 -31.067 1.00 45.29 406 TYR A N 1
ATOM 3011 C CA . TYR A 1 397 ? 15.528 -21.312 -32.442 1.00 43.73 406 TYR A CA 1
ATOM 3012 C C . TYR A 1 397 ? 14.219 -21.777 -33.221 1.00 45.35 406 TYR A C 1
ATOM 3013 O O . TYR A 1 397 ? 14.100 -22.949 -33.666 1.00 41.29 406 TYR A O 1
ATOM 3022 N N . PRO A 1 398 ? 13.240 -20.842 -33.335 1.00 45.41 407 PRO A N 1
ATOM 3023 C CA . PRO A 1 398 ? 11.901 -21.163 -33.801 1.00 45.37 407 PRO A CA 1
ATOM 3024 C C . PRO A 1 398 ? 11.836 -21.805 -35.199 1.00 45.01 407 PRO A C 1
ATOM 3025 O O . PRO A 1 398 ? 10.952 -22.619 -35.438 1.00 43.68 407 PRO A O 1
ATOM 3029 N N . THR A 1 399 ? 12.765 -21.481 -36.084 1.00 42.91 408 THR A N 1
ATOM 3030 C CA . THR A 1 399 ? 12.713 -22.081 -37.421 1.00 44.86 408 THR A CA 1
ATOM 3031 C C . THR A 1 399 ? 12.873 -23.642 -37.298 1.00 40.82 408 THR A C 1
ATOM 3032 O O . THR A 1 399 ? 12.511 -24.465 -38.227 1.00 38.96 408 THR A O 1
ATOM 3036 N N . ALA A 1 400 ? 13.417 -24.062 -36.162 1.00 36.85 409 ALA A N 1
ATOM 3037 C CA . ALA A 1 400 ? 13.628 -25.493 -35.881 1.00 34.15 409 ALA A CA 1
ATOM 3038 C C . ALA A 1 400 ? 12.347 -26.291 -35.656 1.00 33.06 409 ALA A C 1
ATOM 3039 O O . ALA A 1 400 ? 12.380 -27.540 -35.745 1.00 32.83 409 ALA A O 1
ATOM 3041 N N . ALA A 1 401 ? 11.222 -25.593 -35.424 1.00 31.91 410 ALA A N 1
ATOM 3042 C CA . ALA A 1 401 ? 9.958 -26.250 -35.186 1.00 32.89 410 ALA A CA 1
ATOM 3043 C C . ALA A 1 401 ? 9.622 -27.029 -36.443 1.00 33.98 410 ALA A C 1
ATOM 3044 O O . ALA A 1 401 ? 8.915 -28.032 -36.338 1.00 34.93 410 ALA A O 1
ATOM 3046 N N . ALA A 1 402 ? 10.171 -26.615 -37.587 1.00 33.13 411 ALA A N 1
ATOM 3047 C CA . ALA A 1 402 ? 9.847 -27.300 -38.849 1.00 34.59 411 ALA A CA 1
ATOM 3048 C C . ALA A 1 402 ? 10.463 -28.703 -38.932 1.00 34.96 411 ALA A C 1
ATOM 3049 O O . ALA A 1 402 ? 10.093 -29.520 -39.827 1.00 34.16 411 ALA A O 1
ATOM 3051 N N . TYR A 1 403 ? 11.421 -28.992 -38.065 1.00 33.20 412 TYR A N 1
ATOM 3052 C CA . TYR A 1 403 ? 12.055 -30.290 -38.043 1.00 33.62 412 TYR A CA 1
ATOM 3053 C C . TYR A 1 403 ? 12.165 -30.875 -36.642 1.00 31.80 412 TYR A C 1
ATOM 3054 O O . TYR A 1 403 ? 13.090 -31.628 -36.350 1.00 32.35 412 TYR A O 1
ATOM 3063 N N . ALA A 1 404 ? 11.182 -30.574 -35.813 1.00 31.34 413 ALA A N 1
ATOM 3064 C CA . ALA A 1 404 ? 11.061 -31.127 -34.442 1.00 31.26 413 ALA A CA 1
ATOM 3065 C C . ALA A 1 404 ? 10.899 -32.629 -34.475 1.00 31.86 413 ALA A C 1
ATOM 3066 O O . ALA A 1 404 ? 11.373 -33.302 -33.570 1.00 30.90 413 ALA A O 1
ATOM 3068 N N . SER A 1 405 ? 10.320 -33.217 -35.552 1.00 32.52 414 SER A N 1
ATOM 3069 C CA . SER A 1 405 ? 10.166 -34.663 -35.572 1.00 35.24 414 SER A CA 1
ATOM 3070 C C . SER A 1 405 ? 11.519 -35.382 -35.525 1.00 36.95 414 SER A C 1
ATOM 3071 O O . SER A 1 405 ? 11.617 -36.487 -35.037 1.00 39.99 414 SER A O 1
ATOM 3074 N N . VAL A 1 406 ? 12.587 -34.731 -35.976 1.00 37.49 415 VAL A N 1
ATOM 3075 C CA . VAL A 1 406 ? 13.882 -35.366 -36.026 1.00 36.65 415 VAL A CA 1
ATOM 3076 C C . VAL A 1 406 ? 14.906 -34.712 -35.105 1.00 35.88 415 VAL A C 1
ATOM 3077 O O . VAL A 1 406 ? 15.904 -35.335 -34.679 1.00 35.48 415 VAL A O 1
ATOM 3081 N N . ALA A 1 407 ? 14.716 -33.452 -34.738 1.00 33.09 416 ALA A N 1
ATOM 3082 C CA . ALA A 1 407 ? 15.761 -32.766 -34.024 1.00 32.64 416 ALA A CA 1
ATOM 3083 C C . ALA A 1 407 ? 15.246 -31.771 -33.056 1.00 31.86 416 ALA A C 1
ATOM 3084 O O . ALA A 1 407 ? 15.583 -30.557 -33.077 1.00 32.70 416 ALA A O 1
ATOM 3086 N N . SER A 1 408 ? 14.419 -32.273 -32.135 1.00 30.62 417 SER A N 1
ATOM 3087 C CA A SER A 1 408 ? 13.971 -31.459 -31.035 0.50 29.21 417 SER A CA 1
ATOM 3088 C CA B SER A 1 408 ? 13.992 -31.448 -31.031 0.50 31.12 417 SER A CA 1
ATOM 3089 C C . SER A 1 40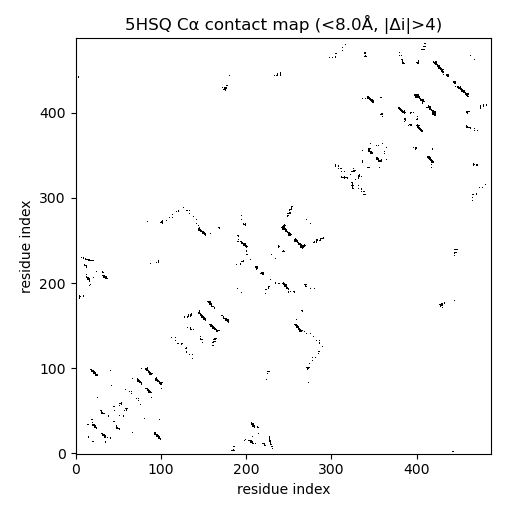8 ? 15.073 -31.268 -30.011 1.00 29.79 417 SER A C 1
ATOM 3090 O O . SER A 1 408 ? 15.123 -30.219 -29.318 1.00 28.82 417 SER A O 1
ATOM 3095 N N . GLY A 1 409 ? 15.934 -32.278 -29.878 1.00 29.30 418 GLY A N 1
ATOM 3096 C CA . GLY A 1 409 ? 17.016 -32.178 -28.936 1.00 28.10 418 GLY A CA 1
ATOM 3097 C C . GLY A 1 409 ? 18.326 -32.208 -29.709 1.00 28.43 418 GLY A C 1
ATOM 3098 O O . GLY A 1 409 ? 18.405 -32.949 -30.695 1.00 28.94 418 GLY A O 1
ATOM 3099 N N . ILE A 1 410 ? 19.319 -31.438 -29.279 1.00 28.99 419 ILE A N 1
ATOM 3100 C CA . ILE A 1 410 ? 20.635 -31.467 -29.899 1.00 29.42 419 ILE A CA 1
ATOM 3101 C C . ILE A 1 410 ? 21.750 -31.355 -28.831 1.00 29.32 419 ILE A C 1
ATOM 3102 O O . ILE A 1 410 ? 21.569 -30.718 -27.778 1.00 31.32 419 ILE A O 1
ATOM 3107 N N . ILE A 1 411 ? 22.897 -31.969 -29.109 1.00 29.39 420 ILE A N 1
ATOM 3108 C CA . ILE A 1 411 ? 24.209 -31.605 -28.541 1.00 29.22 420 ILE A CA 1
ATOM 3109 C C . ILE A 1 411 ? 25.102 -31.178 -29.698 1.00 31.05 420 ILE A C 1
ATOM 3110 O O . ILE A 1 411 ? 25.295 -31.939 -30.639 1.00 28.44 420 ILE A O 1
ATOM 3115 N N . ALA A 1 412 ? 25.579 -29.937 -29.653 1.00 31.95 421 ALA A N 1
ATOM 3116 C CA . ALA A 1 412 ? 26.373 -29.367 -30.706 1.00 32.44 421 ALA A CA 1
ATOM 3117 C C . ALA A 1 412 ? 27.697 -28.946 -30.194 1.00 33.30 421 ALA A C 1
ATOM 3118 O O . ALA A 1 412 ? 27.777 -28.269 -29.148 1.00 34.88 421 ALA A O 1
ATOM 3120 N N . MET A 1 413 ? 28.760 -29.209 -30.974 1.00 32.75 422 MET A N 1
ATOM 3121 C CA . MET A 1 413 ? 30.077 -28.758 -30.563 1.00 33.30 422 MET A CA 1
ATOM 3122 C C . MET A 1 413 ? 31.032 -28.626 -31.727 1.00 34.84 422 MET A C 1
ATOM 3123 O O . MET A 1 413 ? 30.943 -29.404 -32.735 1.00 32.11 422 MET A O 1
ATOM 3128 N N . ARG A 1 414 ? 31.931 -27.655 -31.598 1.00 34.99 423 ARG A N 1
ATOM 3129 C CA . ARG A 1 414 ? 33.072 -27.544 -32.447 1.00 36.54 423 ARG A CA 1
ATOM 3130 C C . ARG A 1 414 ? 34.092 -28.654 -32.208 1.00 35.30 423 ARG A C 1
ATOM 3131 O O . ARG A 1 414 ? 34.376 -29.027 -31.080 1.00 33.45 423 ARG A O 1
ATOM 3139 N N . VAL A 1 415 ? 34.662 -29.160 -33.297 1.00 34.30 424 VAL A N 1
ATOM 3140 C CA . VAL A 1 415 ? 35.589 -30.238 -33.181 1.00 35.50 424 VAL A CA 1
ATOM 3141 C C . VAL A 1 415 ? 36.695 -29.995 -34.157 1.00 37.70 424 VAL A C 1
ATOM 3142 O O . VAL A 1 415 ? 36.502 -29.306 -35.209 1.00 37.72 424 VAL A O 1
ATOM 3146 N N . SER A 1 416 ? 37.830 -30.603 -33.865 1.00 37.92 425 SER A N 1
ATOM 3147 C CA . SER A 1 416 ? 38.958 -30.624 -34.774 1.00 39.76 425 SER A CA 1
ATOM 3148 C C . SER A 1 416 ? 39.712 -29.307 -34.718 1.00 41.54 425 SER A C 1
ATOM 3149 O O . SER A 1 416 ? 39.411 -28.370 -33.929 1.00 41.49 425 SER A O 1
ATOM 3152 N N . GLU A 1 417 ? 40.733 -29.263 -35.543 1.00 42.04 426 GLU A N 1
ATOM 3153 C CA . GLU A 1 417 ? 41.630 -28.122 -35.596 1.00 44.77 426 GLU A CA 1
ATOM 3154 C C . GLU A 1 417 ? 41.123 -27.000 -36.543 1.00 45.14 426 GLU A C 1
ATOM 3155 O O . GLU A 1 417 ? 41.738 -25.899 -36.611 1.00 45.53 426 GLU A O 1
ATOM 3161 N N . LEU A 1 418 ? 40.082 -27.308 -37.322 1.00 44.31 427 LEU A N 1
ATOM 3162 C CA . LEU A 1 418 ? 39.474 -26.351 -38.246 1.00 45.29 427 LEU A CA 1
ATOM 3163 C C . LEU A 1 418 ? 38.267 -25.645 -37.624 1.00 46.47 427 LEU A C 1
ATOM 3164 O O . LEU A 1 418 ? 37.285 -26.311 -37.280 1.00 43.12 427 LEU A O 1
ATOM 3169 N N . HIS A 1 419 ? 38.331 -24.313 -37.553 1.00 49.43 428 HIS A N 1
ATOM 3170 C CA . HIS A 1 419 ? 37.169 -23.459 -37.241 1.00 52.91 428 HIS A CA 1
ATOM 3171 C C . HIS A 1 419 ? 36.037 -23.802 -38.235 1.00 51.27 428 HIS A C 1
ATOM 3172 O O . HIS A 1 419 ? 36.300 -24.054 -39.433 1.00 52.45 428 HIS A O 1
ATOM 3179 N N . GLY A 1 420 ? 34.807 -23.794 -37.740 1.00 49.42 429 GLY A N 1
ATOM 3180 C CA . GLY A 1 420 ? 33.646 -24.129 -38.594 1.00 47.04 429 GLY A CA 1
ATOM 3181 C C . GLY A 1 420 ? 33.379 -25.623 -38.773 1.00 45.33 429 GLY A C 1
ATOM 3182 O O . GLY A 1 420 ? 32.523 -25.993 -39.588 1.00 44.45 429 GLY A O 1
ATOM 3183 N N . SER A 1 421 ? 34.101 -26.489 -38.035 1.00 41.08 430 SER A N 1
ATOM 3184 C CA . SER A 1 421 ? 33.842 -27.898 -38.035 1.00 38.77 430 SER A CA 1
ATOM 3185 C C . SER A 1 421 ? 33.061 -28.210 -36.772 1.00 36.11 430 SER A C 1
ATOM 3186 O O . SER A 1 421 ? 33.396 -27.766 -35.697 1.00 35.01 430 SER A O 1
ATOM 3189 N N . TRP A 1 422 ? 32.015 -28.986 -36.948 1.00 32.74 431 TRP A N 1
ATOM 3190 C CA . TRP A 1 422 ? 31.072 -29.260 -35.902 1.00 32.20 431 TRP A CA 1
ATOM 3191 C C . TRP A 1 422 ? 30.733 -30.746 -35.915 1.00 30.36 431 TRP A C 1
ATOM 3192 O O . TRP A 1 422 ? 30.658 -31.388 -37.013 1.00 28.15 431 TRP A O 1
ATOM 3203 N N . LEU A 1 423 ? 30.398 -31.234 -34.731 1.00 29.29 432 LEU A N 1
ATOM 3204 C CA . LEU A 1 423 ? 29.705 -32.509 -34.554 1.00 29.16 432 LEU A CA 1
ATOM 3205 C C . LEU A 1 423 ? 28.427 -32.193 -33.798 1.00 28.92 432 LEU A C 1
ATOM 3206 O O . LEU A 1 423 ? 28.488 -31.567 -32.721 1.00 29.68 432 LEU A O 1
ATOM 3211 N N . ILE A 1 424 ? 27.305 -32.543 -34.392 1.00 28.68 433 ILE A N 1
ATOM 3212 C CA . ILE A 1 424 ? 25.973 -32.247 -33.783 1.00 28.82 433 ILE A CA 1
ATOM 3213 C C . ILE A 1 424 ? 25.212 -33.539 -33.741 1.00 27.95 433 ILE A C 1
ATOM 3214 O O . ILE A 1 424 ? 25.038 -34.206 -34.779 1.00 27.79 433 ILE A O 1
ATOM 3219 N N . TRP A 1 425 ? 24.715 -33.880 -32.564 1.00 26.43 434 TRP A N 1
ATOM 3220 C CA . TRP A 1 425 ? 23.876 -35.063 -32.384 1.00 26.43 434 TRP A CA 1
ATOM 3221 C C . TRP A 1 425 ? 22.412 -34.590 -32.261 1.00 27.34 434 TRP A C 1
ATOM 3222 O O . TRP A 1 425 ? 22.150 -33.469 -31.727 1.00 27.16 434 TRP A O 1
ATOM 3233 N N . PHE A 1 426 ? 21.490 -35.424 -32.731 1.00 27.77 435 PHE A N 1
ATOM 3234 C CA . PHE A 1 426 ? 20.089 -35.100 -32.814 1.00 28.51 435 PHE A CA 1
ATOM 3235 C C . PHE A 1 426 ? 19.241 -36.155 -32.080 1.00 29.11 435 PHE A C 1
ATOM 3236 O O . PHE A 1 426 ? 19.533 -37.364 -32.103 1.00 28.99 435 PHE A O 1
ATOM 3244 N N . ARG A 1 427 ? 18.191 -35.664 -31.433 1.00 28.79 436 ARG A N 1
ATOM 3245 C CA . ARG A 1 427 ? 17.124 -36.489 -30.909 1.00 29.24 436 ARG A CA 1
ATOM 3246 C C . ARG A 1 427 ? 15.740 -36.022 -31.391 1.00 29.45 436 ARG A C 1
ATOM 3247 O O . ARG A 1 427 ? 15.489 -34.803 -31.386 1.00 29.32 436 ARG A O 1
ATOM 3255 N N . PRO A 1 428 ? 14.839 -36.981 -31.673 1.00 30.22 437 PRO A N 1
ATOM 3256 C CA . PRO A 1 428 ? 13.487 -36.617 -32.048 1.00 30.67 437 PRO A CA 1
ATOM 3257 C C . PRO A 1 428 ? 12.606 -36.064 -30.941 1.00 31.50 437 PRO A C 1
ATOM 3258 O O . PRO A 1 428 ? 12.826 -36.311 -29.738 1.00 29.52 437 PRO A O 1
ATOM 3262 N N . GLU A 1 429 ? 11.588 -35.300 -31.355 1.00 30.67 438 GLU A N 1
ATOM 3263 C CA . GLU A 1 429 ? 10.453 -34.996 -30.446 1.00 30.79 438 GLU A CA 1
ATOM 3264 C C . GLU A 1 429 ? 9.878 -36.290 -29.834 1.00 30.55 438 GLU A C 1
ATOM 3265 O O . GLU A 1 429 ? 9.625 -37.263 -30.570 1.00 32.06 438 GLU A O 1
ATOM 3271 N N . VAL A 1 430 ? 9.614 -36.270 -28.537 1.00 29.82 439 VAL A N 1
ATOM 3272 C CA . VAL A 1 430 ? 8.761 -37.279 -27.849 1.00 31.56 439 VAL A CA 1
ATOM 3273 C C . VAL A 1 430 ? 7.600 -36.541 -27.189 1.00 31.25 439 VAL A C 1
ATOM 3274 O O . VAL A 1 430 ? 7.782 -35.844 -26.194 1.00 29.74 439 VAL A O 1
ATOM 3278 N N . ILE A 1 431 ? 6.418 -36.670 -27.771 1.00 32.58 440 ILE A N 1
ATOM 3279 C CA . ILE A 1 431 ? 5.254 -35.941 -27.287 1.00 33.58 440 ILE A CA 1
ATOM 3280 C C . ILE A 1 431 ? 4.825 -36.598 -25.989 1.00 33.73 440 ILE A C 1
ATOM 3281 O O . ILE A 1 431 ? 4.730 -37.808 -25.951 1.00 32.45 440 ILE A O 1
ATOM 3286 N N . LYS A 1 432 ? 4.541 -35.818 -24.979 1.00 34.09 441 LYS A N 1
ATOM 3287 C CA . LYS A 1 432 ? 3.887 -36.413 -23.794 1.00 37.35 441 LYS A CA 1
ATOM 3288 C C . LYS A 1 432 ? 2.925 -35.462 -23.101 1.00 35.14 441 LYS A C 1
ATOM 3289 O O . LYS A 1 432 ? 2.998 -34.245 -23.292 1.00 33.38 441 LYS A O 1
ATOM 3295 N N . THR A 1 433 ? 2.013 -36.031 -22.304 1.00 33.88 442 THR A N 1
ATOM 3296 C CA . THR A 1 433 ? 1.042 -35.240 -21.653 1.00 32.99 442 THR A CA 1
ATOM 3297 C C . THR A 1 433 ? 1.654 -34.861 -20.349 1.00 32.31 442 THR A C 1
ATOM 3298 O O . THR A 1 433 ? 2.109 -35.754 -19.627 1.00 31.97 442 THR A O 1
ATOM 3302 N N . VAL A 1 434 ? 1.640 -33.586 -20.024 1.00 29.99 443 VAL A N 1
ATOM 3303 C CA . VAL A 1 434 ? 2.199 -33.110 -18.794 1.00 30.51 443 VAL A CA 1
ATOM 3304 C C . VAL A 1 434 ? 1.138 -32.349 -18.027 1.00 29.67 443 VAL A C 1
ATOM 3305 O O . VAL A 1 434 ? 0.490 -31.432 -18.557 1.00 27.77 443 VAL A O 1
ATOM 3309 N N . ARG A 1 435 ? 0.981 -32.747 -16.771 1.00 27.90 444 ARG A N 1
ATOM 3310 C CA . ARG A 1 435 ? 0.025 -32.134 -15.878 1.00 29.60 444 ARG A CA 1
ATOM 3311 C C . ARG A 1 435 ? 0.749 -31.290 -14.825 1.00 29.49 444 ARG A C 1
ATOM 3312 O O . ARG A 1 435 ? 1.620 -31.803 -14.132 1.00 29.62 444 ARG A O 1
ATOM 3320 N N . TRP A 1 436 ? 0.458 -30.007 -14.836 1.00 28.51 445 TRP A N 1
ATOM 3321 C CA . TRP A 1 436 ? 1.092 -29.032 -13.966 1.00 28.30 445 TRP A CA 1
ATOM 3322 C C . TRP A 1 436 ? 0.147 -28.550 -12.904 1.00 28.69 445 TRP A C 1
ATOM 3323 O O . TRP A 1 436 ? -1.098 -28.440 -13.113 1.00 29.01 445 TRP A O 1
ATOM 3334 N N . GLY A 1 437 ? 0.726 -28.108 -11.798 1.00 27.57 446 GLY A N 1
ATOM 3335 C CA . GLY A 1 437 ? 0.013 -27.411 -10.797 1.00 28.40 446 GLY A CA 1
ATOM 3336 C C . GLY A 1 437 ? -0.196 -25.978 -11.179 1.00 29.12 446 GLY A C 1
ATOM 3337 O O . GLY A 1 437 ? 0.481 -25.072 -10.645 1.00 30.26 446 GLY A O 1
ATOM 3338 N N . GLY A 1 438 ? -1.178 -25.744 -12.032 1.00 28.61 447 GLY A N 1
ATOM 3339 C CA . GLY A 1 438 ? -1.433 -24.440 -12.594 1.00 28.89 447 GLY A CA 1
ATOM 3340 C C . GLY A 1 438 ? -0.607 -24.164 -13.826 1.00 28.91 447 GLY A C 1
ATOM 3341 O O . GLY A 1 438 ? 0.281 -24.936 -14.155 1.00 28.03 447 GLY A O 1
ATOM 3342 N N . ASP A 1 439 ? -0.974 -23.107 -14.550 1.00 29.58 448 ASP A N 1
ATOM 3343 C CA . ASP A 1 439 ? -0.291 -22.712 -15.790 1.00 30.75 448 ASP A CA 1
ATOM 3344 C C . ASP A 1 439 ? 1.131 -22.275 -15.432 1.00 31.04 448 ASP A C 1
ATOM 3345 O O . ASP A 1 439 ? 1.321 -21.292 -14.752 1.00 31.41 448 ASP A O 1
ATOM 3350 N N . PRO A 1 440 ? 2.099 -23.070 -15.839 1.00 32.97 449 PRO A N 1
ATOM 3351 C CA . PRO A 1 440 ? 3.486 -22.820 -15.432 1.00 33.06 449 PRO A CA 1
ATOM 3352 C C . PRO A 1 440 ? 4.129 -21.593 -16.099 1.00 35.44 449 PRO A C 1
ATOM 3353 O O . PRO A 1 440 ? 5.282 -21.251 -15.747 1.00 34.39 449 PRO A O 1
ATOM 3357 N N . HIS A 1 441 ? 3.450 -20.989 -17.094 1.00 35.39 450 HIS A N 1
ATOM 3358 C CA . HIS A 1 441 ? 3.897 -19.709 -17.691 1.00 37.10 450 HIS A CA 1
ATOM 3359 C C . HIS A 1 441 ? 3.272 -18.506 -17.035 1.00 35.60 450 HIS A C 1
ATOM 3360 O O . HIS A 1 441 ? 3.560 -17.349 -17.387 1.00 34.32 450 HIS A O 1
ATOM 3367 N N . LYS A 1 442 ? 2.386 -18.739 -16.084 1.00 35.25 451 LYS A N 1
ATOM 3368 C CA . LYS A 1 442 ? 1.614 -17.656 -15.537 1.00 35.63 451 LYS A CA 1
ATOM 3369 C C . LYS A 1 442 ? 2.349 -17.020 -14.286 1.00 34.92 451 LYS A C 1
ATOM 3370 O O . LYS A 1 442 ? 2.258 -17.520 -13.104 1.00 35.22 451 LYS A O 1
ATOM 3376 N N . THR A 1 443 ? 3.151 -16.009 -14.562 1.00 32.69 452 THR A N 1
ATOM 3377 C CA . THR A 1 443 ? 3.597 -15.069 -13.548 1.00 33.26 452 THR A CA 1
ATOM 3378 C C . THR A 1 443 ? 3.216 -13.700 -14.077 1.00 33.68 452 THR A C 1
ATOM 3379 O O . THR A 1 443 ? 3.396 -13.454 -15.249 1.00 33.65 452 THR A O 1
ATOM 3383 N N . VAL A 1 444 ? 2.710 -12.858 -13.231 1.00 33.38 453 VAL A N 1
ATOM 3384 C CA . VAL A 1 444 ? 2.266 -11.575 -13.573 1.00 34.19 453 VAL A CA 1
ATOM 3385 C C . VAL A 1 444 ? 3.265 -10.469 -13.167 1.00 33.77 453 VAL A C 1
ATOM 3386 O O . VAL A 1 444 ? 3.698 -10.374 -12.010 1.00 33.25 453 VAL A O 1
ATOM 3390 N N . GLN A 1 445 ? 3.518 -9.535 -14.075 1.00 32.52 454 GLN A N 1
ATOM 3391 C CA . GLN A 1 445 ? 4.291 -8.354 -13.705 1.00 32.95 454 GLN A CA 1
ATOM 3392 C C . GLN A 1 445 ? 3.355 -7.297 -13.250 1.00 35.39 454 GLN A C 1
ATOM 3393 O O . GLN A 1 445 ? 2.424 -6.895 -14.001 1.00 36.12 454 GLN A O 1
ATOM 3399 N N . GLU A 1 446 ? 3.578 -6.805 -12.030 1.00 36.14 455 GLU A N 1
ATOM 3400 C CA . GLU A 1 446 ? 2.858 -5.698 -11.538 1.00 39.90 455 GLU A CA 1
ATOM 3401 C C . GLU A 1 446 ? 3.627 -4.947 -10.439 1.00 41.32 455 GLU A C 1
ATOM 3402 O O . GLU A 1 446 ? 4.358 -5.568 -9.627 1.00 38.22 455 GLU A O 1
ATOM 3408 N N . SER A 1 447 ? 3.484 -3.627 -10.467 1.00 42.16 456 SER A N 1
ATOM 3409 C CA . SER A 1 447 ? 4.238 -2.663 -9.624 1.00 44.41 456 SER A CA 1
ATOM 3410 C C . SER A 1 447 ? 5.710 -2.949 -9.621 1.00 44.12 456 SER A C 1
ATOM 3411 O O . SER A 1 447 ? 6.335 -2.865 -8.564 1.00 46.76 456 SER A O 1
ATOM 3414 N N . GLY A 1 448 ? 6.241 -3.358 -10.750 1.00 41.84 457 GLY A N 1
ATOM 3415 C CA . GLY A 1 448 ? 7.652 -3.563 -10.966 1.00 42.48 457 GLY A CA 1
ATOM 3416 C C . GLY A 1 448 ? 8.193 -4.911 -10.534 1.00 43.64 457 GLY A C 1
ATOM 3417 O O . GLY A 1 448 ? 9.389 -5.083 -10.502 1.00 44.43 457 GLY A O 1
ATOM 3418 N N . ARG A 1 449 ? 7.329 -5.872 -10.209 1.00 42.78 458 ARG A N 1
ATOM 3419 C CA . ARG A 1 449 ? 7.797 -7.168 -9.690 1.00 44.01 458 ARG A CA 1
ATOM 3420 C C . ARG A 1 449 ? 6.970 -8.291 -10.343 1.00 39.67 458 ARG A C 1
ATOM 3421 O O . ARG A 1 449 ? 5.846 -8.066 -10.761 1.00 37.83 458 ARG A O 1
ATOM 3429 N N . ILE A 1 450 ? 7.556 -9.470 -10.361 1.00 38.36 459 ILE A N 1
ATOM 3430 C CA . ILE A 1 450 ? 6.968 -10.692 -10.877 1.00 36.35 459 ILE A CA 1
ATOM 3431 C C . ILE A 1 450 ? 6.162 -11.374 -9.746 1.00 36.70 459 ILE A C 1
ATOM 3432 O O . ILE A 1 450 ? 6.707 -11.689 -8.648 1.00 35.63 459 ILE A O 1
ATOM 3437 N N . HIS A 1 451 ? 4.876 -11.594 -9.979 1.00 34.75 460 HIS A N 1
ATOM 3438 C CA . HIS A 1 451 ? 4.005 -12.253 -8.953 1.00 34.70 460 HIS A CA 1
ATOM 3439 C C . HIS A 1 451 ? 3.606 -13.673 -9.354 1.00 33.39 460 HIS A C 1
ATOM 3440 O O . HIS A 1 451 ? 3.420 -13.964 -10.591 1.00 30.80 460 HIS A O 1
ATOM 3447 N N . PRO A 1 452 ? 3.385 -14.559 -8.351 1.00 31.88 461 PRO A N 1
ATOM 3448 C CA . PRO A 1 452 ? 3.026 -15.920 -8.733 1.00 31.10 461 PRO A CA 1
ATOM 3449 C C . PRO A 1 452 ? 1.572 -16.032 -9.234 1.00 30.11 461 PRO A C 1
ATOM 3450 O O . PRO A 1 452 ? 0.737 -15.228 -8.964 1.00 29.41 461 PRO A O 1
ATOM 3454 N N . ARG A 1 453 ? 1.295 -17.105 -9.935 1.00 30.70 462 ARG A N 1
ATOM 3455 C CA . ARG A 1 453 ? -0.046 -17.449 -10.344 1.00 31.45 462 ARG A CA 1
ATOM 3456 C C . ARG A 1 453 ? -0.994 -17.568 -9.192 1.00 33.49 462 ARG A C 1
ATOM 3457 O O . ARG A 1 453 ? -0.615 -17.958 -8.038 1.00 30.82 462 ARG A O 1
ATOM 3465 N N . LYS A 1 454 ? -2.248 -17.283 -9.510 1.00 34.79 463 LYS A N 1
ATOM 3466 C CA . LYS A 1 454 ? -3.311 -17.460 -8.533 1.00 37.64 463 LYS A CA 1
ATOM 3467 C C . LYS A 1 454 ? -3.939 -18.850 -8.424 1.00 36.81 463 LYS A C 1
ATOM 3468 O O . LYS A 1 454 ? -4.522 -19.178 -7.395 1.00 39.55 463 LYS A O 1
ATOM 3474 N N A SER A 1 455 ? -3.858 -19.629 -9.490 0.50 36.17 464 SER A N 1
ATOM 3475 N N B SER A 1 455 ? -3.926 -19.629 -9.497 0.50 37.86 464 SER A N 1
ATOM 3476 C CA A SER A 1 455 ? -4.440 -20.962 -9.497 0.50 34.90 464 SER A CA 1
ATOM 3477 C CA B SER A 1 455 ? -4.478 -20.985 -9.424 0.50 37.75 464 SER A CA 1
ATOM 3478 C C A SER A 1 455 ? -3.395 -22.049 -9.697 0.50 33.75 464 SER A C 1
ATOM 3479 C C B SER A 1 455 ? -3.414 -22.039 -9.675 0.50 35.22 464 SER A C 1
ATOM 3480 O O A SER A 1 455 ? -2.493 -21.926 -10.548 0.50 33.08 464 SER A O 1
ATOM 3481 O O B SER A 1 455 ? -2.527 -21.886 -10.535 0.50 34.49 464 SER A O 1
ATOM 3486 N N . PHE A 1 456 ? -3.544 -23.112 -8.913 1.00 34.46 465 PHE A N 1
ATOM 3487 C CA . PHE A 1 456 ? -2.718 -24.297 -8.983 1.00 33.55 465 PHE A CA 1
ATOM 3488 C C . PHE A 1 456 ? -3.573 -25.500 -9.468 1.00 33.11 465 PHE A C 1
ATOM 3489 O O . PHE A 1 456 ? -3.177 -26.646 -9.304 1.00 31.94 465 PHE A O 1
ATOM 3497 N N . GLU A 1 457 ? -4.741 -25.236 -10.060 1.00 34.14 466 GLU A N 1
ATOM 3498 C CA . GLU A 1 457 ? -5.601 -26.312 -10.562 1.00 35.73 466 GLU A CA 1
ATOM 3499 C C . GLU A 1 457 ? -4.859 -27.035 -11.675 1.00 33.90 466 GLU A C 1
ATOM 3500 O O . GLU A 1 457 ? -4.134 -26.408 -12.434 1.00 32.03 466 GLU A O 1
ATOM 3506 N N . ILE A 1 458 ? -5.091 -28.337 -11.787 1.00 34.40 467 ILE A N 1
ATOM 3507 C CA . ILE A 1 458 ? -4.440 -29.178 -12.799 1.00 34.70 467 ILE A CA 1
ATOM 3508 C C . ILE A 1 458 ? -4.478 -28.478 -14.152 1.00 34.50 467 ILE A C 1
ATOM 3509 O O . ILE A 1 458 ? -5.545 -28.024 -14.602 1.00 32.95 467 ILE A O 1
ATOM 3514 N N . TRP A 1 459 ? -3.326 -28.344 -14.779 1.00 32.65 468 TRP A N 1
ATOM 3515 C CA . TRP A 1 459 ? -3.177 -27.643 -16.014 1.00 32.94 468 TRP A CA 1
ATOM 3516 C C . TRP A 1 459 ? -2.456 -28.655 -16.933 1.00 32.45 468 TRP A C 1
ATOM 3517 O O . TRP A 1 459 ? -1.324 -29.006 -16.670 1.00 30.34 468 TRP A O 1
ATOM 3528 N N . LYS A 1 460 ? -3.165 -29.141 -17.976 1.00 32.62 469 LYS A N 1
ATOM 3529 C CA . LYS A 1 460 ? -2.684 -30.259 -18.775 1.00 33.88 469 LYS A CA 1
ATOM 3530 C C . LYS A 1 460 ? -2.253 -29.783 -20.142 1.00 36.64 469 LYS A C 1
ATOM 3531 O O . LYS A 1 460 ? -3.025 -29.076 -20.844 1.00 35.45 469 LYS A O 1
ATOM 3537 N N . GLU A 1 461 ? -1.065 -30.204 -20.566 1.00 34.97 470 GLU A N 1
ATOM 3538 C CA . GLU A 1 461 ? -0.633 -29.952 -21.983 1.00 39.43 470 GLU A CA 1
ATOM 3539 C C . GLU A 1 461 ? -0.054 -31.158 -22.717 1.00 38.58 470 GLU A C 1
ATOM 3540 O O . GLU A 1 461 ? 0.510 -32.074 -22.073 1.00 36.56 470 GLU A O 1
ATOM 3546 N N . GLN A 1 462 ? -0.162 -31.165 -24.057 1.00 38.05 471 GLN A N 1
ATOM 3547 C CA . GLN A 1 462 ? 0.528 -32.144 -24.846 1.00 38.39 471 GLN A CA 1
ATOM 3548 C C . GLN A 1 462 ? 1.820 -31.442 -25.177 1.00 38.19 471 GLN A C 1
ATOM 3549 O O . GLN A 1 462 ? 1.858 -30.585 -26.130 1.00 39.13 471 GLN A O 1
ATOM 3555 N N . LEU A 1 463 ? 2.888 -31.810 -24.475 1.00 35.51 472 LEU A N 1
ATOM 3556 C CA . LEU A 1 463 ? 4.218 -31.202 -24.648 1.00 34.99 472 LEU A CA 1
ATOM 3557 C C . LEU A 1 463 ? 4.864 -31.506 -26.056 1.00 33.77 472 LEU A C 1
ATOM 3558 O O . LEU A 1 463 ? 4.960 -32.665 -26.455 1.00 32.61 472 LEU A O 1
ATOM 3563 N N . ARG A 1 464 ? 5.194 -30.451 -26.822 1.00 33.75 473 ARG A N 1
ATOM 3564 C CA . ARG A 1 464 ? 5.723 -30.614 -28.179 1.00 34.04 473 ARG A CA 1
ATOM 3565 C C . ARG A 1 464 ? 7.152 -30.083 -28.279 1.00 32.87 473 ARG A C 1
ATOM 3566 O O . ARG A 1 464 ? 7.677 -29.368 -27.395 1.00 31.57 473 ARG A O 1
ATOM 3574 N N . ASN A 1 465 ? 7.769 -30.462 -29.402 1.00 31.37 474 ASN A N 1
ATOM 3575 C CA . ASN A 1 465 ? 9.095 -29.999 -29.733 1.00 30.91 474 ASN A CA 1
ATOM 3576 C C . ASN A 1 465 ? 10.186 -30.266 -28.695 1.00 29.96 474 ASN A C 1
ATOM 3577 O O . ASN A 1 465 ? 11.232 -29.580 -28.660 1.00 30.03 474 ASN A O 1
ATOM 3582 N N . THR A 1 466 ? 9.975 -31.295 -27.885 1.00 29.51 475 THR A N 1
ATOM 3583 C CA . THR A 1 466 ? 10.866 -31.566 -26.748 1.00 28.89 475 THR A CA 1
ATOM 3584 C C . THR A 1 466 ? 11.305 -33.019 -26.791 1.00 28.59 475 THR A C 1
ATOM 3585 O O . THR A 1 466 ? 10.510 -33.919 -26.967 1.00 27.66 475 THR A O 1
ATOM 3589 N N . SER A 1 467 ? 12.635 -33.230 -26.693 1.00 31.21 476 SER A N 1
ATOM 3590 C CA . SER A 1 467 ? 13.224 -34.560 -26.758 1.00 31.40 476 SER A CA 1
ATOM 3591 C C . SER A 1 467 ? 13.343 -35.145 -25.370 1.00 32.62 476 SER A C 1
ATOM 3592 O O . SER A 1 467 ? 13.172 -34.434 -24.421 1.00 32.49 476 SER A O 1
ATOM 3595 N N . PHE A 1 468 ? 13.644 -36.451 -25.278 1.00 34.15 477 PHE A N 1
ATOM 3596 C CA A PHE A 1 468 ? 14.134 -37.082 -24.017 0.50 34.48 477 PHE A CA 1
ATOM 3597 C CA B PHE A 1 468 ? 14.106 -37.103 -24.019 0.50 34.75 477 PHE A CA 1
ATOM 3598 C C . PHE A 1 468 ? 15.331 -36.290 -23.571 1.00 35.75 477 PHE A C 1
ATOM 3599 O O . PHE A 1 468 ? 16.186 -35.895 -24.402 1.00 34.30 477 PHE A O 1
ATOM 3614 N N . PRO A 1 469 ? 15.467 -36.019 -22.254 1.00 35.95 478 PRO A N 1
ATOM 3615 C CA . PRO A 1 469 ? 16.498 -35.128 -21.805 1.00 36.61 478 PRO A CA 1
ATOM 3616 C C . PRO A 1 469 ? 17.932 -35.713 -21.852 1.00 35.61 478 PRO A C 1
ATOM 3617 O O . PRO A 1 469 ? 18.109 -36.948 -21.717 1.00 34.94 478 PRO A O 1
ATOM 3621 N N . TRP A 1 470 ? 18.910 -34.838 -22.021 1.00 35.30 479 TRP A N 1
ATOM 3622 C CA . TRP A 1 470 ? 20.335 -35.266 -22.061 1.00 35.21 479 TRP A CA 1
ATOM 3623 C C . TRP A 1 470 ? 20.777 -35.453 -20.618 1.00 36.21 479 TRP A C 1
ATOM 3624 O O . TRP A 1 470 ? 20.635 -34.541 -19.778 1.00 40.00 479 TRP A O 1
ATOM 3635 N N . SER A 1 471 ? 21.316 -36.620 -20.328 1.00 35.37 480 SER A N 1
ATOM 3636 C CA . SER A 1 471 ? 21.839 -36.925 -18.984 1.00 33.02 480 SER A CA 1
ATOM 3637 C C . SER A 1 471 ? 23.250 -36.432 -18.761 1.00 34.26 480 SER A C 1
ATOM 3638 O O . SER A 1 471 ? 24.005 -36.129 -19.676 1.00 31.66 480 SER A O 1
ATOM 3641 N N . GLU A 1 472 ? 23.638 -36.291 -17.502 1.00 32.72 481 GLU A N 1
ATOM 3642 C CA . GLU A 1 472 ? 24.961 -35.824 -17.270 1.00 34.26 481 GLU A CA 1
ATOM 3643 C C . GLU A 1 472 ? 26.075 -36.785 -17.857 1.00 33.54 481 GLU A C 1
ATOM 3644 O O . GLU A 1 472 ? 27.063 -36.320 -18.351 1.00 31.43 481 GLU A O 1
ATOM 3650 N N . PRO A 1 473 ? 25.923 -38.130 -17.752 1.00 32.83 482 PRO A N 1
ATOM 3651 C CA . PRO A 1 473 ? 26.939 -38.978 -18.417 1.00 31.39 482 PRO A CA 1
ATOM 3652 C C . PRO A 1 473 ? 27.048 -38.751 -19.962 1.00 30.59 482 PRO A C 1
ATOM 3653 O O . PRO A 1 473 ? 28.167 -38.812 -20.488 1.00 30.73 482 PRO A O 1
ATOM 3657 N N . GLU A 1 474 ? 25.930 -38.467 -20.630 1.00 29.42 483 GLU A N 1
ATOM 3658 C CA . GLU A 1 474 ? 25.915 -38.164 -22.084 1.00 29.21 483 GLU A CA 1
ATOM 3659 C C . GLU A 1 474 ? 26.591 -36.839 -22.404 1.00 29.32 483 GLU A C 1
ATOM 3660 O O . GLU A 1 474 ? 27.396 -36.753 -23.323 1.00 28.69 483 GLU A O 1
ATOM 3666 N N . LEU A 1 475 ? 26.337 -35.804 -21.606 1.00 30.26 484 LEU A N 1
ATOM 3667 C CA . LEU A 1 475 ? 27.072 -34.573 -21.752 1.00 31.12 484 LEU A CA 1
ATOM 3668 C C . LEU A 1 475 ? 28.585 -34.704 -21.499 1.00 31.55 484 LEU A C 1
ATOM 3669 O O . LEU A 1 475 ? 29.434 -34.160 -22.239 1.00 31.06 484 LEU A O 1
ATOM 3674 N N . ALA A 1 476 ? 28.957 -35.405 -20.435 1.00 31.51 485 ALA A N 1
ATOM 3675 C CA . ALA A 1 476 ? 30.347 -35.651 -20.204 1.00 31.99 485 ALA A CA 1
ATOM 3676 C C . ALA A 1 476 ? 31.004 -36.376 -21.397 1.00 31.85 485 ALA A C 1
ATOM 3677 O O . ALA A 1 476 ? 32.151 -36.111 -21.778 1.00 30.32 485 ALA A O 1
ATOM 3679 N N . ALA A 1 477 ? 30.287 -37.341 -21.942 1.00 30.69 486 ALA A N 1
ATOM 3680 C CA . ALA A 1 477 ? 30.839 -38.141 -23.006 1.00 29.47 486 ALA A CA 1
ATOM 3681 C C . ALA A 1 477 ? 31.050 -37.278 -24.223 1.00 29.42 486 ALA A C 1
ATOM 3682 O O . ALA A 1 477 ? 32.035 -37.471 -24.931 1.00 30.27 486 ALA A O 1
ATOM 3684 N N . ALA A 1 478 ? 30.155 -36.340 -24.466 1.00 28.00 487 ALA A N 1
ATOM 3685 C CA . ALA A 1 478 ? 30.368 -35.386 -25.536 1.00 29.01 487 ALA A CA 1
ATOM 3686 C C . ALA A 1 478 ? 31.608 -34.561 -25.333 1.00 30.27 487 ALA A C 1
ATOM 3687 O O . ALA A 1 478 ? 32.439 -34.362 -26.274 1.00 28.65 487 ALA A O 1
ATOM 3689 N N . ARG A 1 479 ? 31.756 -34.033 -24.121 1.00 31.24 488 ARG A N 1
ATOM 3690 C CA . ARG A 1 479 ? 32.950 -33.202 -23.789 1.00 33.30 488 ARG A CA 1
ATOM 3691 C C . ARG A 1 479 ? 34.233 -33.968 -23.978 1.00 33.17 488 ARG A C 1
ATOM 3692 O O . ARG A 1 479 ? 35.172 -33.476 -24.580 1.00 33.75 488 ARG A O 1
ATOM 3700 N N . GLU A 1 480 ? 34.253 -35.203 -23.501 1.00 32.86 489 GLU A N 1
ATOM 3701 C CA . GLU A 1 480 ? 35.447 -36.016 -23.588 1.00 33.84 489 GLU A CA 1
ATOM 3702 C C . GLU A 1 480 ? 35.769 -36.376 -25.030 1.00 32.62 489 GLU A C 1
ATOM 3703 O O . GLU A 1 480 ? 36.935 -36.411 -25.390 1.00 32.99 489 GLU A O 1
ATOM 3709 N N . LEU A 1 481 ? 34.750 -36.653 -25.823 1.00 32.05 490 LEU A N 1
ATOM 3710 C CA . LEU A 1 481 ? 34.992 -36.947 -27.261 1.00 32.56 490 LEU A CA 1
ATOM 3711 C C . LEU A 1 481 ? 35.659 -35.758 -27.969 1.00 33.89 490 LEU A C 1
ATOM 3712 O O . LEU A 1 481 ? 36.572 -35.932 -28.781 1.00 33.89 490 LEU A O 1
ATOM 3717 N N . ARG A 1 482 ? 35.130 -34.562 -27.677 1.00 34.39 491 ARG A N 1
ATOM 3718 C CA . ARG A 1 482 ? 35.657 -33.339 -28.237 1.00 34.20 491 ARG A CA 1
ATOM 3719 C C . ARG A 1 482 ? 37.145 -33.180 -27.888 1.00 34.25 491 ARG A C 1
ATOM 3720 O O . ARG A 1 482 ? 38.018 -32.947 -28.791 1.00 33.32 491 ARG A O 1
ATOM 3728 N N . GLY A 1 483 ? 37.440 -33.302 -26.591 1.00 32.94 492 GLY A N 1
ATOM 3729 C CA . GLY A 1 483 ? 38.854 -33.303 -26.088 1.00 34.15 492 GLY A CA 1
ATOM 3730 C C . GLY A 1 483 ? 39.722 -34.330 -26.785 1.00 34.29 492 GLY A C 1
ATOM 3731 O O . GLY A 1 483 ? 40.865 -34.048 -27.202 1.00 35.01 492 GLY A O 1
ATOM 3732 N N . ALA A 1 484 ? 39.179 -35.522 -26.968 1.00 34.20 493 ALA A N 1
ATOM 3733 C CA . ALA A 1 484 ? 39.913 -36.577 -27.639 1.00 35.33 493 ALA A CA 1
ATOM 3734 C C . ALA A 1 484 ? 40.233 -36.319 -29.117 1.00 34.75 493 ALA A C 1
ATOM 3735 O O . ALA A 1 484 ? 41.293 -36.690 -29.589 1.00 36.31 493 ALA A O 1
ATOM 3737 N N . ILE A 1 485 ? 39.301 -35.727 -29.842 1.00 33.37 494 ILE A N 1
ATOM 3738 C CA . ILE A 1 485 ? 39.473 -35.501 -31.261 1.00 33.61 494 ILE A CA 1
ATOM 3739 C C . ILE A 1 485 ? 40.661 -34.554 -31.442 1.00 33.80 494 ILE A C 1
ATOM 3740 O O . ILE A 1 485 ? 41.606 -34.852 -32.168 1.00 31.85 494 ILE A O 1
ATOM 3745 N N . ILE A 1 486 ? 40.625 -33.441 -30.713 1.00 34.40 495 ILE A N 1
ATOM 3746 C CA . ILE A 1 486 ? 41.702 -32.454 -30.888 1.00 36.89 495 ILE A CA 1
ATOM 3747 C C . ILE A 1 486 ? 43.054 -33.061 -30.425 1.00 36.33 495 ILE A C 1
ATOM 3748 O O . ILE A 1 486 ? 44.075 -32.849 -31.105 1.00 34.78 495 ILE A O 1
ATOM 3753 N N . GLY A 1 487 ? 43.086 -33.808 -29.284 1.00 35.17 496 GLY A N 1
ATOM 3754 C CA . GLY A 1 487 ? 44.361 -34.392 -28.801 1.00 35.62 496 GLY A CA 1
ATOM 3755 C C . GLY A 1 487 ? 44.944 -35.442 -29.776 1.00 36.28 496 GLY A C 1
ATOM 3756 O O . GLY A 1 487 ? 46.170 -35.497 -30.087 1.00 36.99 496 GLY A O 1
ATOM 3757 N N . ILE A 1 488 ? 44.065 -36.254 -30.332 1.00 35.10 497 ILE A N 1
ATOM 3758 C CA . ILE A 1 488 ? 44.509 -37.194 -31.340 1.00 37.77 497 ILE A CA 1
ATOM 3759 C C . ILE A 1 488 ? 45.093 -36.454 -32.546 1.00 38.52 497 ILE A C 1
ATOM 3760 O O . ILE A 1 488 ? 46.196 -36.786 -33.025 1.00 39.76 497 ILE A O 1
ATOM 3765 N N . VAL A 1 489 ? 44.368 -35.453 -33.022 1.00 40.05 498 VAL A N 1
ATOM 3766 C CA . VAL A 1 489 ? 44.813 -34.659 -34.167 1.00 41.31 498 VAL A CA 1
ATOM 3767 C C . VAL A 1 489 ? 46.166 -34.046 -33.918 1.00 42.67 498 VAL A C 1
ATOM 3768 O O . VAL A 1 489 ? 47.083 -34.111 -34.774 1.00 40.96 498 VAL A O 1
ATOM 3772 N N . LEU A 1 490 ? 46.284 -33.415 -32.766 1.00 43.56 499 LEU A N 1
ATOM 3773 C CA . LEU A 1 490 ? 47.536 -32.750 -32.412 1.00 45.63 499 LEU A CA 1
ATOM 3774 C C . LEU A 1 490 ? 48.693 -33.732 -32.483 1.00 46.92 499 LEU A C 1
ATOM 3775 O O . LEU A 1 490 ? 49.742 -33.472 -33.159 1.00 45.94 499 LEU A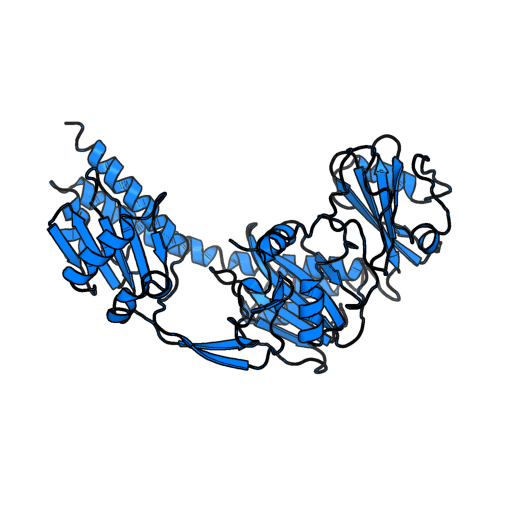 O 1
ATOM 3780 N N . ARG A 1 491 ? 48.518 -34.880 -31.840 1.00 45.33 500 ARG A N 1
ATOM 3781 C CA . ARG A 1 491 ? 49.590 -35.839 -31.856 1.00 47.04 500 ARG A CA 1
ATOM 3782 C C . ARG A 1 491 ? 49.863 -36.403 -33.265 1.00 47.12 500 ARG A C 1
ATOM 3783 O O . ARG A 1 491 ? 51.029 -36.546 -33.609 1.00 48.66 500 ARG A O 1
ATOM 3791 N N . LYS A 1 492 ? 48.832 -36.717 -34.041 1.00 45.79 501 LYS A N 1
ATOM 3792 C CA A LYS A 1 492 ? 49.023 -37.185 -35.417 0.50 47.61 501 LYS A CA 1
ATOM 3793 C CA B LYS A 1 492 ? 49.000 -37.163 -35.427 0.50 46.85 501 LYS A CA 1
ATOM 3794 C C . LYS A 1 492 ? 49.903 -36.127 -36.121 1.00 49.72 501 LYS A C 1
ATOM 3795 O O . LYS A 1 492 ? 50.908 -36.468 -36.777 1.00 51.18 501 LYS A O 1
ATOM 3806 N N . THR A 1 493 ? 49.574 -34.849 -35.940 1.00 51.66 502 THR A N 1
ATOM 3807 C CA . THR A 1 493 ? 50.272 -33.782 -36.647 1.00 53.69 502 THR A CA 1
ATOM 3808 C C . THR A 1 493 ? 51.762 -33.783 -36.306 1.00 56.06 502 THR A C 1
ATOM 3809 O O . THR A 1 493 ? 52.618 -33.487 -37.166 1.00 52.72 502 THR A O 1
ATOM 3813 N N . GLU A 1 494 ? 52.108 -34.149 -35.083 1.00 57.47 503 GLU A N 1
ATOM 3814 C CA . GLU A 1 494 ? 53.529 -34.381 -34.767 1.00 63.53 503 GLU A CA 1
ATOM 3815 C C . GLU A 1 494 ? 54.005 -35.674 -35.463 1.00 67.34 503 GLU A C 1
ATOM 3816 O O . GLU A 1 494 ? 53.591 -36.803 -35.099 1.00 64.13 503 GLU A O 1
ATOM 3822 N N . GLU A 1 495 ? 54.831 -35.432 -36.505 1.00 71.97 504 GLU A N 1
ATOM 3823 C CA . GLU A 1 495 ? 55.164 -36.291 -37.694 1.00 73.50 504 GLU A CA 1
ATOM 3824 C C . GLU A 1 495 ? 55.875 -35.388 -38.782 1.00 73.02 504 GLU A C 1
ATOM 3825 O O . GLU A 1 495 ? 57.088 -35.073 -38.711 1.00 69.96 504 GLU A O 1
#

InterPro domains:
  IPR001294 Phytochrome [PR01033] (148-167)
  IPR001294 Phytochrome [PR01033] (235-256)
  IPR001294 Phytochrome [PR01033] (336-356)
  IPR001294 Phytochrome [PR01033] (421-440)
  IPR001294 Phytochrome [PR01033] (452-470)
  IPR003018 GAF domain [PF01590] (134-299)
  IPR003018 GAF domain [SM00065] (133-311)
  IPR003594 Histidine kinase/HSP90-like ATPase domain [PF02518] (617-728)
  IPR003594 Histidine kinase/HSP90-like ATPase domain [SM00387] (617-729)
  IPR003661 Signal transduction histidine kinase, dimerisation/phosphoacceptor domain [PF00512] (511-574)
  IPR003661 Signal transduction histidine kinase, dimerisation/phosphoacceptor domain [SM00388] (509-576)
  IPR003661 Signal transduction histidine kinase, dimerisation/phosphoacceptor domain [cd00082] (507-572)
  IPR005467 Histidine kinase domain [PS50109] (516-729)
  IPR013515 Phytochrome, central region [PF00360] (314-493)
  IPR013654 PAS fold-2 [PF08446] (11-107)
  IPR016132 Phytochrome chromophore attachment domain [PS50046] (133-291)
  IPR029016 GAF-like domain superfamily [G3DSA:3.30.450.40] (11-465)
  IPR035965 PAS domain superfamily [SSF55785] (4-107)
  IPR036097 Signal transduction histidine kinase, dimerisation/phosphoacceptor domain superfamily [SSF47384] (495-575)
  IPR036890 Histidine kinase/HSP90-like ATPase superfamily [G3DSA:3.30.565.10] (579-735)

Solvent-accessible surface area: 22993 Å² total; per-residue (Å²): 244,72,56,39,18,79,36,76,16,69,64,56,33,12,0,2,81,39,0,0,0,0,0,0,3,16,93,109,15,19,1,9,1,14,4,89,24,10,43,118,32,6,57,32,115,13,79,104,54,35,89,10,66,107,102,42,2,58,1,21,67,74,0,57,70,24,57,98,45,109,57,77,72,6,135,59,77,10,81,147,93,145,6,22,0,8,4,14,73,29,77,91,8,0,0,3,4,2,12,151,29,32,125,88,81,47,67,138,128,19,130,42,54,15,68,57,4,22,133,44,12,134,86,1,106,43,38,113,59,0,9,49,99,0,0,80,21,0,20,92,27,8,44,5,19,7,0,9,0,16,39,21,30,127,87,90,6,0,73,4,40,0,28,19,49,79,70,62,22,77,79,12,84,49,12,28,9,22,32,56,27,28,27,63,41,8,36,105,13,35,37,89,26,84,37,30,10,7,11,52,8,86,19,149,79,16,47,5,122,31,112,68,0,89,93,77,52,54,75,7,67,0,15,86,4,66,5,17,8,19,16,98,48,62,15,45,27,2,118,38,24,41,2,19,0,12,0,14,0,1,0,37,4,136,61,56,9,36,0,10,0,13,0,24,26,40,81,80,42,69,8,13,10,46,9,10,57,7,0,15,92,0,0,64,20,0,13,118,30,5,25,120,55,71,58,65,112,49,53,72,60,100,93,89,5,31,110,5,38,60,118,1,50,162,21,0,58,88,25,110,48,26,28,62,2,0,33,46,20,146,42,58,88,113,11,0,28,92,0,0,31,11,65,0,0,0,1,2,43,44,130,74,32,67,71,15,56,93,26,2,47,88,114,57,0,76,105,0,24,112,57,0,36,157,102,163,27,98,50,23,28,39,28,54,46,2,16,42,123,18,98,92,1,54,91,12,9,92,27,0,2,0,0,0,0,0,69,4,22,102,100,163,24,0,2,0,0,0,0,20,41,30,46,82,111,50,6,113,24,0,1,42,22,150,102,78,62,130,101,103,63,133,48,43,17,7,161,56,12,134,122,84,134,40,108,39,136,40,21,6,132,76,16,33,86,11,10,32,12,5,0,83,90,0,71,41,18,0,58,36,31,13,92,181,62,97,130,204

Radius of gyration: 27.54 Å; Cα contacts (8 Å, |Δi|>4): 980; chains: 1; bounding box: 63×51×82 Å

=== Feature glossary ===
The record interleaves many kinds of information about one protein. Here is each kind framed as the question it answers.

Q: What known structures does this most resemble?
A: Structural nearest neighbors (via Foldseek easy-search vs the PDB). Reported per hit: target PDB id, E-value, and alignment TM-score. A TM-score above ~0.5 is the conventional threshold for 'same fold'.

Q: Where is each backbone atom in 3D?
A: The mmCIF table is the protein's shape written out atom by atom. For each backbone N, Cα, C, and carbonyl O, it records an (x, y, z) coordinate triple in Å plus the residue type, chain letter, and residue number.

Q: What are the backbone torsion angles?
A: The φ/ψ torsion pair specifies the backbone conformation at each residue. φ rotates about the N–Cα bond, ψ about the Cα–C bond. Steric clashes forbid most of the (φ, ψ) plane — the allowed regions (α-helix basin, β-sheet basin, left-handed helix) are the Ramachandran-allowed regions.

Q: Which residues are buried vs exposed?
A: Solvent-accessible surface area (SASA) is the area in Å² traced out by the centre of a 1.4 Å probe sphere (a water molecule) rolled over the protein's van der Waals surface (Shrake–Rupley / Lee–Richards construction). Buried residues have near-zero SASA; fully exposed residues can exceed 200 Å². The total SASA scales roughly with the number of surface residues.

Q: How confident is the AlphaFold model at each residue?
A: pLDDT is the predicted lDDT-Cα score: AlphaFold's confidence that the local environment of each residue (all inter-atomic distances within 15 Å) is correctly placed. It is a per-residue number between 0 and 100, with higher meaning more reliable.

Q: What does the local fold look like, residue by residue?
A: 3Di is Foldseek's structural alphabet. Each residue is assigned one of twenty discrete states based on how its Cα sits relative to its spatial (not sequential) neighbors. Aligning 3Di strings finds structural homologs roughly as well as full 3D superposition, but orders of magnitude faster.

Q: How big and how compact is the whole molecule?
A: Radius of gyration (Rg) is the root-mean-square distance of Cα atoms from their centroid — a single number for overall size and compactness. A globular domain of N residues has Rg ≈ 2.2·N^0.38 Å; an extended or disordered chain has a much larger Rg. The Cα contact count is the number of residue pairs whose Cα atoms are within 8 Å and are more than four positions apart in sequence — a standard proxy for tertiary packing density. The bounding box is the smallest axis-aligned box enclosing all Cα atoms.

Q: Which residues are in helices, strands, or loops?
A: DSSP 8-state secondary structure assigns each residue one of H (α-helix), G (3₁₀-helix), I (π-helix), E (extended β-strand), B (isolated β-bridge), T (hydrogen-bonded turn), S (bend), or '-' (coil). The assignment is computed from backbone hydrogen-bond geometry via the Kabsch–Sander algorithm.

Q: How mobile is each atom in the crystal?
A: Crystallographic B-factors measure how much each atom's electron density is smeared out, in Å². They rise in mobile loops and surface residues and fall in the buried interior. In AlphaFold models this column is repurposed to hold pLDDT instead.

Q: What if only a Cα trace is available?
A: P-SEA three-state annotation labels each residue as helix, strand, or coil based purely on the geometry of the Cα trace. It serves as a fallback when the full backbone (and thus DSSP) is unavailable.

Q: What family and function is it annotated with?
A: Database cross-references. InterPro integrates a dozen domain/family signature databases into unified entries with residue-range hits. GO terms attach function/process/location labels with evidence codes. CATH codes position the fold in a four-level structural taxonomy. Organism is the NCBI-taxonomy species name.

Q: Are the domains correctly placed relative to each other?
A: Predicted Aligned Error (PAE) is an AlphaFold confidence matrix: entry (i, j) is the expected error in the position of residue j, in ångströms, when the prediction is superimposed on the true structure at residue i. Low PAE within a block of residues means that block is internally rigid and well-predicted; high PAE between two blocks means their relative placement is uncertain even if each block individually is confident.

Q: What do the diagnostic plots show?
A: Three diagnostic plots accompany the record. The Cα contact map visualizes the tertiary structure as a 2D adjacency matrix (8 Å cutoff, sequence-local contacts suppressed). The Ramachandran plot shows the distribution of backbone (φ, ψ) torsions, with points in the α and β basins reflecting secondary structure content. The PAE plot shows AlphaFold's inter-residue confidence as a color matrix.

Q: What is the amino-acid chain?
A: Primary structure: the covalent order of the twenty standard amino acids along the backbone. Two proteins with the same sequence will (almost always) fold to the same structure; two with 30% identity often share a fold but not the details.

Q: What do the rendered images show?
A: The six renders are orthographic views along the three Cartesian axes in both directions. Representation (cartoon, sticks, or surface) and color scheme (sequence-rainbow or by-chain) vary across proteins so the training set covers all the common visualization conventions.